Protein 6I2M (pdb70)

InterPro domains:
  IPR000210 BTB/POZ domain [PF00651] (12-117)
  IPR000210 BTB/POZ domain [PS50097] (21-88)
  IPR000210 BTB/POZ domain [SM00225] (21-118)
  IPR006652 Kelch repeat type 1 [PF01344] (287-325)
  IPR006652 Kelch repeat type 1 [PF01344] (335-381)
  IPR006652 Kelch repeat type 1 [PF01344] (432-479)
  IPR006652 Kelch repeat type 1 [SM00612] (258-297)
  IPR006652 Kelch repeat type 1 [SM00612] (298-346)
  IPR006652 Kelch repeat type 1 [SM00612] (347-395)
  IPR006652 Kelch repeat type 1 [SM00612] (396-441)
  IPR006652 Kelch repeat type 1 [SM00612] (442-492)
  IPR011333 SKP1/BTB/POZ domain superfamily [G3DSA:3.30.710.10] (1-146)
  IPR011333 SKP1/BTB/POZ domain superfamily [SSF54695] (4-116)
  IPR011705 BTB/Kelch-associated [PF07707] (123-220)
  IPR011705 BTB/Kelch-associated [SM00875] (123-222)
  IPR015915 Kelch-type beta-propeller [G3DSA:2.120.10.80] (248-527)
  IPR015915 Kelch-type beta-propeller [SSF117281] (254-530)
  IPR024182 Vaccinia virus A55R [PIRSF003716] (7-544)

B-factor: mean 73.24, std 23.24, range [29.66, 168.2]

Organism: Vaccinia virus (strain Western Reserve) (NCBI:txid10254)

Foldseek 3Di:
DDCPLVVLVVQVVCQVVVHQFQAWEDAPHDIGTHHLVLLVVQFVLSVVQCVPPDPSNPDRYDYDNVADPVLVVQVSCVSGNHPRPDDLVCLLRNLLVCVVSVGPVSVVVSVVVCLVPLAQLRLLVQLVSCVVSVPVPSVVSSLLNCLQCVVVCLPPPSLQVQDPVNLCVNLVDDSRPDPDPPCSVVSVVSNVVNND/DVCVVVLVVLLVVLLVQLVCLLVVNVVPDDLVVLLVSLVVCVVVVNLVVNVVSLLVSLLCSCQVPVQVQLVVCLPPCNLVSNLVSLVSLQSSLVVSCSSNVNCQPPVCVVVVHDGSNLSSLQSNVVRHCCDDPNLVSLQVVLLVQVVQVVVPDDHDLVSLQSSQVSQQVSVPVHNVRSCVSHVVVNLVSLLVVLLVVLVVCLVPHFLLVLLVVLVVVLVVVCVSCVRRHPNVSNVVNSVSSLCNNDVVCLLVSQPDPCGHLLVCLVVVVQVSLLSQLVSLVVDPCSVVSSLVSVLVNLLVCLVVDVVVVSLVSLVSSCVRRNVVDPSNVCSNVVSVVVSVVVD

Nearest PDB structures (foldseek):
  6i2m-assembly1_B-2  TM=1.003E+00  e=4.337E-42  Homo sapiens
  4ap2-assembly1_B  TM=9.888E-01  e=1.481E-39  Homo sapiens
  4apf-assembly1_B-2  TM=9.954E-01  e=7.746E-39  Homo sapiens
  4hxi-assembly1_B  TM=9.919E-01  e=1.345E-37  Homo sapiens
  5nlb-assembly1_B-2  TM=9.826E-01  e=2.210E-37  Homo sapiens

CATH classification: 1.20.1310.10 (+2 more: 1.20.1310.10, 1.20.1310.10)

GO terms:
  GO:0085034 symbiont-mediated suppression of host NF-kappaB cascade (P, IDA)
  GO:1990756 ubiquitin-like ligase-substrate adaptor activity (F, IDA)
  GO:0030430 host cell cytoplasm (C, IC)

Sequence (539 aa):
MNNSSELIAVINGFRNSGRFCDISIVINDERINAHKLILSGASEYFSILFSNNFIDSNEYEVNLSHLDYQSVNDLIDYIYGIPLSLTNDNVKYILSTADFLQIGSAITECENYILKNLCSKNCIDFYIYADKYNNKKIESASFNTILQNILRLINDENFKYLTEESMIKILSDDMLNIKNEDFAPLILIKWLESTQTMDEKYVNSIWDLLKNAIQEIQRKNNSGLSFEELYRNAYTMVLHKHGEKLYTGLREVVTEHLINKVREDVLNSLNNNFLQTLNQAWNDHQTAMVMIRDILMYMDRVYVQQNNVENVYNLGLIIFRDQVVRYGCIRDHLRQTLLDMIARERKGEVVDRGAIRNACQMLMILGLEGRSVYEEDFEAPFLEMSAEFFQMESQKFLAENSASVYIKKVEARINEEIERVMHCLDKSTEEPIVKVVERELISKHMKTIVEMENSGLVHMLKNGKTEDLGCMYKLFSRVPNGLKTMCECMSSYLREQGKALGLDDLKSRFDRFLLESFNNDRLFKQTIAGDFEYFLNLN

Secondary structure (DSSP, 8-state):
---HHHHHHHHHHHHHHTTT--EEEEETTEEEEE-HHHHHHHBHHHHHHTSSSSTTSS-SEEE-TTS-HHHHHHHHHHHTTPPP---TTTHHHHHHHHHHHTBHHHHHHHHHHHHHT--HHHHHHHHHHHHHTT-HHHHHHHHHHHHTSHHHHSSSGGGGGS-HHHHHHHHSSS----SSTT-HHHHHHHHHHHH-/--HHHHHHHHHHHHHHHHHHHHTT-GGG--HHHHHHHHHHHHHTT-HHHHHHHHHHHHHHHIIIIIHHHHHTTSSSSHHHHHHHHHHHHHHHHHHHHHHTHHIIIIIHHHTT---HHHHHHHHHIIIIITSHHHHHHHHHHHHHHHHHHHHT----HHHHHHHHHHHHHTTSSSSHHHIIIIIHHHHHHHHHHHHHHHHHHHHHS-HHHHHHHHHHHHHHHHHHHHHHS-GGGHHHHHHHHHHHHTGGGHHHHHT-TTTSHHHHHHHT-HHHHHHHHHHHTSSTTHHHHHHHHHHHHHHHHHHH--HHHHHHHHHHHHHHTSTT-HHHHHHHHHHHHHHHHH-

Solvent-accessible surface area: 28359 Å² total; per-residue (Å²): 219,127,64,68,90,110,116,51,59,83,36,21,36,54,26,119,84,46,123,138,20,56,1,4,0,19,4,108,144,84,143,10,72,0,16,53,145,36,0,28,70,36,1,48,1,3,45,10,0,32,35,118,47,10,106,18,2,119,50,132,84,1,86,0,39,102,22,75,69,105,3,2,32,36,2,4,25,44,19,6,44,73,111,17,98,35,74,66,120,49,1,49,126,4,3,16,4,0,13,0,9,12,2,41,66,0,35,72,59,0,19,92,56,3,67,175,50,27,48,37,138,15,0,0,51,7,4,56,11,1,64,146,59,12,21,106,113,0,21,62,22,0,32,74,16,6,3,104,20,6,54,184,6,15,105,47,152,51,7,109,135,3,66,106,123,8,5,109,93,3,43,80,118,99,152,24,91,34,200,86,156,97,64,37,69,94,1,80,95,82,31,98,119,51,56,189,147,138,59,121,174,115,11,57,66,28,18,85,88,0,76,88,5,0,36,41,1,27,137,124,67,23,87,58,20,24,0,25,115,16,1,61,32,0,29,62,2,2,21,114,104,60,2,118,81,0,29,58,8,0,94,101,8,2,31,80,31,0,51,89,126,12,33,80,61,0,44,128,12,37,144,114,97,11,18,110,34,2,36,104,14,12,67,65,9,51,72,7,7,84,10,0,46,11,0,0,1,0,0,20,86,20,24,11,127,58,70,129,68,76,59,0,91,37,14,0,5,42,12,0,43,67,49,0,0,67,77,33,68,0,96,55,56,3,66,104,30,1,19,68,40,0,30,102,26,18,160,71,79,154,24,93,125,36,21,0,148,70,6,0,81,3,0,42,65,0,11,54,188,31,75,60,2,0,64,109,16,1,6,47,30,0,33,122,41,0,14,120,57,0,36,128,27,0,105,134,30,36,94,120,37,49,0,23,61,1,1,109,63,1,53,61,20,2,86,72,1,50,100,14,1,108,69,1,12,22,118,53,0,51,127,42,0,16,108,13,0,7,110,4,1,0,32,118,27,34,139,69,0,3,106,47,165,131,14,0,0,59,61,2,2,128,88,24,108,50,145,29,0,9,38,0,28,148,0,0,59,83,12,106,85,1,34,111,22,0,8,112,18,0,9,68,30,0,104,102,62,6,129,82,134,65,67,102,95,20,100,39,101,2,55,147,8,8,111,124,6,0,118,76,30,199,67,0,116,114,25,5,45,34,3,18,116,85,11,138,126,85,179

Structure (mmCIF, N/CA/C/O backbone):
data_6I2M
#
_entry.id   6I2M
#
_cell.length_a   198.820
_cell.length_b   42.520
_cell.length_c   148.770
_cell.angle_alpha   90.00
_cell.angle_beta   128.41
_cell.angle_gamma   90.00
#
_symmetry.space_group_name_H-M   'C 1 2 1'
#
loop_
_entity.id
_entity.type
_entity.pdbx_description
1 polymer 'Kelch repeat and BTB domain-containing protein A55'
2 polymer Cullin-3
#
loop_
_atom_site.group_PDB
_atom_site.id
_atom_site.type_symbol
_atom_site.label_atom_id
_atom_site.label_alt_id
_atom_site.label_c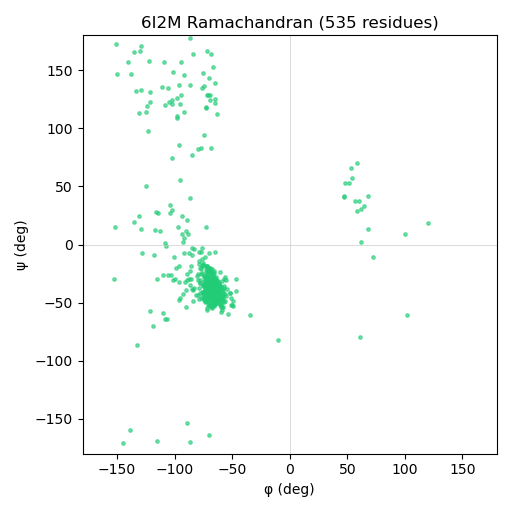omp_id
_atom_site.label_asym_id
_atom_site.label_entity_id
_atom_site.label_seq_id
_atom_site.pdbx_PDB_ins_code
_atom_site.Cartn_x
_atom_site.Cartn_y
_atom_site.Cartn_z
_atom_site.occupancy
_atom_site.B_iso_or_equiv
_atom_site.auth_seq_id
_atom_site.auth_comp_id
_atom_site.auth_asym_id
_atom_site.auth_atom_id
_atom_site.pdbx_PDB_model_num
ATOM 1 N N . MET A 1 1 ? -56.977 -0.100 57.736 1.00 103.26 1 MET A N 1
ATOM 2 C CA . MET A 1 1 ? -55.761 -0.180 58.544 1.00 101.45 1 MET A CA 1
ATOM 3 C C . MET A 1 1 ? -54.863 -1.363 58.149 1.00 102.15 1 MET A C 1
ATOM 4 O O . MET A 1 1 ? -55.355 -2.362 57.618 1.00 100.91 1 MET A O 1
ATOM 9 N N . ASN A 1 2 ? -53.549 -1.241 58.415 1.00 97.18 2 ASN A N 1
ATOM 10 C CA . ASN A 1 2 ? -52.567 -2.289 58.139 1.00 94.36 2 ASN A CA 1
ATOM 11 C C . ASN A 1 2 ? -52.219 -3.004 59.445 1.00 96.91 2 ASN A C 1
ATOM 12 O O . ASN A 1 2 ? -51.782 -2.362 60.406 1.00 97.21 2 ASN A O 1
ATOM 17 N N . ASN A 1 3 ? -52.451 -4.326 59.484 1.00 91.73 3 ASN A N 1
ATOM 18 C CA . ASN A 1 3 ? -52.207 -5.160 60.662 1.00 90.44 3 ASN A CA 1
ATOM 19 C C . ASN A 1 3 ? -51.088 -6.185 60.420 1.00 91.79 3 ASN A C 1
ATOM 20 O O . ASN A 1 3 ? -51.051 -7.237 61.066 1.00 90.47 3 ASN A O 1
ATOM 25 N N . SER A 1 4 ? -50.161 -5.854 59.502 1.00 87.49 4 SER A N 1
ATOM 26 C CA . SER A 1 4 ? -49.016 -6.689 59.140 1.00 85.39 4 SER A CA 1
ATOM 27 C C . SER A 1 4 ? -48.017 -6.785 60.301 1.00 88.46 4 SER A C 1
ATOM 28 O O . SER A 1 4 ? -47.480 -7.865 60.559 1.00 86.68 4 SER A O 1
ATOM 31 N N . SER A 1 5 ? -47.795 -5.656 61.008 1.00 86.04 5 SER A N 1
ATOM 32 C CA . SER A 1 5 ? -46.894 -5.552 62.160 1.00 85.71 5 SER A CA 1
ATOM 33 C C . SER A 1 5 ? -47.457 -6.277 63.388 1.00 89.02 5 SER A C 1
ATOM 34 O O . SER A 1 5 ? -46.686 -6.771 64.211 1.00 87.94 5 SER A O 1
ATOM 37 N N . GLU A 1 6 ? -48.797 -6.332 63.510 1.00 86.15 6 GLU A N 1
ATOM 38 C CA . GLU A 1 6 ? -49.493 -7.009 64.607 1.00 86.21 6 GLU A CA 1
ATOM 39 C C . GLU A 1 6 ? -49.438 -8.525 64.414 1.00 88.05 6 GLU A C 1
ATOM 40 O O . GLU A 1 6 ? -49.216 -9.249 65.384 1.00 87.39 6 GLU A O 1
ATOM 46 N N . LEU A 1 7 ? -49.639 -8.997 63.161 1.00 83.45 7 LEU A N 1
ATOM 47 C CA . LEU A 1 7 ? -49.632 -10.412 62.775 1.00 81.87 7 LEU A CA 1
ATOM 48 C C . LEU A 1 7 ? -48.269 -11.082 63.001 1.00 83.66 7 LEU A C 1
ATOM 49 O O . LEU A 1 7 ? -48.226 -12.185 63.550 1.00 82.79 7 LEU A O 1
ATOM 54 N N . ILE A 1 8 ? -47.169 -10.416 62.586 1.00 79.24 8 ILE A N 1
ATOM 55 C CA . ILE A 1 8 ? -45.792 -10.908 62.728 1.00 77.73 8 ILE A CA 1
ATOM 56 C C . ILE A 1 8 ? -45.387 -11.049 64.215 1.00 81.03 8 ILE A C 1
ATOM 57 O O . ILE A 1 8 ? -44.595 -11.934 64.546 1.00 80.04 8 ILE A O 1
ATOM 62 N N . ALA A 1 9 ? -45.960 -10.201 65.098 1.00 78.02 9 ALA A N 1
ATOM 63 C CA . ALA A 1 9 ? -45.713 -10.216 66.541 1.00 78.14 9 ALA A CA 1
ATOM 64 C C . ALA A 1 9 ? -46.299 -11.475 67.188 1.00 80.64 9 ALA A C 1
ATOM 65 O O . ALA A 1 9 ? -45.695 -12.016 68.116 1.00 80.52 9 ALA A O 1
ATOM 67 N N . VAL A 1 10 ? -47.462 -11.945 66.685 1.00 76.10 10 VAL A N 1
ATOM 68 C CA . VAL A 1 10 ? -48.141 -13.158 67.164 1.00 75.66 10 VAL A CA 1
ATOM 69 C C . VAL A 1 10 ? -47.365 -14.396 66.668 1.00 77.21 10 VAL A C 1
ATOM 70 O O . VAL A 1 10 ? -47.209 -15.359 67.423 1.00 76.88 10 VAL A O 1
ATOM 74 N N . ILE A 1 11 ? -46.853 -14.344 65.413 1.00 72.02 11 ILE A N 1
ATOM 75 C CA . ILE A 1 11 ? -46.047 -15.401 64.779 1.00 70.33 11 ILE A CA 1
ATOM 76 C C . ILE A 1 11 ? -44.715 -15.559 65.543 1.00 73.36 11 ILE A C 1
ATOM 77 O O . ILE A 1 11 ? -44.291 -16.690 65.800 1.00 72.64 11 ILE A O 1
ATOM 82 N N . ASN A 1 12 ? -44.099 -14.425 65.952 1.00 69.86 12 ASN A N 1
ATOM 83 C CA . ASN A 1 12 ? -42.862 -14.400 66.744 1.00 69.65 12 ASN A CA 1
ATOM 84 C C . ASN A 1 12 ? -43.128 -14.936 68.157 1.00 74.24 12 ASN A C 1
ATOM 85 O O . ASN A 1 12 ? -42.230 -15.512 68.771 1.00 73.70 12 ASN A O 1
ATOM 90 N N . GLY A 1 13 ? -44.360 -14.746 68.636 1.00 71.77 13 GLY A N 1
ATOM 91 C CA . GLY A 1 13 ? -44.829 -15.240 69.926 1.00 72.90 13 GLY A CA 1
ATOM 92 C C . GLY A 1 13 ? -44.997 -16.747 69.902 1.00 76.43 13 GLY A C 1
ATOM 93 O O . GLY A 1 13 ? -44.733 -17.416 70.904 1.00 76.78 13 GLY A O 1
ATOM 94 N N . PHE A 1 14 ? -45.429 -17.288 68.738 1.00 72.03 14 PHE A N 1
ATOM 95 C CA . PHE A 1 14 ? -45.599 -18.722 68.493 1.00 71.60 14 PHE A CA 1
ATOM 96 C C . PHE A 1 14 ? -44.223 -19.386 68.353 1.00 74.89 14 PHE A C 1
ATOM 97 O O . PHE A 1 14 ? -44.052 -20.531 68.770 1.00 74.99 14 PHE A O 1
ATOM 105 N N . ARG A 1 15 ? -43.251 -18.657 67.759 1.00 70.57 15 ARG A N 1
ATOM 106 C CA . ARG A 1 15 ? -41.865 -19.079 67.536 1.00 69.76 15 ARG A CA 1
ATOM 107 C C . ARG A 1 15 ? -41.151 -19.343 68.872 1.00 74.94 15 ARG A C 1
ATOM 108 O O . ARG A 1 15 ? -40.456 -20.353 69.002 1.00 74.66 15 ARG A O 1
ATOM 116 N N . ASN A 1 16 ? -41.338 -18.439 69.856 1.00 72.74 16 ASN A N 1
ATOM 117 C CA . ASN A 1 16 ? -40.758 -18.536 71.200 1.00 73.89 16 ASN A CA 1
ATOM 118 C C . ASN A 1 16 ? -41.422 -19.665 71.997 1.00 79.02 16 ASN A C 1
ATOM 119 O O . ASN A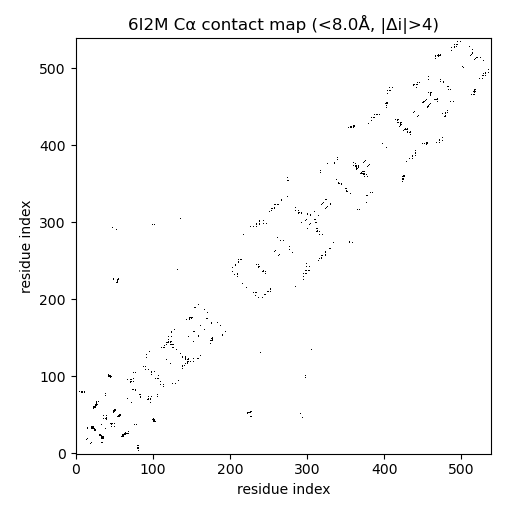 1 16 ? -40.747 -20.355 72.764 1.00 79.67 16 ASN A O 1
ATOM 124 N N . SER A 1 17 ? -42.742 -19.848 71.802 1.00 75.71 17 SER A N 1
ATOM 125 C CA . SER A 1 17 ? -43.565 -20.875 72.443 1.00 76.76 17 SER A CA 1
ATOM 126 C C . SER A 1 17 ? -43.249 -22.274 71.896 1.00 80.02 17 SER A C 1
ATOM 127 O O . SER A 1 17 ? -43.356 -23.257 72.631 1.00 80.94 17 SER A O 1
ATOM 130 N N . GLY A 1 18 ? -42.873 -22.340 70.619 1.00 74.72 18 GLY A N 1
ATOM 131 C CA . GLY A 1 18 ? -42.558 -23.584 69.924 1.00 73.99 18 GLY A CA 1
ATOM 132 C C . GLY A 1 18 ? -43.700 -24.077 69.057 1.00 77.14 18 GLY A C 1
ATOM 133 O O . GLY A 1 18 ? -43.650 -25.196 68.538 1.00 76.80 18 GLY A O 1
ATOM 134 N N . ARG A 1 19 ? -44.737 -23.234 68.897 1.00 73.26 19 ARG A N 1
ATOM 135 C CA . ARG A 1 19 ? -45.940 -23.504 68.111 1.00 73.07 19 ARG A CA 1
ATOM 136 C C . ARG A 1 19 ? -45.688 -23.387 66.609 1.00 75.40 19 ARG A C 1
ATOM 137 O O . ARG A 1 19 ? -45.046 -22.433 66.160 1.00 73.76 19 ARG A O 1
ATOM 145 N N . PHE A 1 20 ? -46.206 -24.371 65.838 1.00 72.31 20 PHE A N 1
ATOM 146 C CA . PHE A 1 20 ? -46.140 -24.485 64.369 1.00 71.23 20 PHE A CA 1
ATOM 147 C C . PHE A 1 20 ? -44.711 -24.612 63.792 1.00 74.21 20 PHE A C 1
ATOM 148 O O . PHE A 1 20 ? -44.565 -24.697 62.568 1.00 73.21 20 PHE A O 1
ATOM 156 N N . CYS A 1 21 ? -43.676 -24.650 64.660 1.00 70.93 21 CYS A N 1
ATOM 157 C CA . CYS A 1 21 ? -42.271 -24.770 64.262 1.00 70.01 21 CYS A CA 1
ATOM 158 C C . CYS A 1 21 ? -41.994 -26.095 63.556 1.00 74.64 21 CYS A C 1
ATOM 159 O O . CYS A 1 21 ? -42.093 -27.164 64.165 1.00 75.50 21 CYS A O 1
ATOM 162 N N . ASP A 1 22 ? -41.687 -26.013 62.252 1.00 70.61 22 ASP A N 1
ATOM 163 C CA . ASP A 1 22 ? -41.434 -27.177 61.405 1.00 70.91 22 ASP A CA 1
ATOM 164 C C . ASP A 1 22 ? -40.000 -27.227 60.837 1.00 74.30 22 ASP A C 1
ATOM 165 O O . ASP A 1 22 ? -39.716 -28.052 59.964 1.00 74.25 22 ASP A O 1
ATOM 170 N N . ILE A 1 23 ? -39.089 -26.380 61.366 1.00 70.33 23 ILE A N 1
ATOM 171 C CA . ILE A 1 23 ? -37.685 -26.332 60.944 1.00 69.70 23 ILE A CA 1
ATOM 172 C C . ILE A 1 23 ? -36.757 -25.889 62.095 1.00 74.39 23 ILE A C 1
ATOM 173 O O . ILE A 1 23 ? -37.154 -25.093 62.950 1.00 74.01 23 ILE A O 1
ATOM 178 N N . SER A 1 24 ? -35.527 -26.437 62.107 1.00 71.73 24 SER A N 1
ATOM 179 C CA . SER A 1 24 ? -34.490 -26.147 63.096 1.00 72.15 24 SER A CA 1
ATOM 180 C C . SER A 1 24 ? -33.147 -25.885 62.404 1.00 75.77 24 SER A C 1
ATOM 181 O O . SER A 1 24 ? -32.747 -26.646 61.518 1.00 75.36 24 SER A O 1
ATOM 184 N N . ILE A 1 25 ? -32.464 -24.799 62.802 1.00 72.35 25 ILE A N 1
ATOM 185 C CA . ILE A 1 25 ? -31.159 -24.416 62.256 1.00 71.99 25 ILE A CA 1
ATOM 186 C C . ILE A 1 25 ? -30.069 -24.754 63.278 1.00 77.51 25 ILE A C 1
ATOM 187 O O . ILE A 1 25 ? -30.132 -24.302 64.423 1.00 77.57 25 ILE A O 1
ATOM 192 N N . VAL A 1 26 ? -29.090 -25.573 62.856 1.00 75.00 26 VAL A N 1
ATOM 193 C CA . VAL A 1 26 ? -27.983 -26.037 63.692 1.00 76.34 26 VAL A CA 1
ATOM 194 C C . VAL A 1 26 ? -26.656 -25.376 63.296 1.00 80.88 26 VAL A C 1
ATOM 195 O O . VAL A 1 26 ? -26.202 -25.509 62.156 1.00 79.83 26 VAL A O 1
ATOM 199 N N . ILE A 1 27 ? -26.048 -24.659 64.257 1.00 78.95 27 ILE A N 1
ATOM 200 C CA . ILE A 1 27 ? -24.751 -23.990 64.127 1.00 79.54 27 ILE A CA 1
ATOM 201 C C . ILE A 1 27 ? -23.870 -24.556 65.248 1.00 86.05 27 ILE A C 1
ATOM 202 O O . ILE A 1 27 ? -23.993 -24.142 66.406 1.00 86.53 27 ILE A O 1
ATOM 207 N N . ASN A 1 28 ? -23.026 -25.550 64.893 1.00 83.91 28 ASN A N 1
ATOM 208 C CA . ASN A 1 28 ? -22.109 -26.286 65.774 1.00 85.91 28 ASN A CA 1
ATOM 209 C C . ASN A 1 28 ? -22.853 -27.043 66.895 1.00 91.40 28 ASN A C 1
ATOM 210 O O . ASN A 1 28 ? -23.076 -28.248 66.756 1.00 91.58 28 ASN A O 1
ATOM 215 N N . ASP A 1 29 ? -23.252 -26.341 67.979 1.00 88.72 29 ASP A N 1
ATOM 216 C CA . ASP A 1 29 ? -23.962 -26.921 69.127 1.00 89.67 29 ASP A CA 1
ATOM 217 C C . ASP A 1 29 ? -25.247 -26.155 69.487 1.00 92.35 29 ASP A C 1
ATOM 218 O O . ASP A 1 29 ? -26.015 -26.608 70.341 1.00 92.53 29 ASP A O 1
ATOM 223 N N . GLU A 1 30 ? -25.479 -25.006 68.827 1.00 87.40 30 GLU A N 1
ATOM 224 C CA . GLU A 1 30 ? -26.642 -24.142 69.045 1.00 86.21 30 GLU A CA 1
ATOM 225 C C . GLU A 1 30 ? -27.798 -24.489 68.100 1.00 87.85 30 GLU A C 1
ATOM 226 O O . GLU A 1 30 ? -27.562 -24.877 66.953 1.00 86.40 30 GLU A O 1
ATOM 232 N N . ARG A 1 31 ? -29.047 -24.335 68.585 1.00 83.84 31 ARG A N 1
ATOM 233 C CA . ARG A 1 31 ? -30.266 -24.633 67.826 1.00 82.18 31 ARG A CA 1
ATOM 234 C C . ARG A 1 31 ? -31.273 -23.479 67.848 1.00 84.77 31 ARG A C 1
ATOM 235 O O . ARG A 1 31 ? -31.551 -22.924 68.914 1.00 85.20 31 ARG A O 1
ATOM 243 N N . ILE A 1 32 ? -31.814 -23.123 66.663 1.00 79.48 32 ILE A N 1
ATOM 244 C CA . ILE A 1 32 ? -32.822 -22.067 66.491 1.00 78.36 32 ILE A CA 1
ATOM 245 C C . ILE A 1 32 ? -34.044 -22.670 65.788 1.00 81.02 32 ILE A C 1
ATOM 246 O O . ILE A 1 32 ? -33.926 -23.152 64.660 1.00 79.67 32 ILE A O 1
ATOM 251 N N . ASN A 1 33 ? -35.209 -22.641 66.459 1.00 77.87 33 ASN A N 1
ATOM 252 C CA . ASN A 1 33 ? -36.466 -23.164 65.925 1.00 77.33 33 ASN A CA 1
ATOM 253 C C . ASN A 1 33 ? -37.279 -22.055 65.258 1.00 80.03 33 ASN A C 1
ATOM 254 O O . ASN A 1 33 ? -37.495 -20.999 65.858 1.00 80.04 33 ASN A O 1
ATOM 259 N N . ALA A 1 34 ? -37.710 -22.292 64.008 1.00 75.32 34 ALA A N 1
ATOM 260 C CA . ALA A 1 34 ? -38.491 -21.339 63.218 1.00 74.32 34 ALA A CA 1
ATOM 261 C C . ALA A 1 34 ? -39.520 -22.041 62.313 1.00 77.39 34 ALA A C 1
ATOM 262 O O . ALA A 1 34 ? -39.738 -23.249 62.446 1.00 77.53 34 ALA A O 1
ATOM 264 N N . HIS A 1 35 ? -40.161 -21.274 61.411 1.00 72.89 35 HIS A N 1
ATOM 265 C CA . HIS A 1 35 ? -41.161 -21.765 60.461 1.00 72.49 35 HIS A CA 1
ATOM 266 C C . HIS A 1 35 ? -40.601 -21.700 59.035 1.00 74.95 35 HIS A C 1
ATOM 267 O O . HIS A 1 35 ? -39.973 -20.700 58.672 1.00 73.66 35 HIS A O 1
ATOM 274 N N . LYS A 1 36 ? -40.817 -22.774 58.242 1.00 71.48 36 LYS A N 1
ATOM 275 C CA . LYS A 1 36 ? -40.354 -22.913 56.851 1.00 70.70 36 LYS A CA 1
ATOM 276 C C . LYS A 1 36 ? -40.830 -21.783 55.937 1.00 73.90 36 LYS A C 1
ATOM 277 O O . LYS A 1 36 ? -40.049 -21.284 55.126 1.00 72.84 36 LYS A O 1
ATOM 283 N N . LEU A 1 37 ? -42.111 -21.395 56.072 1.00 70.99 37 LEU A N 1
ATOM 284 C CA . LEU A 1 37 ? -42.783 -20.353 55.295 1.00 70.94 37 LEU A CA 1
ATOM 285 C C . LEU A 1 37 ? -42.199 -18.952 55.536 1.00 74.61 37 LEU A C 1
ATOM 286 O O . LEU A 1 37 ? -41.975 -18.217 54.572 1.00 74.22 37 LEU A O 1
ATOM 291 N N . ILE A 1 38 ? -41.967 -18.593 56.818 1.00 71.10 38 ILE A N 1
ATOM 292 C CA . ILE A 1 38 ? -41.433 -17.296 57.257 1.00 70.71 38 ILE A CA 1
ATOM 293 C C . ILE A 1 38 ? -40.003 -17.066 56.734 1.00 74.28 38 ILE A C 1
ATOM 294 O O . ILE A 1 38 ? -39.726 -15.993 56.194 1.00 74.14 38 ILE A O 1
ATOM 299 N N . LEU A 1 39 ? -39.117 -18.076 56.867 1.00 70.43 39 LEU A N 1
ATOM 300 C CA . LEU A 1 39 ? -37.727 -18.011 56.396 1.00 69.80 39 LEU A CA 1
ATOM 301 C C . LEU A 1 39 ? -37.633 -17.916 54.869 1.00 73.63 39 LEU A C 1
ATOM 302 O O . LEU A 1 39 ? -36.717 -17.275 54.356 1.00 73.09 39 LEU A O 1
ATOM 307 N N . SER A 1 40 ? -38.577 -18.552 54.152 1.00 70.52 40 SER A N 1
ATOM 308 C CA . SER A 1 40 ? -38.634 -18.560 52.688 1.00 70.45 40 SER A CA 1
ATOM 309 C C . SER A 1 40 ? -39.119 -17.231 52.093 1.00 74.65 40 SER A C 1
ATOM 310 O O . SER A 1 40 ? -38.760 -16.904 50.959 1.00 74.32 40 SER A O 1
ATOM 313 N N . GLY A 1 41 ? -39.912 -16.488 52.865 1.00 71.65 41 GLY A N 1
ATOM 314 C CA . GLY A 1 41 ? -40.468 -15.197 52.469 1.00 72.11 41 GLY A CA 1
ATOM 315 C C . GLY A 1 41 ? -39.459 -14.067 52.389 1.00 76.02 41 GLY A C 1
ATOM 316 O O . GLY A 1 41 ? -39.522 -13.250 51.465 1.00 76.30 41 GLY A O 1
ATOM 317 N N . ALA A 1 42 ? -38.529 -14.003 53.362 1.00 71.98 42 ALA A N 1
ATOM 318 C CA . ALA A 1 42 ? -37.495 -12.967 53.433 1.00 72.04 42 ALA A CA 1
ATOM 319 C C . ALA A 1 42 ? -36.174 -13.409 52.802 1.00 75.52 42 ALA A C 1
ATOM 320 O O . ALA A 1 42 ? -35.575 -12.638 52.051 1.00 75.86 42 ALA A O 1
ATOM 322 N N . SER A 1 43 ? -35.719 -14.637 53.111 1.00 71.15 43 SER A N 1
ATOM 323 C CA . SER A 1 43 ? -34.482 -15.208 52.578 1.00 70.55 43 SER A CA 1
ATOM 324 C C . SER A 1 43 ? -34.804 -16.128 51.403 1.00 73.49 43 SER A C 1
ATOM 325 O O . SER A 1 43 ? -35.626 -17.038 51.539 1.00 72.91 43 SER A O 1
ATOM 328 N N . GLU A 1 44 ? -34.167 -15.880 50.247 1.00 69.78 44 GLU A N 1
ATOM 329 C CA . GLU A 1 44 ? -34.386 -16.675 49.039 1.00 69.53 44 GLU A CA 1
ATOM 330 C C . GLU A 1 44 ? -33.632 -18.015 49.066 1.00 71.94 44 GLU A C 1
ATOM 331 O O . GLU A 1 44 ? -33.954 -18.901 48.272 1.00 71.92 44 GLU A O 1
ATOM 337 N N . TYR A 1 45 ? -32.658 -18.173 49.998 1.00 67.09 45 TYR A N 1
ATOM 338 C CA . TYR A 1 45 ? -31.889 -19.410 50.191 1.00 66.32 45 TYR A CA 1
ATOM 339 C C . TYR A 1 45 ? -32.838 -20.517 50.649 1.00 69.89 45 TYR A C 1
ATOM 340 O O . TYR A 1 45 ? -32.832 -21.599 50.062 1.00 69.91 45 TYR A O 1
ATOM 349 N N . PHE A 1 46 ? -33.657 -20.231 51.685 1.00 65.90 46 PHE A N 1
ATOM 350 C CA . PHE A 1 46 ? -34.653 -21.147 52.242 1.00 65.64 46 PHE A CA 1
ATOM 351 C C . PHE A 1 46 ? -35.782 -21.412 51.241 1.00 69.77 46 PHE A C 1
ATOM 352 O O . PHE A 1 46 ? -36.315 -22.521 51.216 1.00 70.12 46 PHE A O 1
ATOM 360 N N . SER A 1 47 ? -36.124 -20.406 50.405 1.00 65.73 47 SER A N 1
ATOM 361 C CA . SER A 1 47 ? -37.156 -20.507 49.366 1.00 65.94 47 SER A CA 1
ATOM 362 C C . SER A 1 47 ? -36.761 -21.548 48.314 1.00 69.76 47 SER A C 1
ATOM 363 O O . SER A 1 47 ? -37.594 -22.357 47.904 1.00 70.12 47 SER A O 1
ATOM 366 N N . ILE A 1 48 ? -35.481 -21.543 47.905 1.00 65.58 48 ILE A N 1
ATOM 367 C CA . ILE A 1 48 ? -34.941 -22.499 46.939 1.00 65.78 48 ILE A CA 1
ATOM 368 C C . ILE A 1 48 ? -34.681 -23.846 47.637 1.00 69.52 48 ILE A C 1
ATOM 369 O O . ILE A 1 48 ? -34.816 -24.895 47.004 1.00 70.13 48 ILE A O 1
ATOM 374 N N . LEU A 1 49 ? -34.353 -23.812 48.950 1.00 65.03 49 LEU A N 1
ATOM 375 C CA . LEU A 1 49 ? -34.115 -25.010 49.758 1.00 64.83 49 LEU A CA 1
ATOM 376 C C . LEU A 1 49 ? -35.405 -25.824 49.908 1.00 69.01 49 LEU A C 1
ATOM 377 O O . LEU A 1 49 ? -35.397 -27.006 49.583 1.00 69.52 49 LEU A O 1
ATOM 382 N N . PHE A 1 50 ? -36.511 -25.184 50.349 1.00 65.13 50 PHE A N 1
ATOM 383 C CA . PHE A 1 50 ? -37.814 -25.834 50.530 1.00 65.73 50 PHE A CA 1
ATOM 384 C C . PHE A 1 50 ? -38.710 -25.638 49.292 1.00 69.91 50 PHE A C 1
ATOM 385 O O . PHE A 1 50 ? -39.832 -25.136 49.404 1.00 69.71 50 PHE A O 1
ATOM 393 N N . SER A 1 51 ? -38.204 -26.047 48.112 1.00 66.81 51 SER A N 1
ATOM 394 C CA . SER A 1 51 ? -38.899 -25.918 46.828 1.00 67.42 51 SER A CA 1
ATOM 395 C C . SER A 1 51 ? -39.419 -27.253 46.266 1.00 73.35 51 SER A C 1
ATOM 396 O O . SER A 1 51 ? -40.053 -27.258 45.205 1.00 74.17 51 SER A O 1
ATOM 399 N N . ASN A 1 52 ? -39.159 -28.375 46.985 1.00 70.37 52 ASN A N 1
ATOM 400 C CA . ASN A 1 52 ? -39.537 -29.758 46.640 1.00 72.07 52 ASN A CA 1
ATOM 401 C C . ASN A 1 52 ? -38.885 -30.240 45.325 1.00 76.80 52 ASN A C 1
ATOM 402 O O . ASN A 1 52 ? -39.452 -31.080 44.621 1.00 78.33 52 ASN A O 1
ATOM 407 N N . ASN A 1 53 ? -37.674 -29.728 45.023 1.00 72.20 53 ASN A N 1
ATOM 408 C CA . ASN A 1 53 ? -36.909 -30.054 43.815 1.00 73.01 53 ASN A CA 1
ATOM 409 C C . ASN A 1 53 ? -35.562 -30.732 44.118 1.00 77.14 53 ASN A C 1
ATOM 410 O O . ASN A 1 53 ? -34.900 -31.209 43.192 1.00 77.58 53 ASN A O 1
ATOM 415 N N . PHE A 1 54 ? -35.163 -30.776 45.404 1.00 73.26 54 PHE A N 1
ATOM 416 C CA . PHE A 1 54 ? -33.887 -31.348 45.852 1.00 73.38 54 PHE A CA 1
ATOM 417 C C . PHE A 1 54 ? -34.066 -32.357 47.008 1.00 78.30 54 PHE A C 1
ATOM 418 O O . PHE A 1 54 ? -35.170 -32.484 47.541 1.00 78.13 54 PHE A O 1
ATOM 426 N N . ILE A 1 55 ? -32.985 -33.084 47.376 1.00 75.66 55 ILE A N 1
ATOM 427 C CA . ILE A 1 55 ? -32.993 -34.063 48.478 1.00 76.48 55 ILE A CA 1
ATOM 428 C C . ILE A 1 55 ? -33.119 -33.394 49.851 1.00 79.68 55 ILE A C 1
ATOM 429 O O . ILE A 1 55 ? -33.683 -33.992 50.770 1.00 79.77 55 ILE A O 1
ATOM 434 N N . ASP A 1 56 ? -32.593 -32.157 49.982 1.00 75.25 56 ASP A N 1
ATOM 435 C CA . ASP A 1 56 ? -32.601 -31.367 51.219 1.00 74.00 56 ASP A CA 1
ATOM 436 C C . ASP A 1 56 ? -33.919 -30.600 51.432 1.00 77.62 56 ASP A C 1
ATOM 437 O O . ASP A 1 56 ? -34.078 -29.947 52.464 1.00 76.48 56 ASP A O 1
ATOM 442 N N . SER A 1 57 ? -34.848 -30.665 50.460 1.00 74.95 57 SER A N 1
ATOM 443 C CA . SER A 1 57 ? -36.130 -29.959 50.505 1.00 74.57 57 SER A CA 1
ATOM 444 C C . SER A 1 57 ? -37.072 -30.416 51.617 1.00 79.93 57 SER A C 1
ATOM 445 O O . SER A 1 57 ? -37.676 -29.573 52.284 1.00 78.52 57 SER A O 1
ATOM 448 N N . ASN A 1 58 ? -37.194 -31.738 51.814 1.00 78.99 58 ASN A N 1
ATOM 449 C CA . ASN A 1 58 ? -38.075 -32.322 52.823 1.00 80.13 58 ASN A CA 1
ATOM 450 C C . ASN A 1 58 ? -37.286 -32.787 54.056 1.00 84.86 58 ASN A C 1
ATOM 451 O O . ASN A 1 58 ? -37.066 -33.987 54.250 1.00 86.30 58 ASN A O 1
ATOM 456 N N . GLU A 1 59 ? -36.844 -31.817 54.878 1.00 80.18 59 GLU A N 1
ATOM 457 C CA . GLU A 1 59 ? -36.086 -32.066 56.107 1.00 80.30 59 GLU A CA 1
ATOM 458 C C . GLU A 1 59 ? -36.498 -31.126 57.252 1.00 84.24 59 GLU A C 1
ATOM 459 O O . GLU A 1 59 ? -37.037 -30.045 57.001 1.00 82.69 59 GLU A O 1
ATOM 465 N N . TYR A 1 60 ? -36.242 -31.547 58.503 1.00 82.17 60 TYR A N 1
ATOM 466 C CA . TYR A 1 60 ? -36.562 -30.793 59.717 1.00 81.91 60 TYR A CA 1
ATOM 467 C C . TYR A 1 60 ? -35.330 -30.044 60.262 1.00 84.14 60 TYR A C 1
ATOM 468 O O . TYR A 1 60 ? -35.489 -29.077 61.009 1.00 83.02 60 TYR A O 1
ATOM 477 N N . GLU A 1 61 ? -34.112 -30.480 59.875 1.00 80.35 61 GLU A N 1
ATOM 478 C CA . GLU A 1 61 ? -32.848 -29.907 60.345 1.00 79.55 61 GLU A CA 1
ATOM 479 C C . GLU A 1 61 ? -31.964 -29.362 59.213 1.00 82.06 61 GLU A C 1
ATOM 480 O O . GLU A 1 61 ? -31.731 -30.060 58.225 1.00 81.86 61 GLU A O 1
ATOM 486 N N . VAL A 1 62 ? -31.455 -28.121 59.380 1.00 77.51 62 VAL A N 1
ATOM 487 C CA . VAL A 1 62 ? -30.561 -27.436 58.430 1.00 76.47 62 VAL A CA 1
ATOM 488 C C . VAL A 1 62 ? -29.251 -27.091 59.160 1.00 80.42 62 VAL A C 1
ATOM 489 O O . VAL A 1 62 ? -29.286 -26.401 60.181 1.00 79.97 62 VAL A O 1
ATOM 493 N N . ASN A 1 63 ? -28.107 -27.570 58.635 1.00 77.20 63 ASN A N 1
ATOM 494 C CA . ASN A 1 63 ? -26.790 -27.330 59.230 1.00 77.49 63 ASN A CA 1
ATOM 495 C C . ASN A 1 63 ? -26.045 -26.171 58.557 1.00 80.25 63 ASN A C 1
ATOM 496 O O . ASN A 1 63 ? -25.636 -26.281 57.398 1.00 79.64 63 ASN A O 1
ATOM 501 N N . LEU A 1 64 ? -25.885 -25.058 59.292 1.00 76.46 64 LEU A N 1
ATOM 502 C CA . LEU A 1 64 ? -25.190 -23.854 58.826 1.00 75.96 64 LEU A CA 1
ATOM 503 C C . LEU A 1 64 ? -24.064 -23.468 59.807 1.00 80.95 64 LEU A C 1
ATOM 504 O O . LEU A 1 64 ? -23.961 -22.311 60.224 1.00 80.57 64 LEU A O 1
ATOM 509 N N . SER A 1 65 ? -23.212 -24.453 60.157 1.00 78.70 65 SER A N 1
ATOM 510 C CA . SER A 1 65 ? -22.088 -24.308 61.089 1.00 79.99 65 SER A CA 1
ATOM 511 C C . SER A 1 65 ? -20.951 -23.407 60.587 1.00 84.24 65 SER A C 1
ATOM 512 O O . SER A 1 65 ? -20.177 -22.905 61.405 1.00 85.03 65 SER A O 1
ATOM 515 N N . HIS A 1 66 ? -20.857 -23.193 59.256 1.00 79.94 66 HIS A N 1
ATOM 516 C CA . HIS A 1 66 ? -19.828 -22.352 58.634 1.00 80.25 66 HIS A CA 1
ATOM 517 C C . HIS A 1 66 ? -20.106 -20.838 58.777 1.00 83.27 66 HIS A C 1
ATOM 518 O O . HIS A 1 66 ? -19.254 -20.022 58.413 1.00 83.57 66 HIS A O 1
ATOM 525 N N . LEU A 1 67 ? -21.286 -20.473 59.322 1.00 78.55 67 LEU A N 1
ATOM 526 C CA . LEU A 1 67 ? -21.712 -19.088 59.552 1.00 78.03 67 LEU A CA 1
ATOM 527 C C . LEU A 1 67 ? -21.729 -18.755 61.056 1.00 82.62 67 LEU A C 1
ATOM 528 O O . LEU A 1 67 ? -21.839 -19.664 61.882 1.00 82.52 67 LEU A O 1
ATOM 533 N N . ASP A 1 68 ? -21.625 -17.453 61.402 1.00 79.73 68 ASP A N 1
ATOM 534 C CA . ASP A 1 68 ? -21.630 -16.950 62.782 1.00 80.75 68 ASP A CA 1
ATOM 535 C C . ASP A 1 68 ? -23.026 -17.087 63.413 1.00 83.41 68 ASP A C 1
ATOM 536 O O . ASP A 1 68 ? -24.005 -16.646 62.810 1.00 81.52 68 ASP A O 1
ATOM 541 N N . TYR A 1 69 ? -23.109 -17.700 64.620 1.00 80.85 69 TYR A N 1
ATOM 542 C CA . TYR A 1 69 ? -24.364 -17.946 65.349 1.00 80.15 69 TYR A CA 1
ATOM 543 C C . TYR A 1 69 ? -25.158 -16.676 65.672 1.00 84.28 69 TYR A C 1
ATOM 544 O O . TYR A 1 69 ? -26.336 -16.609 65.319 1.00 82.71 69 TYR A O 1
ATOM 553 N N . GLN A 1 70 ? -24.534 -15.700 66.372 1.00 82.55 70 GLN A N 1
ATOM 554 C CA . GLN A 1 70 ? -25.172 -14.437 66.764 1.00 82.74 70 GLN A CA 1
ATOM 555 C C . GLN A 1 70 ? -25.670 -13.655 65.544 1.00 85.00 70 GLN A C 1
ATOM 556 O O . GLN A 1 70 ? -26.699 -12.985 65.631 1.00 84.29 70 GLN A O 1
ATOM 562 N N . SER A 1 71 ? -24.967 -13.791 64.401 1.00 80.79 71 SER A N 1
ATOM 563 C CA . SER A 1 71 ? -25.325 -13.174 63.127 1.00 79.57 71 SER A CA 1
ATOM 564 C C . SER A 1 71 ? -26.608 -13.819 62.578 1.00 81.32 71 SER A C 1
ATOM 565 O O . SER A 1 71 ? -27.560 -13.096 62.290 1.00 80.42 71 SER A O 1
ATOM 568 N N . VAL A 1 72 ? -26.643 -15.173 62.484 1.00 76.91 72 VAL A N 1
ATOM 569 C CA . VAL A 1 72 ? -27.793 -15.959 62.004 1.00 75.25 72 VAL A CA 1
ATOM 570 C C . VAL A 1 72 ? -29.025 -15.713 62.898 1.00 79.33 72 VAL A C 1
ATOM 571 O O . VAL A 1 72 ? -30.102 -15.435 62.371 1.00 78.26 72 VAL A O 1
ATOM 575 N N . ASN A 1 73 ? -28.845 -15.775 64.238 1.00 77.10 73 ASN A N 1
ATOM 576 C CA . ASN A 1 73 ? -29.895 -15.564 65.244 1.00 77.35 73 ASN A CA 1
ATOM 577 C C . ASN A 1 73 ? -30.566 -14.190 65.115 1.00 81.42 73 ASN A C 1
ATOM 578 O O . ASN A 1 73 ? -31.796 -14.115 65.132 1.00 80.55 73 ASN A O 1
ATOM 583 N N . ASP A 1 74 ? -29.761 -13.116 64.965 1.00 78.73 74 ASP A N 1
ATOM 584 C CA . ASP A 1 74 ? -30.257 -11.746 64.810 1.00 78.96 74 ASP A CA 1
ATOM 585 C C . ASP A 1 74 ? -30.928 -11.530 63.458 1.00 81.63 74 ASP A C 1
ATOM 586 O O . ASP A 1 74 ? -31.855 -10.724 63.367 1.00 81.64 74 ASP A O 1
ATOM 591 N N . LEU A 1 75 ? -30.469 -12.256 62.416 1.00 76.83 75 LEU A N 1
ATOM 592 C CA . LEU A 1 75 ? -31.044 -12.190 61.073 1.00 75.36 75 LEU A CA 1
ATOM 593 C C . LEU A 1 75 ? -32.424 -12.837 61.045 1.00 78.53 75 LEU A C 1
ATOM 594 O O . LEU A 1 75 ? -33.305 -12.330 60.355 1.00 77.99 75 LEU A O 1
ATOM 599 N N . ILE A 1 76 ? -32.623 -13.928 61.822 1.00 75.03 76 ILE A N 1
ATOM 600 C CA . ILE A 1 76 ? -33.920 -14.605 61.961 1.00 74.49 76 ILE A CA 1
ATOM 601 C C . ILE A 1 76 ? -34.852 -13.656 62.731 1.00 79.32 76 ILE A C 1
ATOM 602 O O . ILE A 1 76 ? -36.010 -13.504 62.347 1.00 78.72 76 ILE A O 1
ATOM 607 N N . ASP A 1 77 ? -34.316 -12.962 63.763 1.00 77.22 77 ASP A N 1
ATOM 608 C CA . ASP A 1 77 ? -35.045 -11.960 64.550 1.00 78.18 77 ASP A CA 1
ATOM 609 C C . ASP A 1 77 ? -35.475 -10.792 63.651 1.00 81.98 77 ASP A C 1
ATOM 610 O O . ASP A 1 77 ? -36.552 -10.232 63.856 1.00 81.94 77 ASP A O 1
ATOM 615 N N . TYR A 1 78 ? -34.645 -10.460 62.634 1.00 78.24 78 TYR A N 1
ATOM 616 C CA . TYR A 1 78 ? -34.927 -9.419 61.643 1.00 78.27 78 TYR A CA 1
ATOM 617 C C . TYR A 1 78 ? -36.035 -9.872 60.681 1.00 80.47 78 TYR A C 1
ATOM 618 O O . TYR A 1 78 ? -36.846 -9.039 60.269 1.00 80.75 78 TYR A O 1
ATOM 627 N N . ILE A 1 79 ? -36.076 -11.188 60.339 1.00 75.20 79 ILE A N 1
ATOM 628 C CA . ILE A 1 79 ? -37.111 -11.799 59.485 1.00 73.99 79 ILE A CA 1
ATOM 629 C C . ILE A 1 79 ? -38.455 -11.687 60.234 1.00 78.14 79 ILE A C 1
ATOM 630 O O . ILE A 1 79 ? -39.485 -11.406 59.618 1.00 77.61 79 ILE A O 1
ATOM 635 N N . TYR A 1 80 ? -38.412 -11.839 61.575 1.00 75.30 80 TYR A N 1
ATOM 636 C CA . TYR A 1 80 ? -39.558 -11.694 62.471 1.00 75.85 80 TYR A CA 1
ATOM 637 C C . TYR A 1 80 ? -39.726 -10.206 62.881 1.00 81.51 80 TYR A C 1
ATOM 638 O O . TYR A 1 80 ? -39.077 -9.336 62.293 1.00 81.19 80 TYR A O 1
ATOM 647 N N . GLY A 1 81 ? -40.599 -9.928 63.850 1.00 79.64 81 GLY A N 1
ATOM 648 C CA . GLY A 1 81 ? -40.916 -8.570 64.290 1.00 81.24 81 GLY A CA 1
ATOM 649 C C . GLY A 1 81 ? -39.895 -7.796 65.108 1.00 86.75 81 GLY A C 1
ATOM 650 O O . GLY A 1 81 ? -40.253 -6.771 65.694 1.00 88.01 81 GLY A O 1
ATOM 651 N N . ILE A 1 82 ? -38.620 -8.243 65.144 1.00 83.03 82 ILE A N 1
ATOM 652 C CA . ILE A 1 82 ? -37.560 -7.575 65.916 1.00 84.21 82 ILE A CA 1
ATOM 653 C C . ILE A 1 82 ? -36.629 -6.734 65.004 1.00 88.24 82 ILE A C 1
ATOM 654 O O . ILE A 1 82 ? -36.060 -7.286 64.060 1.00 86.50 82 ILE A O 1
ATOM 659 N N . PRO A 1 83 ? -36.449 -5.412 65.268 1.00 86.65 83 PRO A N 1
ATOM 660 C CA . PRO A 1 83 ? -35.546 -4.611 64.419 1.00 86.95 83 PRO A CA 1
ATOM 661 C C . PRO A 1 83 ? -34.074 -4.891 64.715 1.00 90.83 83 PRO A C 1
ATOM 662 O O . PRO A 1 83 ? -33.720 -5.191 65.858 1.00 91.21 83 PRO A O 1
ATOM 666 N N . LEU A 1 84 ? -33.219 -4.798 63.681 1.00 86.60 84 LEU A N 1
ATOM 667 C CA . LEU A 1 84 ? -31.785 -5.067 63.783 1.00 86.55 84 LEU A CA 1
ATOM 668 C C . LEU A 1 84 ? -31.022 -3.969 64.532 1.00 92.30 84 LEU A C 1
ATOM 669 O O . LEU A 1 84 ? -31.015 -2.813 64.101 1.00 93.52 84 LEU A O 1
ATOM 674 N N . SER A 1 85 ? -30.393 -4.340 65.666 1.00 88.91 85 SER A N 1
ATOM 675 C CA . SER A 1 85 ? -29.600 -3.436 66.505 1.00 90.91 85 SER A CA 1
ATOM 676 C C . SER A 1 85 ? -28.167 -3.365 65.951 1.00 94.32 85 SER A C 1
ATOM 677 O O . SER A 1 85 ? -27.249 -4.006 66.472 1.00 94.08 85 SER A O 1
ATOM 680 N N . LEU A 1 86 ? -28.004 -2.600 64.860 1.00 90.51 86 LEU A N 1
ATOM 681 C CA . LEU A 1 86 ? -26.749 -2.426 64.125 1.00 90.69 86 LEU A CA 1
ATOM 682 C C . LEU A 1 86 ? -25.687 -1.640 64.901 1.00 97.05 86 LEU A C 1
ATOM 683 O O . LEU A 1 86 ? -25.966 -0.548 65.401 1.00 98.88 86 LEU A O 1
ATOM 688 N N . THR A 1 87 ? -24.466 -2.205 64.988 1.00 93.44 87 THR A N 1
ATOM 689 C CA . THR A 1 87 ? -23.277 -1.608 65.619 1.00 96.07 87 THR A CA 1
ATOM 690 C C . THR A 1 87 ? -22.053 -1.884 64.741 1.00 99.59 87 THR A C 1
ATOM 691 O O . THR A 1 87 ? -21.982 -2.943 64.118 1.00 96.85 87 THR A O 1
ATOM 695 N N . ASN A 1 88 ? -21.088 -0.941 64.710 1.00 98.61 88 ASN A N 1
ATOM 696 C CA . ASN A 1 88 ? -19.852 -0.984 63.910 1.00 98.94 88 ASN A CA 1
ATOM 697 C C . ASN A 1 88 ? -19.074 -2.316 63.965 1.00 100.98 88 ASN A C 1
ATOM 698 O O . ASN A 1 88 ? -18.408 -2.664 62.987 1.00 99.74 88 ASN A O 1
ATOM 703 N N . ASP A 1 89 ? -19.163 -3.052 65.088 1.00 97.21 89 ASP A N 1
ATOM 704 C CA . ASP A 1 89 ? -18.455 -4.318 65.281 1.00 96.22 89 ASP A CA 1
ATOM 705 C C . ASP A 1 89 ? -19.164 -5.547 64.693 1.00 96.97 89 ASP A C 1
ATOM 706 O O . ASP A 1 89 ? -18.481 -6.422 64.156 1.00 95.73 89 ASP A O 1
ATOM 711 N N . ASN A 1 90 ? -20.510 -5.627 64.795 1.00 91.98 90 ASN A N 1
ATOM 712 C CA . ASN A 1 90 ? -21.264 -6.786 64.299 1.00 88.81 90 ASN A CA 1
ATOM 713 C C . ASN A 1 90 ? -21.717 -6.687 62.829 1.00 91.47 90 ASN A C 1
ATOM 714 O O . ASN A 1 90 ? -21.905 -7.732 62.201 1.00 88.88 90 ASN A O 1
ATOM 719 N N . VAL A 1 91 ? -21.883 -5.455 62.283 1.00 89.55 91 VAL A N 1
ATOM 720 C CA . VAL A 1 91 ? -22.338 -5.195 60.898 1.00 88.34 91 VAL A CA 1
ATOM 721 C C . VAL A 1 91 ? -21.472 -5.885 59.828 1.00 91.57 91 VAL A C 1
ATOM 722 O O . VAL A 1 91 ? -21.988 -6.245 58.767 1.00 89.40 91 VAL A O 1
ATOM 726 N N . LYS A 1 92 ? -20.170 -6.062 60.117 1.00 89.69 92 LYS A N 1
ATOM 727 C CA . LYS A 1 92 ? -19.183 -6.716 59.260 1.00 89.27 92 LYS A CA 1
ATOM 728 C C . LYS A 1 92 ? -19.567 -8.188 59.036 1.00 90.67 92 LYS A C 1
ATOM 729 O O . LYS A 1 92 ? -19.477 -8.682 57.911 1.00 89.04 92 LYS A O 1
ATOM 735 N N . TYR A 1 93 ? -20.029 -8.868 60.103 1.00 86.59 93 TYR A N 1
ATOM 736 C CA . TYR A 1 93 ? -20.411 -10.281 60.070 1.00 84.33 93 TYR A CA 1
ATOM 737 C C . TYR A 1 93 ? -21.873 -10.513 59.670 1.00 85.56 93 TYR A C 1
ATOM 738 O O . TYR A 1 93 ? -22.167 -11.555 59.082 1.00 83.58 93 TYR A O 1
ATOM 747 N N . ILE A 1 94 ? -22.779 -9.553 59.970 1.00 81.99 94 ILE A N 1
ATOM 748 C CA . ILE A 1 94 ? -24.207 -9.650 59.622 1.00 80.03 94 ILE A CA 1
ATOM 749 C C . ILE A 1 94 ? -24.397 -9.533 58.095 1.00 82.73 94 ILE A C 1
ATOM 750 O O . ILE A 1 94 ? -25.207 -10.270 57.531 1.00 80.68 94 ILE A O 1
ATOM 755 N N . LEU A 1 95 ? -23.614 -8.655 57.432 1.00 80.41 95 LEU A N 1
ATOM 756 C CA . LEU A 1 95 ? -23.658 -8.460 55.980 1.00 79.83 95 LEU A CA 1
ATOM 757 C C . LEU A 1 95 ? -23.201 -9.713 55.213 1.00 82.31 95 LEU A C 1
ATOM 758 O O . LEU A 1 95 ? -23.840 -10.072 54.222 1.00 80.88 95 LEU A O 1
ATOM 763 N N . SER A 1 96 ? -22.120 -10.378 55.680 1.00 79.18 96 SER A N 1
ATOM 764 C CA . SER A 1 96 ? -21.556 -11.599 55.083 1.00 78.17 96 SER A CA 1
ATOM 765 C C . SER A 1 96 ? -22.562 -12.751 55.061 1.00 79.66 96 SER A C 1
ATOM 766 O O . SER A 1 96 ? -22.691 -13.437 54.042 1.00 78.24 96 SER A O 1
ATOM 769 N N . THR A 1 97 ? -23.268 -12.956 56.189 1.00 75.53 97 THR A N 1
ATOM 770 C CA . THR A 1 97 ? -24.277 -14.000 56.361 1.00 73.80 97 THR A CA 1
ATOM 771 C C . THR A 1 97 ? -25.534 -13.668 55.545 1.00 76.41 97 THR A C 1
ATOM 772 O O . THR A 1 97 ? -26.121 -14.570 54.941 1.00 74.88 97 THR A O 1
ATOM 776 N N . ALA A 1 98 ? -25.930 -12.373 55.516 1.00 73.32 98 ALA A N 1
ATOM 777 C CA . ALA A 1 98 ? -27.083 -11.885 54.754 1.00 72.50 98 ALA A CA 1
ATOM 778 C C . ALA A 1 98 ? -26.846 -12.022 53.252 1.00 76.01 98 ALA A C 1
ATOM 779 O O . ALA A 1 98 ? -27.801 -12.237 52.508 1.00 75.08 98 ALA A O 1
ATOM 781 N N . ASP A 1 99 ? -25.575 -11.908 52.813 1.00 73.14 99 ASP A N 1
ATOM 782 C CA . ASP A 1 99 ? -25.168 -12.043 51.414 1.00 73.06 99 ASP A CA 1
ATOM 783 C C . ASP A 1 99 ? -25.247 -13.501 50.957 1.00 75.95 99 ASP A C 1
ATOM 784 O O . ASP A 1 99 ? -25.644 -13.759 49.820 1.00 75.47 99 ASP A O 1
ATOM 789 N N . PHE A 1 100 ? -24.877 -14.447 51.847 1.00 72.04 100 PHE A N 1
ATOM 790 C CA . PHE A 1 100 ? -24.920 -15.889 51.596 1.00 71.06 100 PHE A CA 1
ATOM 791 C C . PHE A 1 100 ? -26.375 -16.367 51.524 1.00 73.83 100 PHE A C 1
ATOM 792 O O . PHE A 1 100 ? -26.752 -17.026 50.554 1.00 73.17 100 PHE A O 1
ATOM 800 N N . LEU A 1 101 ? -27.184 -16.026 52.549 1.00 69.94 101 LEU A N 1
ATOM 801 C CA . LEU A 1 101 ? -28.599 -16.399 52.638 1.00 68.98 101 LEU A CA 1
ATOM 802 C C . LEU A 1 101 ? -29.494 -15.601 51.673 1.00 72.94 101 LEU A C 1
ATOM 803 O O . LEU A 1 101 ? -30.656 -15.958 51.480 1.00 72.08 101 LEU A O 1
ATOM 808 N N . GLN A 1 102 ? -28.931 -14.540 51.055 1.00 70.38 102 GLN A N 1
ATOM 809 C CA . GLN A 1 102 ? -29.546 -13.647 50.067 1.00 70.64 102 GLN A CA 1
ATOM 810 C C . GLN A 1 102 ? -30.872 -13.019 50.534 1.00 74.69 102 GLN A C 1
ATOM 811 O O . GLN A 1 102 ? -31.906 -13.151 49.869 1.00 74.19 102 GLN A O 1
ATOM 817 N N . ILE A 1 103 ? -30.818 -12.316 51.677 1.00 71.63 103 ILE A N 1
ATOM 818 C CA . ILE A 1 103 ? -31.950 -11.577 52.237 1.00 71.71 103 ILE A CA 1
ATOM 819 C C . ILE A 1 103 ? -31.795 -10.102 51.832 1.00 76.87 103 ILE A C 1
ATOM 820 O O . ILE A 1 103 ? -30.880 -9.420 52.303 1.00 77.28 103 ILE A O 1
ATOM 825 N N . GLY A 1 104 ? -32.659 -9.661 50.917 1.00 70.52 104 GLY A N 1
ATOM 826 C CA . GLY A 1 104 ? -32.665 -8.308 50.367 1.00 70.26 104 GLY A CA 1
ATOM 827 C C . GLY A 1 104 ? -32.924 -7.206 51.373 1.00 73.49 104 GLY A C 1
ATOM 828 O O . GLY A 1 104 ? -32.329 -6.128 51.284 1.00 72.71 104 GLY A O 1
ATOM 829 N N . SER A 1 105 ? -33.821 -7.481 52.335 1.00 70.07 105 SER A N 1
ATOM 830 C CA . SER A 1 105 ? -34.231 -6.571 53.405 1.00 69.84 105 SER A CA 1
ATOM 831 C C . SER A 1 105 ? -33.090 -6.257 54.378 1.00 73.07 105 SER A C 1
ATOM 832 O O . SER A 1 105 ? -33.009 -5.136 54.883 1.00 72.57 105 SER A O 1
ATOM 835 N N . ALA A 1 106 ? -32.217 -7.246 54.635 1.00 69.21 106 ALA A N 1
ATOM 836 C CA . ALA A 1 106 ? -31.082 -7.123 55.547 1.00 68.59 106 ALA A CA 1
ATOM 837 C C . ALA A 1 106 ? -29.794 -6.665 54.866 1.00 72.12 106 ALA A C 1
ATOM 838 O O . ALA A 1 106 ? -28.997 -5.977 55.506 1.00 71.43 106 ALA A O 1
ATOM 840 N N . ILE A 1 107 ? -29.581 -7.046 53.584 1.00 68.77 107 ILE A N 1
ATOM 841 C CA . ILE A 1 107 ? -28.387 -6.661 52.822 1.00 68.63 107 ILE A CA 1
ATOM 842 C C . ILE A 1 107 ? -28.368 -5.139 52.575 1.00 72.41 107 ILE A C 1
ATOM 843 O O . ILE A 1 107 ? -27.295 -4.538 52.605 1.00 71.94 107 ILE A O 1
ATOM 848 N N . THR A 1 108 ? -29.555 -4.521 52.385 1.00 68.93 108 THR A N 1
ATOM 849 C CA . THR A 1 108 ? -29.695 -3.078 52.165 1.00 68.62 108 THR A CA 1
ATOM 850 C C . THR A 1 108 ? -29.485 -2.295 53.464 1.00 71.83 108 THR A C 1
ATOM 851 O O . THR A 1 108 ? -28.726 -1.326 53.459 1.00 71.30 108 THR A O 1
ATOM 855 N N . GLU A 1 109 ? -30.126 -2.732 54.575 1.00 68.04 109 GLU A N 1
ATOM 856 C CA . GLU A 1 109 ? -30.022 -2.102 55.899 1.00 67.71 109 GLU A CA 1
ATOM 857 C C . GLU A 1 109 ? -28.579 -2.095 56.434 1.00 71.52 109 GLU A C 1
ATOM 858 O O . GLU A 1 109 ? -28.175 -1.124 57.077 1.00 71.02 109 GLU A O 1
ATOM 864 N N . CYS A 1 110 ? -27.807 -3.165 56.149 1.00 68.16 110 CYS A N 1
ATOM 865 C CA . CYS A 1 110 ? -26.407 -3.292 56.558 1.00 67.92 110 CYS A CA 1
ATOM 866 C C . CYS A 1 110 ? -25.499 -2.401 55.717 1.00 72.38 110 CYS A C 1
ATOM 867 O O . CYS A 1 110 ? -24.655 -1.708 56.283 1.00 71.93 110 CYS A O 1
ATOM 870 N N . GLU A 1 111 ? -25.679 -2.409 54.374 1.00 69.62 111 GLU A N 1
ATOM 871 C CA . GLU A 1 111 ? -24.907 -1.591 53.431 1.00 69.88 111 GLU A CA 1
ATOM 872 C C . GLU A 1 111 ? -25.106 -0.098 53.694 1.00 74.16 111 GLU A C 1
ATOM 873 O O . GLU A 1 111 ? -24.125 0.646 53.705 1.00 73.92 111 GLU A O 1
ATOM 879 N N . ASN A 1 112 ? -26.367 0.326 53.943 1.00 70.82 112 ASN A N 1
ATOM 880 C CA . ASN A 1 112 ? -26.725 1.717 54.240 1.00 70.73 112 ASN A CA 1
ATOM 881 C C . ASN A 1 112 ? -26.085 2.212 55.537 1.00 75.13 112 ASN A C 1
ATOM 882 O O . ASN A 1 112 ? -25.682 3.371 55.599 1.00 74.75 112 ASN A O 1
ATOM 887 N N . TYR A 1 113 ? -25.976 1.331 56.556 1.00 72.12 113 TYR A N 1
ATOM 888 C CA . TYR A 1 113 ? -25.358 1.633 57.853 1.00 72.11 113 TYR A CA 1
ATOM 889 C C . TYR A 1 113 ? -23.841 1.801 57.698 1.00 76.42 113 TYR A C 1
ATOM 890 O O . TYR A 1 113 ? -23.264 2.693 58.323 1.00 75.97 113 TYR A O 1
ATOM 899 N N . ILE A 1 114 ? -23.204 0.934 56.880 1.00 73.46 114 ILE A N 1
ATOM 900 C CA . ILE A 1 114 ? -21.764 0.946 56.601 1.00 73.64 114 ILE A CA 1
ATOM 901 C C . ILE A 1 114 ? -21.377 2.221 55.831 1.00 78.32 114 ILE A C 1
ATOM 902 O O . ILE A 1 114 ? -20.419 2.887 56.220 1.00 78.08 114 ILE A O 1
ATOM 907 N N . LEU A 1 115 ? -22.148 2.574 54.779 1.00 75.37 115 LEU A N 1
ATOM 908 C CA . LEU A 1 115 ? -21.928 3.771 53.954 1.00 75.51 115 LEU A CA 1
ATOM 909 C C . LEU A 1 115 ? -22.134 5.078 54.739 1.00 79.90 115 LEU A C 1
ATOM 910 O O . LEU A 1 115 ? -21.411 6.048 54.504 1.00 79.57 115 LEU A O 1
ATOM 915 N N . LYS A 1 116 ? -23.118 5.094 55.664 1.00 76.73 116 LYS A N 1
ATOM 916 C CA . LYS A 1 116 ? -23.458 6.241 56.515 1.00 76.74 116 LYS A CA 1
ATOM 917 C C . LYS A 1 116 ? -22.379 6.474 57.582 1.00 81.54 116 LYS A C 1
ATOM 918 O O . LYS A 1 116 ? -21.941 7.611 57.766 1.00 81.48 116 LYS A O 1
ATOM 924 N N . ASN A 1 117 ? -21.966 5.399 58.283 1.00 78.42 117 ASN A N 1
ATOM 925 C CA . ASN A 1 117 ? -20.968 5.449 59.356 1.00 78.50 117 ASN A CA 1
ATOM 926 C C . ASN A 1 117 ? -19.529 5.161 58.877 1.00 82.92 117 ASN A C 1
ATOM 927 O O . ASN A 1 117 ? -18.687 4.752 59.681 1.00 82.60 117 ASN A O 1
ATOM 932 N N . LEU A 1 118 ? -19.240 5.402 57.580 1.00 79.89 118 LEU A N 1
ATOM 933 C CA . LEU A 1 118 ? -17.910 5.178 57.010 1.00 80.13 118 LEU A CA 1
ATOM 934 C C . LEU A 1 118 ? -16.939 6.302 57.404 1.00 85.04 118 LEU A C 1
ATOM 935 O O . LEU A 1 118 ? -16.748 7.269 56.660 1.00 84.73 118 LEU A O 1
ATOM 940 N N . CYS A 1 119 ? -16.355 6.171 58.608 1.00 82.34 119 CYS A N 1
ATOM 941 C CA . CYS A 1 119 ? -15.398 7.117 59.189 1.00 82.74 119 CYS A CA 1
ATOM 942 C C . CYS A 1 119 ? -13.972 6.794 58.725 1.00 87.40 119 CYS A C 1
ATOM 943 O O . CYS A 1 119 ? -13.768 5.810 58.010 1.00 86.97 119 CYS A O 1
ATOM 946 N N . SER A 1 120 ? -12.987 7.618 59.141 1.00 85.36 120 SER A N 1
ATOM 947 C CA . SER A 1 120 ? -11.569 7.419 58.828 1.00 84.92 120 SER A CA 1
ATOM 948 C C . SER A 1 120 ? -11.024 6.177 59.552 1.00 88.91 120 SER A C 1
ATOM 949 O O . SER A 1 120 ? -10.211 5.448 58.991 1.00 87.71 120 SER A O 1
ATOM 952 N N . LYS A 1 121 ? -11.505 5.925 60.781 1.00 86.50 121 LYS A N 1
ATOM 953 C CA . LYS A 1 121 ? -11.121 4.775 61.606 1.00 86.50 121 LYS A CA 1
ATOM 954 C C . LYS A 1 121 ? -11.776 3.456 61.146 1.00 89.43 121 LYS A C 1
ATOM 955 O O . LYS A 1 121 ? -11.293 2.379 61.508 1.00 88.79 121 LYS A O 1
ATOM 961 N N . ASN A 1 122 ? -12.863 3.546 60.349 1.00 85.46 122 ASN A N 1
ATOM 962 C CA . ASN A 1 122 ? -13.620 2.397 59.847 1.00 84.47 122 ASN A CA 1
ATOM 963 C C . ASN A 1 122 ? -13.222 1.952 58.437 1.00 87.14 122 ASN A C 1
ATOM 964 O O . ASN A 1 122 ? -13.019 0.756 58.223 1.00 86.32 122 ASN A O 1
ATOM 969 N N . CYS A 1 123 ? -13.123 2.910 57.484 1.00 83.37 123 CYS A N 1
ATOM 970 C CA . CYS A 1 123 ? -12.805 2.707 56.059 1.00 82.50 123 CYS A CA 1
ATOM 971 C C . CYS A 1 123 ? -11.618 1.773 55.796 1.00 85.81 123 CYS A C 1
ATOM 972 O O . CYS A 1 123 ? -11.667 0.979 54.854 1.00 85.07 123 CYS A O 1
ATOM 975 N N . ILE A 1 124 ? -10.560 1.887 56.618 1.00 82.43 124 ILE A N 1
ATOM 976 C CA . ILE A 1 124 ? -9.335 1.086 56.543 1.00 82.02 124 ILE A CA 1
ATOM 977 C C . ILE A 1 124 ? -9.634 -0.424 56.733 1.00 85.03 124 ILE A C 1
ATOM 978 O O . ILE A 1 124 ? -9.024 -1.254 56.056 1.00 84.53 124 ILE A O 1
ATOM 983 N N . ASP A 1 125 ? -10.614 -0.757 57.597 1.00 81.05 125 ASP A N 1
ATOM 984 C CA . ASP A 1 125 ? -11.038 -2.127 57.887 1.00 80.46 125 ASP A CA 1
ATOM 985 C C . ASP A 1 125 ? -12.071 -2.645 56.878 1.00 82.93 125 ASP A C 1
ATOM 986 O O . ASP A 1 125 ? -12.015 -3.819 56.505 1.00 82.57 125 ASP A O 1
ATOM 991 N N . PHE A 1 126 ? -13.008 -1.775 56.440 1.00 78.43 126 PHE A N 1
ATOM 992 C CA . PHE A 1 126 ? -14.070 -2.126 55.493 1.00 77.59 126 PHE A CA 1
ATOM 993 C C . PHE A 1 126 ? -13.578 -2.387 54.061 1.00 80.35 126 PHE A C 1
ATOM 994 O O . PHE A 1 126 ? -14.283 -3.055 53.301 1.00 80.02 126 PHE A O 1
ATOM 1002 N N . TYR A 1 127 ? -12.380 -1.883 53.696 1.00 76.12 127 TYR A N 1
ATOM 1003 C CA . TYR A 1 127 ? -11.798 -2.096 52.366 1.00 75.77 127 TYR A CA 1
ATOM 1004 C C . TYR A 1 127 ? -11.289 -3.531 52.207 1.00 79.27 127 TYR A C 1
ATOM 1005 O O . TYR A 1 127 ? -11.608 -4.176 51.207 1.00 79.17 127 TYR A O 1
ATOM 1014 N N . ILE A 1 128 ? -10.495 -4.019 53.190 1.00 75.27 128 ILE A N 1
ATOM 1015 C CA . ILE A 1 128 ? -9.926 -5.377 53.226 1.00 75.18 128 ILE A CA 1
ATOM 1016 C C . ILE A 1 128 ? -11.068 -6.414 53.285 1.00 78.62 128 ILE A C 1
ATOM 1017 O O . ILE A 1 128 ? -10.954 -7.492 52.696 1.00 78.52 128 ILE A O 1
ATOM 1022 N N . TYR A 1 129 ? -12.178 -6.050 53.963 1.00 74.73 129 TYR A N 1
ATOM 1023 C CA . TYR A 1 129 ? -13.392 -6.853 54.101 1.00 74.75 129 TYR A CA 1
ATOM 1024 C C . TYR A 1 129 ? -14.088 -7.028 52.742 1.00 78.79 129 TYR A C 1
ATOM 1025 O O . TYR A 1 129 ? -14.373 -8.158 52.345 1.00 78.96 129 TYR A O 1
ATOM 1034 N N . ALA A 1 130 ? -14.352 -5.910 52.036 1.00 75.02 130 ALA A N 1
ATOM 1035 C CA . ALA A 1 130 ? -15.006 -5.892 50.725 1.00 75.17 130 ALA A CA 1
ATOM 1036 C C . ALA A 1 130 ? -14.136 -6.498 49.613 1.00 79.85 130 ALA A C 1
ATOM 1037 O O . ALA A 1 130 ? -14.674 -6.954 48.603 1.00 80.26 130 ALA A O 1
ATOM 1039 N N . ASP A 1 131 ? -12.800 -6.516 49.807 1.00 76.48 131 ASP A N 1
ATOM 1040 C CA . ASP A 1 131 ? -11.832 -7.098 48.872 1.00 77.27 131 ASP A CA 1
ATOM 1041 C C . ASP A 1 131 ? -11.851 -8.630 48.969 1.00 81.94 131 ASP A C 1
ATOM 1042 O O . ASP A 1 131 ? -11.490 -9.310 48.007 1.00 82.91 131 ASP A O 1
ATOM 1047 N N . LYS A 1 132 ? -12.273 -9.166 50.131 1.00 77.72 132 LYS A N 1
ATOM 1048 C CA . LYS A 1 132 ? -12.373 -10.602 50.394 1.00 78.08 132 LYS A CA 1
ATOM 1049 C C . LYS A 1 132 ? -13.761 -11.137 50.010 1.00 82.12 132 LYS A C 1
ATOM 1050 O O . LYS A 1 132 ? -13.856 -12.244 49.478 1.00 82.92 132 LYS A O 1
ATOM 1056 N N . TYR A 1 133 ? -14.825 -10.354 50.284 1.00 77.68 133 TYR A N 1
ATOM 1057 C CA . TYR A 1 133 ? -16.216 -10.738 50.029 1.00 77.86 133 TYR A CA 1
ATOM 1058 C C . TYR A 1 133 ? -16.787 -10.195 48.699 1.00 82.06 133 TYR A C 1
ATOM 1059 O O . TYR A 1 133 ? -18.003 -10.243 48.490 1.00 81.78 133 TYR A O 1
ATOM 1068 N N . ASN A 1 134 ? -15.897 -9.726 47.791 1.00 78.87 134 ASN A N 1
ATOM 1069 C CA . ASN A 1 134 ? -16.188 -9.211 46.441 1.00 79.24 134 ASN A CA 1
ATOM 1070 C C . ASN A 1 134 ? -17.363 -8.197 46.384 1.00 81.91 134 ASN A C 1
ATOM 1071 O O . ASN A 1 134 ? -18.174 -8.231 45.453 1.00 82.10 134 ASN A O 1
ATOM 1076 N N . ASN A 1 135 ? -17.437 -7.290 47.379 1.00 76.93 135 ASN A N 1
ATOM 1077 C CA . ASN A 1 135 ? -18.474 -6.259 47.449 1.00 75.88 135 ASN A CA 1
ATOM 1078 C C . ASN A 1 135 ? -17.916 -4.960 46.860 1.00 79.15 135 ASN A C 1
ATOM 1079 O O . ASN A 1 135 ? -17.396 -4.120 47.597 1.00 78.01 135 ASN A O 1
ATOM 1084 N N . LYS A 1 136 ? -18.015 -4.814 45.520 1.00 76.20 136 LYS A N 1
ATOM 1085 C CA . LYS A 1 136 ? -17.517 -3.666 44.748 1.00 75.82 136 LYS A CA 1
ATOM 1086 C C . LYS A 1 136 ? -18.139 -2.314 45.136 1.00 78.52 136 LYS A C 1
ATOM 1087 O O . LYS A 1 136 ? -17.515 -1.276 44.904 1.00 77.55 136 LYS A O 1
ATOM 1093 N N . LYS A 1 137 ? -19.354 -2.330 45.728 1.00 74.82 137 LYS A N 1
ATOM 1094 C CA . LYS A 1 137 ? -20.078 -1.140 46.180 1.00 73.90 137 LYS A CA 1
ATOM 1095 C C . LYS A 1 137 ? -19.348 -0.490 47.363 1.00 77.50 137 LYS A C 1
ATOM 1096 O O . LYS A 1 137 ? -19.047 0.704 47.312 1.00 76.79 137 LYS A O 1
ATOM 1102 N N . ILE A 1 138 ? -19.053 -1.282 48.413 1.00 74.28 138 ILE A N 1
ATOM 1103 C CA . ILE A 1 138 ? -18.343 -0.823 49.609 1.00 73.85 138 ILE A CA 1
ATOM 1104 C C . ILE A 1 138 ? -16.831 -0.709 49.316 1.00 77.91 138 ILE A C 1
ATOM 1105 O O . ILE A 1 138 ? -16.190 0.204 49.839 1.00 76.99 138 ILE A O 1
ATOM 1110 N N . GLU A 1 139 ? -16.287 -1.588 48.436 1.00 75.33 139 GLU A N 1
ATOM 1111 C CA . GLU A 1 139 ? -14.872 -1.594 48.030 1.00 75.53 139 GLU A CA 1
ATOM 1112 C C . GLU A 1 139 ? -14.433 -0.265 47.416 1.00 79.69 139 GLU A C 1
ATOM 1113 O O . GLU A 1 139 ? -13.327 0.192 47.699 1.00 79.23 139 GLU A O 1
ATOM 1119 N N . SER A 1 140 ? -15.303 0.357 46.597 1.00 76.55 140 SER A N 1
ATOM 1120 C CA . SER A 1 140 ? -15.046 1.647 45.955 1.00 76.37 140 SER A CA 1
ATOM 1121 C C . SER A 1 140 ? -15.201 2.802 46.951 1.00 79.60 140 SER A C 1
ATOM 1122 O O . SER A 1 140 ? -14.397 3.734 46.923 1.00 79.15 140 SER A O 1
ATOM 1125 N N . ALA A 1 141 ? -16.228 2.733 47.829 1.00 75.79 141 ALA A N 1
ATOM 1126 C CA . ALA A 1 141 ? -16.535 3.746 48.844 1.00 75.33 141 ALA A CA 1
ATOM 1127 C C . ALA A 1 141 ? -15.475 3.831 49.946 1.00 79.50 141 ALA A C 1
ATOM 1128 O O . ALA A 1 141 ? -15.113 4.937 50.353 1.00 79.10 141 ALA A O 1
ATOM 1130 N N . SER A 1 142 ? -14.981 2.668 50.424 1.00 76.30 142 SER A N 1
ATOM 1131 C CA . SER A 1 142 ? -13.942 2.576 51.453 1.00 76.23 142 SER A CA 1
ATOM 1132 C C . SER A 1 142 ? -12.606 3.050 50.892 1.00 80.23 142 SER A C 1
ATOM 1133 O O . SER A 1 142 ? -11.819 3.645 51.625 1.00 79.92 142 SER A O 1
ATOM 1136 N N . PHE A 1 143 ? -12.366 2.800 49.585 1.00 76.99 143 PHE A N 1
ATOM 1137 C CA . PHE A 1 143 ? -11.169 3.212 48.851 1.00 77.22 143 PHE A CA 1
ATOM 1138 C C . PHE A 1 143 ? -11.120 4.741 48.765 1.00 81.38 143 PHE A C 1
ATOM 1139 O O . PHE A 1 143 ? -10.060 5.325 48.994 1.00 81.28 143 PHE A O 1
ATOM 1147 N N . ASN A 1 144 ? -12.272 5.382 48.462 1.00 77.77 144 ASN A N 1
ATOM 1148 C CA . ASN A 1 144 ? -12.406 6.839 48.369 1.00 77.61 144 ASN A CA 1
ATOM 1149 C C . ASN A 1 144 ? -12.207 7.508 49.732 1.00 81.50 144 ASN A C 1
ATOM 1150 O O . ASN A 1 144 ? -11.591 8.573 49.802 1.00 81.39 144 ASN A O 1
ATOM 1155 N N . THR A 1 145 ? -12.713 6.872 50.811 1.00 77.94 145 THR A N 1
ATOM 1156 C CA . THR A 1 145 ? -12.603 7.365 52.188 1.00 78.16 145 THR A CA 1
ATOM 1157 C C . THR A 1 145 ? -11.162 7.178 52.718 1.00 82.38 145 THR A C 1
ATOM 1158 O O . THR A 1 145 ? -10.728 7.957 53.568 1.00 82.55 145 THR A O 1
ATOM 1162 N N . ILE A 1 146 ? -10.417 6.178 52.190 1.00 78.80 146 ILE A N 1
ATOM 1163 C CA . ILE A 1 146 ? -9.011 5.940 52.545 1.00 79.00 146 ILE A CA 1
ATOM 1164 C C . ILE A 1 146 ? -8.152 7.030 51.889 1.00 83.41 146 ILE A C 1
ATOM 1165 O O . ILE A 1 146 ? -7.306 7.624 52.558 1.00 83.45 146 ILE A O 1
ATOM 1170 N N . LEU A 1 147 ? -8.406 7.302 50.593 1.00 80.00 147 LEU A N 1
ATOM 1171 C CA . LEU A 1 147 ? -7.710 8.299 49.778 1.00 80.29 147 LEU A CA 1
ATOM 1172 C C . LEU A 1 147 ? -7.881 9.738 50.289 1.00 84.71 147 LEU A C 1
ATOM 1173 O O . LEU A 1 147 ? -6.953 10.535 50.149 1.00 84.80 147 LEU A O 1
ATOM 1178 N N . GLN A 1 148 ? -9.043 10.061 50.902 1.00 81.36 148 GLN A N 1
ATOM 1179 C CA . GLN A 1 148 ? -9.311 11.397 51.453 1.00 81.93 148 GLN A CA 1
ATOM 1180 C C . GLN A 1 148 ? -8.759 11.579 52.889 1.00 86.69 148 GLN A C 1
ATOM 1181 O O . GLN A 1 148 ? -8.738 12.703 53.397 1.00 87.21 148 GLN A O 1
ATOM 1187 N N . ASN A 1 149 ? -8.295 10.479 53.520 1.00 83.13 149 ASN A N 1
ATOM 1188 C CA . ASN A 1 149 ? -7.724 10.467 54.873 1.00 83.75 149 ASN A CA 1
ATOM 1189 C C . ASN A 1 149 ? -6.378 9.705 54.912 1.00 87.82 149 ASN A C 1
ATOM 1190 O O . ASN A 1 149 ? -5.964 9.236 55.975 1.00 87.67 149 ASN A O 1
ATOM 1195 N N . ILE A 1 150 ? -5.689 9.625 53.752 1.00 84.47 150 ILE A N 1
ATOM 1196 C CA . ILE A 1 150 ? -4.419 8.922 53.513 1.00 84.49 150 ILE A CA 1
ATOM 1197 C C . ILE A 1 150 ? -3.307 9.271 54.534 1.00 89.53 150 ILE A C 1
ATOM 1198 O O . ILE A 1 150 ? -2.738 8.351 55.125 1.00 89.01 150 ILE A O 1
ATOM 1203 N N . LEU A 1 151 ? -3.014 10.570 54.749 1.00 87.23 151 LEU A N 1
ATOM 1204 C CA . LEU A 1 151 ? -1.951 11.012 55.660 1.00 88.13 151 LEU A CA 1
ATOM 1205 C C . LEU A 1 151 ? -2.284 10.817 57.146 1.00 92.94 151 LEU A C 1
ATOM 1206 O O . LEU A 1 151 ? -1.373 10.804 57.975 1.00 93.26 151 LEU A O 1
ATOM 1211 N N . ARG A 1 152 ? -3.574 10.645 57.476 1.00 89.63 152 ARG A N 1
ATOM 1212 C CA . ARG A 1 152 ? -4.037 10.388 58.840 1.00 90.28 152 ARG A CA 1
ATOM 1213 C C . ARG A 1 152 ? -3.967 8.887 59.131 1.00 93.70 152 ARG A C 1
ATOM 1214 O O . ARG A 1 152 ? -3.783 8.491 60.283 1.00 93.86 152 ARG A O 1
ATOM 1222 N N . LEU A 1 153 ? -4.128 8.059 58.077 1.00 89.40 153 LEU A N 1
ATOM 1223 C CA . LEU A 1 153 ? -4.152 6.598 58.148 1.00 88.60 153 LEU A CA 1
ATOM 1224 C C . LEU A 1 153 ? -2.779 5.916 58.104 1.00 92.63 153 LEU A C 1
ATOM 1225 O O . LEU A 1 153 ? -2.684 4.757 58.509 1.00 91.78 153 LEU A O 1
ATOM 1230 N N . ILE A 1 154 ? -1.721 6.617 57.636 1.00 89.87 154 ILE A N 1
ATOM 1231 C CA . ILE A 1 154 ? -0.357 6.062 57.570 1.00 89.99 154 ILE A CA 1
ATOM 1232 C C . ILE A 1 154 ? 0.222 5.792 58.975 1.00 95.10 154 ILE A C 1
ATOM 1233 O O . ILE A 1 154 ? 1.112 4.952 59.122 1.00 94.61 154 ILE A O 1
ATOM 1238 N N . ASN A 1 155 ? -0.310 6.493 59.997 1.00 92.81 155 ASN A N 1
ATOM 1239 C CA . ASN A 1 155 ? 0.084 6.368 61.403 1.00 93.75 155 ASN A CA 1
ATOM 1240 C C . ASN A 1 155 ? -0.905 5.495 62.205 1.00 97.70 155 ASN A C 1
ATOM 1241 O O . ASN A 1 155 ? -0.606 5.129 63.345 1.00 98.02 155 ASN A O 1
ATOM 1246 N N . ASP A 1 156 ? -2.069 5.160 61.602 1.00 83.86 156 ASP A N 1
ATOM 1247 C CA . ASP A 1 156 ? -3.132 4.341 62.198 1.00 83.64 156 ASP A CA 1
ATOM 1248 C C . ASP A 1 156 ? -2.681 2.888 62.424 1.00 87.58 156 ASP A C 1
ATOM 1249 O O . ASP A 1 156 ? -1.791 2.402 61.722 1.00 87.01 156 ASP A O 1
ATOM 1254 N N . GLU A 1 157 ? -3.292 2.211 63.418 1.00 84.42 157 GLU A N 1
ATOM 1255 C CA . GLU A 1 157 ? -3.006 0.826 63.815 1.00 84.28 157 GLU A CA 1
ATOM 1256 C C . GLU A 1 157 ? -3.301 -0.203 62.716 1.00 87.82 157 GLU A C 1
ATOM 1257 O O . GLU A 1 157 ? -2.510 -1.128 62.523 1.00 87.36 157 GLU A O 1
ATOM 1263 N N . ASN A 1 158 ? -4.436 -0.041 62.005 1.00 84.21 158 ASN A N 1
ATOM 1264 C CA . ASN A 1 158 ? -4.909 -0.947 60.951 1.00 83.58 158 ASN A CA 1
ATOM 1265 C C . ASN A 1 158 ? -4.162 -0.828 59.604 1.00 87.56 158 ASN A C 1
ATOM 1266 O O . ASN A 1 158 ? -4.450 -1.601 58.686 1.00 86.74 158 ASN A O 1
ATOM 1271 N N . PHE A 1 159 ? -3.200 0.113 59.494 1.00 84.70 159 PHE A N 1
ATOM 1272 C CA . PHE A 1 159 ? -2.412 0.356 58.279 1.00 84.77 159 PHE A CA 1
ATOM 1273 C C . PHE A 1 159 ? -1.525 -0.822 57.856 1.00 89.36 159 PHE A C 1
ATOM 1274 O O . PHE A 1 159 ? -1.281 -0.998 56.660 1.00 88.79 159 PHE A O 1
ATOM 1282 N N . LYS A 1 160 ? -1.059 -1.626 58.830 1.00 86.76 160 LYS A N 1
ATOM 1283 C CA . LYS A 1 160 ? -0.202 -2.796 58.608 1.00 87.10 160 LYS A CA 1
ATOM 1284 C C . LYS A 1 160 ? -0.909 -3.950 57.874 1.00 91.38 160 LYS A C 1
ATOM 1285 O O . LYS A 1 160 ? -0.244 -4.737 57.198 1.00 91.14 160 LYS A O 1
ATOM 1291 N N . TYR A 1 161 ? -2.248 -4.044 58.009 1.00 88.04 161 TYR A N 1
ATOM 1292 C CA . TYR A 1 161 ? -3.068 -5.094 57.397 1.00 87.75 161 TYR A CA 1
ATOM 1293 C C . TYR A 1 161 ? -3.293 -4.916 55.887 1.00 92.46 161 TYR A C 1
ATOM 1294 O O . TYR A 1 161 ? -3.666 -5.885 55.220 1.00 91.84 161 TYR A O 1
ATOM 1303 N N . LEU A 1 162 ? -3.061 -3.696 55.350 1.00 89.94 162 LEU A N 1
ATOM 1304 C CA . LEU A 1 162 ? -3.222 -3.396 53.922 1.00 90.13 162 LEU A CA 1
ATOM 1305 C C . LEU A 1 162 ? -2.148 -4.098 53.091 1.00 95.16 162 LEU A C 1
ATOM 1306 O O . LEU A 1 162 ? -0.954 -3.950 53.365 1.00 95.06 162 LEU A O 1
ATOM 1311 N N . THR A 1 163 ? -2.589 -4.889 52.096 1.00 92.35 163 THR A N 1
ATOM 1312 C CA . THR A 1 163 ? -1.733 -5.683 51.204 1.00 93.02 163 THR A CA 1
ATOM 1313 C C . THR A 1 163 ? -0.890 -4.824 50.247 1.00 98.03 163 THR A C 1
ATOM 1314 O O . THR A 1 163 ? -1.169 -3.635 50.072 1.00 97.38 163 THR A O 1
ATOM 1318 N N . GLU A 1 164 ? 0.146 -5.444 49.638 1.00 95.78 164 GLU A N 1
ATOM 1319 C CA . GLU A 1 164 ? 1.070 -4.832 48.676 1.00 96.33 164 GLU A CA 1
ATOM 1320 C C . GLU A 1 164 ? 0.322 -4.347 47.425 1.00 100.81 164 GLU A C 1
ATOM 1321 O O . GLU A 1 164 ? 0.596 -3.247 46.943 1.00 100.45 164 GLU A O 1
ATOM 1327 N N . GLU A 1 165 ? -0.626 -5.167 46.920 1.00 97.77 165 GLU A N 1
ATOM 1328 C CA . GLU A 1 165 ? -1.461 -4.883 45.745 1.00 97.83 165 GLU A CA 1
ATOM 1329 C C . GLU A 1 165 ? -2.383 -3.687 46.003 1.00 101.38 165 GLU A C 1
ATOM 1330 O O . GLU A 1 165 ? -2.622 -2.891 45.092 1.00 101.07 165 GLU A O 1
ATOM 1336 N N . SER A 1 166 ? -2.892 -3.569 47.248 1.00 97.56 166 SER A N 1
ATOM 1337 C CA . SER A 1 166 ? -3.769 -2.486 47.699 1.00 96.98 166 SER A CA 1
ATOM 1338 C C . SER A 1 166 ? -3.019 -1.152 47.747 1.00 101.19 166 SER A C 1
ATOM 1339 O O . SER A 1 166 ? -3.597 -0.120 47.402 1.00 100.60 166 SER A O 1
ATOM 1342 N N . MET A 1 167 ? -1.732 -1.182 48.163 1.00 98.12 167 MET A N 1
ATOM 1343 C CA . MET A 1 167 ? -0.851 -0.013 48.245 1.00 98.04 167 MET A CA 1
ATOM 1344 C C . MET A 1 167 ? -0.545 0.550 46.859 1.00 102.28 167 MET A C 1
ATOM 1345 O O . MET A 1 167 ? -0.492 1.771 46.699 1.00 101.68 167 MET A O 1
ATOM 1350 N N . ILE A 1 168 ? -0.364 -0.342 45.860 1.00 99.39 168 ILE A N 1
ATOM 1351 C CA . ILE A 1 168 ? -0.108 0.014 44.460 1.00 99.67 168 ILE A CA 1
ATOM 1352 C C . ILE A 1 168 ? -1.358 0.701 43.887 1.00 103.63 168 ILE A C 1
ATOM 1353 O O . ILE A 1 168 ? -1.228 1.740 43.243 1.00 103.15 168 ILE A O 1
ATOM 1358 N N . LYS A 1 169 ? -2.559 0.145 44.172 1.00 100.29 169 LYS A N 1
ATOM 1359 C CA . LYS A 1 169 ? -3.867 0.653 43.737 1.00 100.03 169 LYS A CA 1
ATOM 1360 C C . LYS A 1 169 ? -4.149 2.071 44.264 1.00 104.15 169 LYS A C 1
ATOM 1361 O O . LYS A 1 169 ? -4.714 2.888 43.533 1.00 103.79 169 LYS A O 1
ATOM 1367 N N . ILE A 1 170 ? -3.752 2.353 45.522 1.00 100.89 170 ILE A N 1
ATOM 1368 C CA . ILE A 1 170 ? -3.935 3.649 46.186 1.00 100.68 170 ILE A CA 1
ATOM 1369 C C . ILE A 1 170 ? -3.048 4.739 45.542 1.00 105.22 170 ILE A C 1
ATOM 1370 O O . ILE A 1 170 ? -3.558 5.801 45.178 1.00 104.76 170 ILE A O 1
ATOM 1375 N N . LEU A 1 171 ? -1.740 4.458 45.386 1.00 102.29 171 LEU A N 1
ATOM 1376 C CA . LEU A 1 171 ? -0.746 5.380 44.822 1.00 102.32 171 LEU A CA 1
ATOM 1377 C C . LEU A 1 171 ? -0.762 5.467 43.282 1.00 106.93 171 LEU A C 1
ATOM 1378 O O . LEU A 1 171 ? -0.203 6.417 42.730 1.00 106.58 171 LEU A O 1
ATOM 1383 N N . SER A 1 172 ? -1.398 4.480 42.608 1.00 103.95 172 SER A N 1
ATOM 1384 C CA . SER A 1 172 ? -1.505 4.286 41.152 1.00 104.32 172 SER A CA 1
ATOM 1385 C C . SER A 1 172 ? -1.590 5.558 40.290 1.00 108.32 172 SER A C 1
ATOM 1386 O O . SER A 1 172 ? -0.719 5.750 39.437 1.00 108.19 172 SER A O 1
ATOM 1389 N N . ASP A 1 173 ? -2.628 6.400 40.478 1.00 104.64 173 ASP A N 1
ATOM 1390 C CA . ASP A 1 173 ? -2.801 7.589 39.642 1.00 104.53 173 ASP A CA 1
ATOM 1391 C C . ASP A 1 173 ? -3.107 8.880 40.424 1.00 107.57 173 ASP A C 1
ATOM 1392 O O . ASP A 1 173 ? -2.176 9.634 40.710 1.00 106.96 173 ASP A O 1
ATOM 1397 N N . ASP A 1 174 ? -4.394 9.151 40.736 1.00 103.64 174 ASP A N 1
ATOM 1398 C CA . ASP A 1 174 ? -4.826 10.377 41.413 1.00 103.04 174 ASP A CA 1
ATOM 1399 C C . ASP A 1 174 ? -5.900 10.149 42.495 1.00 106.15 174 ASP A C 1
ATOM 1400 O O . ASP A 1 174 ? -6.023 9.037 43.013 1.00 105.55 174 ASP A O 1
ATOM 1405 N N . MET A 1 175 ? -6.642 11.234 42.854 1.00 102.30 175 MET A N 1
ATOM 1406 C CA . MET A 1 175 ? -7.728 11.329 43.846 1.00 101.76 175 MET A CA 1
ATOM 1407 C C . MET A 1 175 ? -7.228 11.247 45.315 1.00 104.55 175 MET A C 1
ATOM 1408 O O . MET A 1 175 ? -7.992 11.564 46.231 1.00 103.87 175 MET A O 1
ATOM 1413 N N . LEU A 1 176 ? -5.946 10.879 45.533 1.00 100.62 176 LEU A N 1
ATOM 1414 C CA . LEU A 1 176 ? -5.357 10.807 46.874 1.00 100.14 176 LEU A CA 1
ATOM 1415 C C . LEU A 1 176 ? -5.113 12.213 47.441 1.00 103.63 176 LEU A C 1
ATOM 1416 O O . LEU A 1 176 ? -4.391 13.012 46.839 1.00 103.16 176 LEU A O 1
ATOM 1421 N N . ASN A 1 177 ? -5.789 12.526 48.563 1.00 99.93 177 ASN A N 1
ATOM 1422 C CA . ASN A 1 177 ? -5.746 13.830 49.227 1.00 99.78 177 ASN A CA 1
ATOM 1423 C C . ASN A 1 177 ? -4.385 14.136 49.864 1.00 103.52 177 ASN A C 1
ATOM 1424 O O . ASN A 1 177 ? -4.179 13.921 51.063 1.00 103.09 177 ASN A O 1
ATOM 1429 N N . ILE A 1 178 ? -3.455 14.640 49.036 1.00 99.92 178 ILE A N 1
ATOM 1430 C CA . ILE A 1 178 ? -2.102 15.040 49.434 1.00 99.47 178 ILE A CA 1
ATOM 1431 C C . ILE A 1 178 ? -1.797 16.437 48.881 1.00 103.32 178 ILE A C 1
ATOM 1432 O O . ILE A 1 178 ? -1.756 16.619 47.660 1.00 102.79 178 ILE A O 1
ATOM 1437 N N . LYS A 1 179 ? -1.648 17.432 49.783 1.00 99.99 179 LYS A N 1
ATOM 1438 C CA . LYS A 1 179 ? -1.381 18.833 49.427 1.00 99.67 179 LYS A CA 1
ATOM 1439 C C . LYS A 1 179 ? -0.048 19.028 48.705 1.00 102.89 179 LYS A C 1
ATOM 1440 O O . LYS A 1 179 ? 0.030 19.842 47.783 1.00 102.24 179 LYS A O 1
ATOM 1446 N N . ASN A 1 180 ? 0.988 18.271 49.109 1.00 99.21 180 ASN A N 1
ATOM 1447 C CA . ASN A 1 180 ? 2.312 18.305 48.488 1.00 98.45 180 ASN A CA 1
ATOM 1448 C C . ASN A 1 180 ? 2.404 17.167 47.471 1.00 102.33 180 ASN A C 1
ATOM 1449 O O . ASN A 1 180 ? 1.968 16.048 47.755 1.00 102.15 180 ASN A O 1
ATOM 1454 N N . GLU A 1 181 ? 2.981 17.453 46.292 1.00 98.65 181 GLU A N 1
ATOM 1455 C CA . GLU A 1 181 ? 3.136 16.483 45.204 1.00 98.59 181 GLU A CA 1
ATOM 1456 C C . GLU A 1 181 ? 4.435 15.657 45.341 1.00 102.13 181 GLU A C 1
ATOM 1457 O O . GLU A 1 181 ? 5.104 15.363 44.345 1.00 101.41 181 GLU A O 1
ATOM 1463 N N . ASP A 1 182 ? 4.771 15.270 46.590 1.00 98.84 182 ASP A N 1
ATOM 1464 C CA . ASP A 1 182 ? 5.959 14.488 46.942 1.00 98.48 182 ASP A CA 1
ATOM 1465 C C . ASP A 1 182 ? 5.728 13.636 48.215 1.00 102.56 182 ASP A C 1
ATOM 1466 O O . ASP A 1 182 ? 6.687 13.126 48.804 1.00 101.89 182 ASP A O 1
ATOM 1471 N N . PHE A 1 183 ? 4.452 13.468 48.624 1.00 99.51 183 PHE A N 1
ATOM 1472 C CA . PHE A 1 183 ? 4.083 12.670 49.797 1.00 99.55 183 PHE A CA 1
ATOM 1473 C C . PHE A 1 183 ? 4.049 11.170 49.501 1.00 103.45 183 PHE A C 1
ATOM 1474 O O . PHE A 1 183 ? 4.257 10.375 50.418 1.00 103.15 183 PHE A O 1
ATOM 1482 N N . ALA A 1 184 ? 3.794 10.790 48.226 1.00 99.96 184 ALA A N 1
ATOM 1483 C CA . ALA A 1 184 ? 3.716 9.403 47.747 1.00 99.98 184 ALA A CA 1
ATOM 1484 C C . ALA A 1 184 ? 4.901 8.495 48.178 1.00 103.51 184 ALA A C 1
ATOM 1485 O O . ALA A 1 184 ? 4.610 7.420 48.709 1.00 103.32 184 ALA A O 1
ATOM 1487 N N . PRO A 1 185 ? 6.209 8.872 48.035 1.00 99.46 185 PRO A N 1
ATOM 1488 C CA . PRO A 1 185 ? 7.278 7.969 48.506 1.00 99.18 185 PRO A CA 1
ATOM 1489 C C . PRO A 1 185 ? 7.346 7.866 50.032 1.00 102.67 185 PRO A C 1
ATOM 1490 O O . PRO A 1 185 ? 7.741 6.821 50.546 1.00 102.41 185 PRO A O 1
ATOM 1494 N N . LEU A 1 186 ? 6.941 8.939 50.749 1.00 98.84 186 LEU A N 1
ATOM 1495 C CA . LEU A 1 186 ? 6.911 8.993 52.218 1.00 98.63 186 LEU A CA 1
ATOM 1496 C C . LEU A 1 186 ? 5.833 8.061 52.790 1.00 102.76 186 LEU A C 1
ATOM 1497 O O . LEU A 1 186 ? 6.004 7.540 53.893 1.00 102.42 186 LEU A O 1
ATOM 1502 N N . ILE A 1 187 ? 4.730 7.855 52.033 1.00 99.44 187 ILE A N 1
ATOM 1503 C CA . ILE A 1 187 ? 3.618 6.959 52.379 1.00 99.50 187 ILE A CA 1
ATOM 1504 C C . ILE A 1 187 ? 4.112 5.501 52.260 1.00 103.46 187 ILE A C 1
ATOM 1505 O O . ILE A 1 187 ? 3.789 4.672 53.115 1.00 103.11 187 ILE A O 1
ATOM 1510 N N . LEU A 1 188 ? 4.928 5.219 51.218 1.00 99.98 188 LEU A N 1
ATOM 1511 C CA . LEU A 1 188 ? 5.544 3.916 50.946 1.00 100.00 188 LEU A CA 1
ATOM 1512 C C . LEU A 1 188 ? 6.529 3.542 52.067 1.00 103.73 188 LEU A C 1
ATOM 1513 O O . LEU A 1 188 ? 6.558 2.382 52.479 1.00 103.55 188 LEU A O 1
ATOM 1518 N N . ILE A 1 189 ? 7.311 4.531 52.566 1.00 99.94 189 ILE A N 1
ATOM 1519 C CA . ILE A 1 189 ? 8.281 4.363 53.659 1.00 99.71 189 ILE A CA 1
ATOM 1520 C C . ILE A 1 189 ? 7.554 3.955 54.951 1.00 103.80 189 ILE A C 1
ATOM 1521 O O . ILE A 1 189 ? 7.962 2.985 55.592 1.00 103.61 189 ILE A O 1
ATOM 1526 N N . LYS A 1 190 ? 6.450 4.659 55.291 1.00 100.32 190 LYS A N 1
ATOM 1527 C CA . LYS A 1 190 ? 5.620 4.387 56.471 1.00 100.36 190 LYS A CA 1
ATOM 1528 C C . LYS A 1 190 ? 4.973 2.998 56.432 1.00 104.37 190 LYS A C 1
ATOM 1529 O O . LYS A 1 190 ? 4.780 2.395 57.489 1.00 104.10 190 LYS A O 1
ATOM 1535 N N . TRP A 1 191 ? 4.655 2.489 55.221 1.00 100.88 191 TRP A N 1
ATOM 1536 C CA . TRP A 1 191 ? 4.081 1.155 55.030 1.00 100.79 191 TRP A CA 1
ATOM 1537 C C . TRP A 1 191 ? 5.153 0.088 55.242 1.00 104.53 191 TRP A C 1
ATOM 1538 O O . TRP A 1 191 ? 4.888 -0.914 55.906 1.00 104.27 191 TRP A O 1
ATOM 1549 N N . LEU A 1 192 ? 6.371 0.324 54.707 1.00 100.79 192 LEU A N 1
ATOM 1550 C CA . LEU A 1 192 ? 7.523 -0.573 54.845 1.00 100.72 192 LEU A CA 1
AT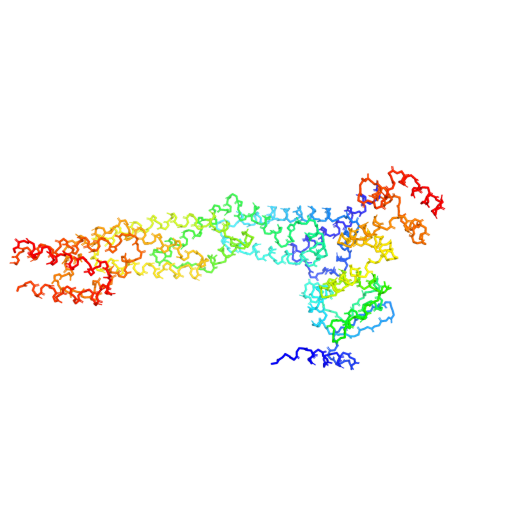OM 1551 C C . LEU A 1 192 ? 8.060 -0.592 56.286 1.00 104.52 192 LEU A C 1
ATOM 1552 O O . LEU A 1 192 ? 8.747 -1.541 56.665 1.00 104.41 192 LEU A O 1
ATOM 1557 N N . GLU A 1 193 ? 7.736 0.448 57.083 1.00 100.76 193 GLU A N 1
ATOM 1558 C CA . GLU A 1 193 ? 8.124 0.575 58.491 1.00 100.65 193 GLU A CA 1
ATOM 1559 C C . GLU A 1 193 ? 7.102 -0.117 59.402 1.00 104.53 193 GLU A C 1
ATOM 1560 O O . GLU A 1 193 ? 7.487 -0.687 60.423 1.00 104.39 193 GLU A O 1
ATOM 1566 N N . SER A 1 194 ? 5.805 -0.063 59.027 1.00 100.78 194 SER A N 1
ATOM 1567 C CA . SER A 1 194 ? 4.696 -0.668 59.773 1.00 100.56 194 SER A CA 1
ATOM 1568 C C . SER A 1 194 ? 4.592 -2.181 59.551 1.00 104.35 194 SER A C 1
ATOM 1569 O O . SER A 1 194 ? 4.268 -2.908 60.492 1.00 103.95 194 SER A O 1
ATOM 1572 N N . THR A 1 195 ? 4.855 -2.648 58.313 1.00 100.87 195 THR A N 1
ATOM 1573 C CA . THR A 1 195 ? 4.790 -4.067 57.937 1.00 100.81 195 THR A CA 1
ATOM 1574 C C . THR A 1 195 ? 6.123 -4.798 58.152 1.00 105.06 195 THR A C 1
ATOM 1575 O O . THR A 1 195 ? 6.114 -6.002 58.420 1.00 104.85 195 THR A O 1
ATOM 1579 N N . GLN A 1 196 ? 7.258 -4.066 58.023 1.00 101.62 196 GLN A N 1
ATOM 1580 C CA . GLN A 1 196 ? 8.641 -4.550 58.168 1.00 131.27 196 GLN A CA 1
ATOM 1581 C C . GLN A 1 196 ? 8.976 -5.704 57.224 1.00 159.29 196 GLN A C 1
ATOM 1582 O O . GLN A 1 196 ? 9.954 -5.630 56.484 1.00 120.76 196 GLN A O 1
ATOM 1588 N N . THR B 2 2 ? 0.054 -23.538 37.862 1.00 95.25 24 THR B N 1
ATOM 1589 C CA . THR B 2 2 ? -0.833 -22.930 38.852 1.00 95.00 24 THR B CA 1
ATOM 1590 C C . THR B 2 2 ? -1.792 -23.984 39.422 1.00 98.57 24 THR B C 1
ATOM 1591 O O . THR B 2 2 ? -2.406 -24.732 38.657 1.00 98.11 24 THR B O 1
ATOM 1595 N N . MET B 2 3 ? -1.910 -24.035 40.765 1.00 90.38 25 MET B N 1
ATOM 1596 C CA . MET B 2 3 ? -2.783 -24.964 41.490 1.00 89.33 25 MET B CA 1
ATOM 1597 C C . MET B 2 3 ? -4.260 -24.667 41.202 1.00 91.71 25 MET B C 1
ATOM 1598 O O . MET B 2 3 ? -5.003 -25.587 40.854 1.00 90.76 25 MET B O 1
ATOM 1603 N N . ASP B 2 4 ? -4.671 -23.387 41.335 1.00 87.67 26 ASP B N 1
ATOM 1604 C CA . ASP B 2 4 ? -6.045 -22.935 41.112 1.00 86.53 26 ASP B CA 1
ATOM 1605 C C . ASP B 2 4 ? -6.502 -23.065 39.652 1.00 89.52 26 ASP B C 1
ATOM 1606 O O . ASP B 2 4 ? -7.698 -23.222 39.418 1.00 88.48 26 ASP B O 1
ATOM 1611 N N . GLU B 2 5 ? -5.559 -23.061 38.681 1.00 86.07 27 GLU B N 1
ATOM 1612 C CA . GLU B 2 5 ? -5.871 -23.240 37.255 1.00 85.34 27 GLU B CA 1
ATOM 1613 C C . GLU B 2 5 ? -6.337 -24.687 36.980 1.00 87.74 27 GLU B C 1
ATOM 1614 O O . GLU B 2 5 ? -7.025 -24.933 35.990 1.00 87.01 27 GLU B O 1
ATOM 1620 N N . LYS B 2 6 ? -5.991 -25.623 37.889 1.00 83.50 28 LYS B N 1
ATOM 1621 C CA . LYS B 2 6 ? -6.369 -27.037 37.849 1.00 82.59 28 LYS B CA 1
ATOM 1622 C C . LYS B 2 6 ? -7.454 -27.339 38.904 1.00 84.48 28 LYS B C 1
ATOM 1623 O O . LYS B 2 6 ? -8.225 -28.284 38.728 1.00 83.69 28 LYS B O 1
ATOM 1629 N N . TYR B 2 7 ? -7.506 -26.532 39.992 1.00 79.87 29 TYR B N 1
ATOM 1630 C CA . TYR B 2 7 ? -8.465 -26.649 41.099 1.00 78.65 29 TYR B CA 1
ATOM 1631 C C . TYR B 2 7 ? -9.839 -26.068 40.735 1.00 81.21 29 TYR B C 1
ATOM 1632 O O . TYR B 2 7 ? -10.849 -26.715 41.009 1.00 80.30 29 TYR B O 1
ATOM 1641 N N . VAL B 2 8 ? -9.876 -24.845 40.147 1.00 77.32 30 VAL B N 1
ATOM 1642 C CA . VAL B 2 8 ? -11.112 -24.158 39.730 1.00 76.43 30 VAL B CA 1
ATOM 1643 C C . VAL B 2 8 ? -11.765 -24.913 38.554 1.00 78.91 30 VAL B C 1
ATOM 1644 O O . VAL B 2 8 ? -12.993 -25.008 38.498 1.00 78.13 30 VAL B O 1
ATOM 1648 N N . ASN B 2 9 ? -10.939 -25.507 37.665 1.00 75.02 31 ASN B N 1
ATOM 1649 C CA . ASN B 2 9 ? -11.396 -26.322 36.535 1.00 74.44 31 ASN B CA 1
ATOM 1650 C C . ASN B 2 9 ? -12.049 -27.619 37.031 1.00 77.37 31 ASN B C 1
ATOM 1651 O O . ASN B 2 9 ? -12.920 -28.162 36.350 1.00 76.80 31 ASN B O 1
ATOM 1656 N N . SER B 2 10 ? -11.634 -28.098 38.225 1.00 73.32 32 SER B N 1
ATOM 1657 C CA . SER B 2 10 ? -12.157 -29.299 38.875 1.00 72.59 32 SER B CA 1
ATOM 1658 C C . SER B 2 10 ? -13.448 -29.005 39.650 1.00 74.84 32 SER B C 1
ATOM 1659 O O . SER B 2 10 ? -14.347 -29.850 39.652 1.00 74.39 32 SER B O 1
ATOM 1662 N N . ILE B 2 11 ? -13.547 -27.816 40.302 1.00 70.14 33 ILE B N 1
ATOM 1663 C CA . ILE B 2 11 ? -14.756 -27.416 41.043 1.00 69.14 33 ILE B CA 1
ATOM 1664 C C . ILE B 2 11 ? -15.886 -27.071 40.063 1.00 71.28 33 ILE B C 1
ATOM 1665 O O . ILE B 2 11 ? -17.060 -27.217 40.409 1.00 70.67 33 ILE B O 1
ATOM 1670 N N . TRP B 2 12 ? -15.522 -26.628 38.836 1.00 66.67 34 TRP B N 1
ATOM 1671 C CA . TRP B 2 12 ? -16.477 -26.325 37.777 1.00 65.76 34 TRP B CA 1
ATOM 1672 C C . TRP B 2 12 ? -17.073 -27.629 37.235 1.00 68.81 34 TRP B C 1
ATOM 1673 O O . TRP B 2 12 ? -18.279 -27.678 37.012 1.00 68.25 34 TRP B O 1
ATOM 1684 N N . ASP B 2 13 ? -16.242 -28.687 37.065 1.00 64.82 35 ASP B N 1
ATOM 1685 C CA . ASP B 2 13 ? -16.661 -30.015 36.586 1.00 64.31 35 ASP B CA 1
ATOM 1686 C C . ASP B 2 13 ? -17.765 -30.629 37.457 1.00 66.57 35 ASP B C 1
ATOM 1687 O O . ASP B 2 13 ? -18.592 -31.391 36.952 1.00 66.26 35 ASP B O 1
ATOM 1692 N N . LEU B 2 14 ? -17.775 -30.277 38.757 1.00 61.83 36 LEU B N 1
ATOM 1693 C CA . LEU B 2 14 ? -18.765 -30.702 39.744 1.00 60.92 36 LEU B CA 1
ATOM 1694 C C . LEU B 2 14 ? -20.105 -29.997 39.463 1.00 63.14 36 LEU B C 1
ATOM 1695 O O . LEU B 2 14 ? -21.156 -30.637 39.523 1.00 62.59 36 LEU B O 1
ATOM 1700 N N . LEU B 2 15 ? -20.054 -28.689 39.133 1.00 58.58 37 LEU B N 1
ATOM 1701 C CA . LEU B 2 15 ? -21.222 -27.864 38.809 1.00 57.93 37 LEU B CA 1
ATOM 1702 C C . LEU B 2 15 ? -21.748 -28.177 37.402 1.00 60.57 37 LEU B C 1
ATOM 1703 O O . LEU B 2 15 ? -22.958 -28.139 37.184 1.00 59.98 37 LEU B O 1
ATOM 1708 N N . LYS B 2 16 ? -20.832 -28.494 36.460 1.00 56.39 38 LYS B N 1
ATOM 1709 C CA . LYS B 2 16 ? -21.098 -28.857 35.064 1.00 55.92 38 LYS B CA 1
ATOM 1710 C C . LYS B 2 16 ? -21.912 -30.154 35.007 1.00 59.52 38 LYS B C 1
ATOM 1711 O O . LYS B 2 16 ? -22.871 -30.236 34.236 1.00 59.47 38 LYS B O 1
ATOM 1717 N N . ASN B 2 17 ? -21.533 -31.152 35.836 1.00 55.34 39 ASN B N 1
ATOM 1718 C CA . ASN B 2 17 ? -22.200 -32.452 35.945 1.00 54.94 39 ASN B CA 1
ATOM 1719 C C . ASN B 2 17 ? -23.621 -32.284 36.496 1.00 57.55 39 ASN B C 1
ATOM 1720 O O . ASN B 2 17 ? -24.532 -32.975 36.040 1.00 57.51 39 ASN B O 1
ATOM 1725 N N . ALA B 2 18 ? -23.801 -31.347 37.451 1.00 52.79 40 ALA B N 1
ATOM 1726 C CA . ALA B 2 18 ? -25.079 -31.031 38.092 1.00 52.09 40 ALA B CA 1
ATOM 1727 C C . ALA B 2 18 ? -26.076 -30.406 37.121 1.00 55.03 40 ALA B C 1
ATOM 1728 O O . ALA B 2 18 ? -27.236 -30.816 37.112 1.00 54.69 40 ALA B O 1
ATOM 1730 N N . ILE B 2 19 ? -25.623 -29.416 36.310 1.00 50.86 41 ILE B N 1
ATOM 1731 C CA . ILE B 2 19 ? -26.431 -28.719 35.299 1.00 50.33 41 ILE B CA 1
ATOM 1732 C C . ILE B 2 19 ? -26.920 -29.739 34.258 1.00 53.85 41 ILE B C 1
ATOM 1733 O O . ILE B 2 19 ? -28.100 -29.724 33.900 1.00 53.79 41 ILE B O 1
ATOM 1738 N N . GLN B 2 20 ? -26.025 -30.658 33.834 1.00 49.79 42 GLN B N 1
ATOM 1739 C CA . GLN B 2 20 ? -26.320 -31.739 32.886 1.00 49.63 42 GLN B CA 1
ATOM 1740 C C . GLN B 2 20 ? -27.354 -32.720 33.453 1.00 52.92 42 GLN B C 1
ATOM 1741 O O . GLN B 2 20 ? -28.174 -33.238 32.695 1.00 52.93 42 GLN B O 1
ATOM 1747 N N . GLU B 2 21 ? -27.331 -32.945 34.785 1.00 48.73 43 GLU B N 1
ATOM 1748 C CA . GLU B 2 21 ? -28.279 -33.812 35.491 1.00 48.56 43 GLU B CA 1
ATOM 1749 C C . GLU B 2 21 ? -29.679 -33.185 35.525 1.00 52.28 43 GLU B C 1
ATOM 1750 O O . GLU B 2 21 ? -30.665 -33.917 35.457 1.00 52.27 43 GLU B O 1
ATOM 1756 N N . ILE B 2 22 ? -29.762 -31.836 35.618 1.00 48.34 44 ILE B N 1
ATOM 1757 C CA . ILE B 2 22 ? -31.019 -31.067 35.623 1.00 48.22 44 ILE B CA 1
ATOM 1758 C C . ILE B 2 22 ? -31.655 -31.145 34.220 1.00 52.51 44 ILE B C 1
ATOM 1759 O O . ILE B 2 22 ? -32.878 -31.278 34.096 1.00 52.77 44 ILE B O 1
ATOM 1764 N N . GLN B 2 23 ? -30.804 -31.114 33.173 1.00 48.45 45 GLN B N 1
ATOM 1765 C CA . GLN B 2 23 ? -31.192 -31.217 31.763 1.00 48.23 45 GLN B CA 1
ATOM 1766 C C . GLN B 2 23 ? -31.778 -32.600 31.434 1.00 52.86 45 GLN B C 1
ATOM 1767 O O . GLN B 2 23 ? -32.603 -32.712 30.523 1.00 53.06 45 GLN B O 1
ATOM 1773 N N . ARG B 2 24 ? -31.356 -33.641 32.186 1.00 64.26 46 ARG B N 1
ATOM 1774 C CA . ARG B 2 24 ? -31.816 -35.032 32.058 1.00 66.74 46 ARG B CA 1
ATOM 1775 C C . ARG B 2 24 ? -32.993 -35.315 33.010 1.00 71.83 46 ARG B C 1
ATOM 1776 O O . ARG B 2 24 ? -33.470 -36.450 33.067 1.00 73.84 46 ARG B O 1
ATOM 1784 N N . LYS B 2 25 ? -33.443 -34.283 33.764 1.00 67.14 47 LYS B N 1
ATOM 1785 C CA . LYS B 2 25 ? -34.531 -34.322 34.757 1.00 67.79 47 LYS B CA 1
ATOM 1786 C C . LYS B 2 25 ? -34.204 -35.242 35.960 1.00 72.65 47 LYS B C 1
ATOM 1787 O O . LYS B 2 25 ? -35.103 -35.853 36.545 1.00 73.99 47 LYS B O 1
ATOM 1793 N N . ASN B 2 26 ? -32.908 -35.301 36.339 1.00 68.16 48 ASN B N 1
ATOM 1794 C CA . ASN B 2 26 ? -32.390 -36.082 37.469 1.00 68.50 48 ASN B CA 1
ATOM 1795 C C . ASN B 2 26 ? -32.064 -35.160 38.665 1.00 70.01 48 ASN B C 1
ATOM 1796 O O . ASN B 2 26 ? -31.125 -35.418 39.424 1.00 68.80 48 ASN B O 1
ATOM 1801 N N . ASN B 2 27 ? -32.867 -34.092 38.831 1.00 65.71 49 ASN B N 1
ATOM 1802 C CA . ASN B 2 27 ? -32.744 -33.094 39.900 1.00 63.85 49 ASN B CA 1
ATOM 1803 C C . ASN B 2 27 ? -33.128 -33.653 41.278 1.00 69.19 49 ASN B C 1
ATOM 1804 O O . ASN B 2 27 ? -32.710 -33.102 42.300 1.00 67.48 49 ASN B O 1
ATOM 1809 N N . SER B 2 28 ? -33.933 -34.735 41.291 1.00 68.52 50 SER B N 1
ATOM 1810 C CA . SER B 2 28 ? -34.449 -35.433 42.470 1.00 69.88 50 SER B CA 1
ATOM 1811 C C . SER B 2 28 ? -33.371 -35.825 43.491 1.00 73.26 50 SER B C 1
ATOM 1812 O O . SER B 2 28 ? -33.598 -35.675 44.691 1.00 72.81 50 SER B O 1
ATOM 1815 N N . GLY B 2 29 ? -32.225 -36.308 43.007 1.00 69.49 51 GLY B N 1
ATOM 1816 C CA . GLY B 2 29 ? -31.108 -36.735 43.845 1.00 68.74 51 GLY B CA 1
ATOM 1817 C C . GLY B 2 29 ? -29.942 -35.766 43.909 1.00 70.12 51 GLY B C 1
ATOM 1818 O O . GLY B 2 29 ? -28.806 -36.182 44.152 1.00 69.31 51 GLY B O 1
ATOM 1819 N N . LEU B 2 30 ? -30.217 -34.466 43.705 1.00 65.28 52 LEU B N 1
ATOM 1820 C CA . LEU B 2 30 ? -29.211 -33.404 43.739 1.00 63.10 52 LEU B CA 1
ATOM 1821 C C . LEU B 2 30 ? -29.322 -32.585 45.024 1.00 65.93 52 LEU B C 1
ATOM 1822 O O . LEU B 2 30 ? -30.428 -32.227 45.431 1.00 65.76 52 LEU B O 1
ATOM 1827 N N . SER B 2 31 ? -28.174 -32.309 45.668 1.00 61.62 53 SER B N 1
ATOM 1828 C CA . SER B 2 31 ? -28.107 -31.547 46.914 1.00 60.91 53 SER B CA 1
ATOM 1829 C C . SER B 2 31 ? -27.905 -30.056 46.633 1.00 63.79 53 SER B C 1
ATOM 1830 O O . SER B 2 31 ? -26.855 -29.670 46.111 1.00 62.66 53 SER B O 1
ATOM 1833 N N . PHE B 2 32 ? -28.914 -29.220 46.968 1.00 60.38 54 PHE B N 1
ATOM 1834 C CA . PHE B 2 32 ? -28.844 -27.769 46.764 1.00 59.41 54 PHE B CA 1
ATOM 1835 C C . PHE B 2 32 ? -27.785 -27.126 47.657 1.00 63.29 54 PHE B C 1
ATOM 1836 O O . PHE B 2 32 ? -26.990 -26.327 47.160 1.00 62.45 54 PHE B O 1
ATOM 1844 N N . GLU B 2 33 ? -27.793 -27.462 48.967 1.00 60.33 55 GLU B N 1
ATOM 1845 C CA . GLU B 2 33 ? -26.864 -26.942 49.971 1.00 59.97 55 GLU B CA 1
ATOM 1846 C C . GLU B 2 33 ? -25.413 -27.054 49.525 1.00 63.69 55 GLU B C 1
ATOM 1847 O O . GLU B 2 33 ? -24.721 -26.042 49.502 1.00 63.05 55 GLU B O 1
ATOM 1853 N N . GLU B 2 34 ? -24.980 -28.262 49.108 1.00 60.74 56 GLU B N 1
ATOM 1854 C CA . GLU B 2 34 ? -23.621 -28.548 48.645 1.00 60.60 56 GLU B CA 1
ATOM 1855 C C . GLU B 2 34 ? -23.258 -27.799 47.359 1.00 63.91 56 GLU B C 1
ATOM 1856 O O . GLU B 2 34 ? -22.187 -27.195 47.299 1.00 63.34 56 GLU B O 1
ATOM 1862 N N . LEU B 2 35 ? -24.149 -27.830 46.345 1.00 60.37 57 LEU B N 1
ATOM 1863 C CA . LEU B 2 35 ? -23.943 -27.179 45.047 1.00 59.67 57 LEU B CA 1
ATOM 1864 C C . LEU B 2 35 ? -23.900 -25.657 45.113 1.00 63.54 57 LEU B C 1
ATOM 1865 O O . LEU B 2 35 ? -23.185 -25.042 44.319 1.00 62.86 57 LEU B O 1
ATOM 1870 N N . TYR B 2 36 ? -24.659 -25.053 46.049 1.00 60.76 58 TYR B N 1
ATOM 1871 C CA . TYR B 2 36 ? -24.699 -23.603 46.240 1.00 60.95 58 TYR B CA 1
ATOM 1872 C C . TYR B 2 36 ? -23.358 -23.070 46.750 1.00 66.04 58 TYR B C 1
ATOM 1873 O O . TYR B 2 36 ? -22.924 -22.020 46.277 1.00 65.86 58 TYR B O 1
ATOM 1882 N N . ARG B 2 37 ? -22.704 -23.795 47.695 1.00 63.45 59 ARG B N 1
ATOM 1883 C CA . ARG B 2 37 ? -21.408 -23.417 48.284 1.00 64.11 59 ARG B CA 1
ATOM 1884 C C . ARG B 2 37 ? -20.310 -23.327 47.229 1.00 68.48 59 ARG B C 1
ATOM 1885 O O . ARG B 2 37 ? -19.513 -22.393 47.281 1.00 68.90 59 ARG B O 1
ATOM 1893 N N . ASN B 2 38 ? -20.274 -24.288 46.277 1.00 64.75 60 ASN B N 1
ATOM 1894 C CA . ASN B 2 38 ? -19.293 -24.336 45.185 1.00 64.99 60 ASN B CA 1
ATOM 1895 C C . ASN B 2 38 ? -19.418 -23.121 44.263 1.00 69.02 60 ASN B C 1
ATOM 1896 O O . ASN B 2 38 ? -18.398 -22.591 43.823 1.00 69.27 60 ASN B O 1
ATOM 1901 N N . ALA B 2 39 ? -20.665 -22.674 43.994 1.00 65.09 61 ALA B N 1
ATOM 1902 C CA . ALA B 2 39 ? -20.957 -21.493 43.178 1.00 64.96 61 ALA B CA 1
ATOM 1903 C C . ALA B 2 39 ? -20.666 -20.219 43.983 1.00 69.55 61 ALA B C 1
ATOM 1904 O O . ALA B 2 39 ? -20.191 -19.237 43.415 1.00 69.53 61 ALA B O 1
ATOM 1906 N N . TYR B 2 40 ? -20.936 -20.252 45.309 1.00 66.65 62 TYR B N 1
ATOM 1907 C CA . TYR B 2 40 ? -20.703 -19.161 46.265 1.00 67.58 62 TYR B CA 1
ATOM 1908 C C . TYR B 2 40 ? -19.201 -18.871 46.404 1.00 72.51 62 TYR B C 1
ATOM 1909 O O . TYR B 2 40 ? -18.805 -17.706 46.356 1.00 73.13 62 TYR B O 1
ATOM 1918 N N . THR B 2 41 ? -18.376 -19.934 46.550 1.00 69.33 63 THR B N 1
ATOM 1919 C CA . THR B 2 41 ? -16.913 -19.863 46.677 1.00 70.46 63 THR B CA 1
ATOM 1920 C C . THR B 2 41 ? -16.283 -19.377 45.360 1.00 75.40 63 THR B C 1
ATOM 1921 O O . THR B 2 41 ? -15.310 -18.621 45.391 1.00 76.47 63 THR B O 1
ATOM 1925 N N . MET B 2 42 ? -16.859 -19.798 44.215 1.00 71.26 64 MET B N 1
ATOM 1926 C CA . MET B 2 42 ? -16.412 -19.439 42.867 1.00 71.60 64 MET B CA 1
ATOM 1927 C C . MET B 2 42 ? -16.553 -17.936 42.594 1.00 76.26 64 MET B C 1
ATOM 1928 O O . MET B 2 42 ? -15.624 -17.329 42.062 1.00 77.04 64 MET B O 1
ATOM 1933 N N . VAL B 2 43 ? -17.702 -17.338 42.977 1.00 72.43 65 VAL B N 1
ATOM 1934 C CA . VAL B 2 43 ? -17.994 -15.909 42.794 1.00 73.21 65 VAL B CA 1
ATOM 1935 C C . VAL B 2 43 ? -17.123 -15.046 43.731 1.00 78.76 65 VAL B C 1
ATOM 1936 O O . VAL B 2 43 ? -16.560 -14.045 43.279 1.00 79.83 65 VAL B O 1
ATOM 1940 N N . LEU B 2 44 ? -16.992 -15.456 45.016 1.00 75.32 66 LEU B N 1
ATOM 1941 C CA . LEU B 2 44 ? -16.191 -14.759 46.033 1.00 76.91 66 LEU B CA 1
ATOM 1942 C C . LEU B 2 44 ? -14.702 -14.683 45.703 1.00 81.82 66 LEU B C 1
ATOM 1943 O O . LEU B 2 44 ? -14.062 -13.681 46.024 1.00 83.52 66 LEU B O 1
ATOM 1948 N N . HIS B 2 45 ? -14.150 -15.745 45.087 1.00 77.21 67 HIS B N 1
ATOM 1949 C CA . HIS B 2 45 ? -12.734 -15.831 44.724 1.00 78.40 67 HIS B CA 1
ATOM 1950 C C . HIS B 2 45 ? -12.426 -15.269 43.321 1.00 82.30 67 HIS B C 1
ATOM 1951 O O . HIS B 2 45 ? -11.380 -15.587 42.747 1.00 82.90 67 HIS B O 1
ATOM 1958 N N . LYS B 2 46 ? -13.327 -14.400 42.797 1.00 78.02 68 LYS B N 1
ATOM 1959 C CA . LYS B 2 46 ? -13.251 -13.719 41.494 1.00 78.24 68 LYS B CA 1
ATOM 1960 C C . LYS B 2 46 ? -13.121 -14.692 40.301 1.00 80.37 68 LYS B C 1
ATOM 1961 O O . LYS B 2 46 ? -12.430 -14.391 39.323 1.00 81.15 68 LYS B O 1
ATOM 1967 N N . HIS B 2 47 ? -13.814 -15.842 40.378 1.00 74.39 69 HIS B N 1
ATOM 1968 C CA . HIS B 2 47 ? -13.812 -16.859 39.324 1.00 73.04 69 HIS B CA 1
ATOM 1969 C C . HIS B 2 47 ? -15.208 -17.061 38.697 1.00 74.21 69 HIS B C 1
ATOM 1970 O O . HIS B 2 47 ? -15.508 -18.137 38.168 1.00 72.75 69 HIS B O 1
ATOM 1977 N N . GLY B 2 48 ? -16.023 -16.003 38.731 1.00 77.67 70 GLY B N 1
ATOM 1978 C CA . GLY B 2 48 ? -17.372 -15.983 38.173 1.00 75.20 70 GLY B CA 1
ATOM 1979 C C . GLY B 2 48 ? -17.409 -16.062 36.658 1.00 77.88 70 GLY B C 1
ATOM 1980 O O . GLY B 2 48 ? -18.418 -16.486 36.087 1.00 75.50 70 GLY B O 1
ATOM 1981 N N . GLU B 2 49 ? -16.303 -15.647 36.000 1.00 75.80 71 GLU B N 1
ATOM 1982 C CA . GLU B 2 49 ? -16.114 -15.670 34.547 1.00 75.53 71 GLU B CA 1
ATOM 1983 C C . GLU B 2 49 ? -16.137 -17.116 34.039 1.00 76.50 71 GLU B C 1
ATOM 1984 O O . GLU B 2 49 ? -16.802 -17.389 33.043 1.00 74.98 71 GLU B O 1
ATOM 1990 N N . LYS B 2 50 ? -15.430 -18.032 34.737 1.00 72.09 72 LYS B N 1
ATOM 1991 C CA . LYS B 2 50 ? -15.354 -19.463 34.417 1.00 70.23 72 LYS B CA 1
ATOM 1992 C C . LYS B 2 50 ? -16.733 -20.128 34.561 1.00 70.03 72 LYS B C 1
ATOM 1993 O O . LYS B 2 50 ? -17.091 -20.977 33.742 1.00 68.46 72 LYS B O 1
ATOM 1999 N N . LEU B 2 51 ? -17.504 -19.718 35.587 1.00 64.68 73 LEU B N 1
ATOM 2000 C CA . LEU B 2 51 ? -18.844 -20.231 35.866 1.00 61.99 73 LEU B CA 1
ATOM 2001 C C . LEU B 2 51 ? -19.873 -19.747 34.834 1.00 64.26 73 LEU B C 1
ATOM 2002 O O . LEU B 2 51 ? -20.666 -20.559 34.361 1.00 62.55 73 LEU B O 1
ATOM 2007 N N . TYR B 2 52 ? -19.846 -18.441 34.477 1.00 61.10 74 TYR B N 1
ATOM 2008 C CA . TYR B 2 52 ? -20.764 -17.833 33.507 1.00 60.08 74 TYR B CA 1
ATOM 2009 C C . TYR B 2 52 ? -20.509 -18.304 32.072 1.00 63.43 74 TYR B C 1
ATOM 2010 O O . TYR B 2 52 ? -21.463 -18.695 31.394 1.00 61.64 74 TYR B O 1
ATOM 2019 N N . THR B 2 53 ? -19.234 -18.266 31.611 1.00 61.22 75 THR B N 1
ATOM 2020 C CA . THR B 2 53 ? -18.825 -18.706 30.266 1.00 61.24 75 THR B CA 1
ATOM 2021 C C . THR B 2 53 ? -19.089 -20.211 30.111 1.00 63.51 75 THR B C 1
ATOM 2022 O O . THR B 2 53 ? -19.526 -20.654 29.045 1.00 62.43 75 THR B O 1
ATOM 2026 N N . GLY B 2 54 ? -18.849 -20.957 31.190 1.00 59.53 76 GLY B N 1
ATOM 2027 C CA . GLY B 2 54 ? -19.080 -22.393 31.266 1.00 58.16 76 GLY B CA 1
ATOM 2028 C C . GLY B 2 54 ? -20.550 -22.750 31.174 1.00 59.97 76 GLY B C 1
ATOM 2029 O O . GLY B 2 54 ? -20.900 -23.714 30.489 1.00 58.89 76 GLY B O 1
ATOM 2030 N N . LEU B 2 55 ? -21.420 -21.973 31.864 1.00 55.80 77 LEU B N 1
ATOM 2031 C CA . LEU B 2 55 ? -22.880 -22.146 31.867 1.00 54.31 77 LEU B CA 1
ATOM 2032 C C . LEU B 2 55 ? -23.437 -22.006 30.448 1.00 58.25 77 LEU B C 1
ATOM 2033 O O . LEU B 2 55 ? -24.250 -22.833 30.030 1.00 57.18 77 LEU B O 1
ATOM 2038 N N . ARG B 2 56 ? -22.985 -20.969 29.717 1.00 55.64 78 ARG B N 1
ATOM 2039 C CA . ARG B 2 56 ? -23.388 -20.692 28.341 1.00 55.38 78 ARG B CA 1
ATOM 2040 C C . ARG B 2 56 ? -23.047 -21.885 27.439 1.00 58.95 78 ARG B C 1
ATOM 2041 O O . ARG B 2 56 ? -23.919 -22.344 26.708 1.00 58.00 78 ARG B O 1
ATOM 2049 N N . GLU B 2 57 ? -21.812 -22.421 27.552 1.00 55.95 79 GLU B N 1
ATOM 2050 C CA . GLU B 2 57 ? -21.309 -23.556 26.764 1.00 55.76 79 GLU B CA 1
ATOM 2051 C C . GLU B 2 57 ? -22.054 -24.879 27.016 1.00 57.74 79 GLU B C 1
ATOM 2052 O O . GLU B 2 57 ? -22.247 -25.643 26.068 1.00 57.24 79 GLU B O 1
ATOM 2058 N N . VAL B 2 58 ? -22.472 -25.142 28.277 1.00 52.71 80 VAL B N 1
ATOM 2059 C CA . VAL B 2 58 ? -23.213 -26.355 28.666 1.00 51.31 80 VAL B CA 1
ATOM 2060 C C . VAL B 2 58 ? -24.656 -26.306 28.127 1.00 53.31 80 VAL B C 1
ATOM 2061 O O . VAL B 2 58 ? -25.123 -27.298 27.562 1.00 52.85 80 VAL B O 1
ATOM 2065 N N . VAL B 2 59 ? -25.341 -25.150 28.285 1.00 48.65 81 VAL B N 1
ATOM 2066 C CA . VAL B 2 59 ? -26.712 -24.918 27.803 1.00 47.66 81 VAL B CA 1
ATOM 2067 C C . VAL B 2 59 ? -26.748 -24.997 26.259 1.00 50.67 81 VAL B C 1
ATOM 2068 O O . VAL B 2 59 ? -27.651 -25.627 25.708 1.00 50.03 81 VAL B O 1
ATOM 2072 N N . THR B 2 60 ? -25.733 -24.412 25.583 1.00 47.08 82 THR B N 1
ATOM 2073 C CA . THR B 2 60 ? -25.569 -24.422 24.122 1.00 46.86 82 THR B CA 1
ATOM 2074 C C . THR B 2 60 ? -25.392 -25.861 23.603 1.00 50.40 82 THR B C 1
ATOM 2075 O O . THR B 2 60 ? -26.002 -26.221 22.596 1.00 50.08 82 THR B O 1
ATOM 2079 N N . GLU B 2 61 ? -24.594 -26.682 24.317 1.00 46.89 83 GLU B N 1
ATOM 2080 C CA . GLU B 2 61 ? -24.323 -28.091 24.003 1.00 46.89 83 GLU B CA 1
ATOM 2081 C C . GLU B 2 61 ? -25.624 -28.917 24.013 1.00 49.83 83 GLU B C 1
ATOM 2082 O O . GLU B 2 61 ? -25.870 -29.686 23.081 1.00 49.86 83 GLU B O 1
ATOM 2088 N N . HIS B 2 62 ? -26.454 -28.728 25.057 1.00 45.10 84 HIS B N 1
ATOM 2089 C CA . HIS B 2 62 ? -27.731 -29.412 25.264 1.00 44.46 84 HIS B CA 1
ATOM 2090 C C . HIS B 2 62 ? -28.794 -29.042 24.221 1.00 47.87 84 HIS B C 1
ATOM 2091 O O . HIS B 2 62 ? -29.505 -29.929 23.743 1.00 48.14 84 HIS B O 1
ATOM 2098 N N . LEU B 2 63 ? -28.911 -27.744 23.884 1.00 43.30 85 LEU B N 1
ATOM 2099 C CA . LEU B 2 63 ? -29.917 -27.250 22.942 1.00 42.76 85 LEU B CA 1
ATOM 2100 C C . LEU B 2 63 ? -29.587 -27.517 21.462 1.00 46.75 85 LEU B C 1
ATOM 2101 O O . LEU B 2 63 ? -30.507 -27.532 20.645 1.00 46.13 85 LEU B O 1
ATOM 2106 N N . ILE B 2 64 ? -28.301 -27.747 21.121 1.00 43.61 86 ILE B N 1
ATOM 2107 C CA . ILE B 2 64 ? -27.874 -28.036 19.743 1.00 43.71 86 ILE B CA 1
ATOM 2108 C C . ILE B 2 64 ? -27.887 -29.549 19.455 1.00 48.40 86 ILE B C 1
ATOM 2109 O O . ILE B 2 64 ? -28.503 -29.980 18.479 1.00 48.38 86 ILE B O 1
ATOM 2114 N N . ASN B 2 65 ? -27.193 -30.341 20.293 1.00 45.14 87 ASN B N 1
ATOM 2115 C CA . ASN B 2 65 ? -27.047 -31.786 20.118 1.00 45.64 87 ASN B CA 1
ATOM 2116 C C . ASN B 2 65 ? -28.290 -32.612 20.463 1.00 49.65 87 ASN B C 1
ATOM 2117 O O . ASN B 2 65 ? -28.520 -33.633 19.811 1.00 50.39 87 ASN B O 1
ATOM 2122 N N . LYS B 2 66 ? -29.074 -32.202 21.480 1.00 45.06 88 LYS B N 1
ATOM 2123 C CA . LYS B 2 66 ? -30.254 -32.963 21.899 1.00 45.06 88 LYS B CA 1
ATOM 2124 C C . LYS B 2 66 ? -31.593 -32.324 21.497 1.00 48.16 88 LYS B C 1
ATOM 2125 O O . LYS B 2 66 ? -32.327 -32.923 20.712 1.00 48.82 88 LYS B O 1
ATOM 2131 N N . VAL B 2 67 ? -31.906 -31.125 22.036 1.00 42.95 89 VAL B N 1
ATOM 2132 C CA . VAL B 2 67 ? -33.169 -30.400 21.835 1.00 42.19 89 VAL B CA 1
ATOM 2133 C C . VAL B 2 67 ? -33.449 -30.087 20.347 1.00 45.55 89 VAL B C 1
ATOM 2134 O O . VAL B 2 67 ? -34.550 -30.387 19.882 1.00 45.76 89 VAL B O 1
ATOM 2138 N N . ARG B 2 68 ? -32.469 -29.524 19.609 1.00 41.23 90 ARG B N 1
ATOM 2139 C CA . ARG B 2 68 ? -32.622 -29.193 18.183 1.00 40.89 90 ARG B CA 1
ATOM 2140 C C . ARG B 2 68 ? -32.915 -30.444 17.343 1.00 46.42 90 ARG B C 1
ATOM 2141 O O . ARG B 2 68 ? -33.794 -30.401 16.477 1.00 46.57 90 ARG B O 1
ATOM 2149 N N . GLU B 2 69 ? -32.194 -31.553 17.617 1.00 43.67 91 GLU B N 1
ATOM 2150 C CA . GLU B 2 69 ? -32.348 -32.827 16.908 1.00 44.75 91 GLU B CA 1
ATOM 2151 C C . GLU B 2 69 ? -33.700 -33.494 17.158 1.00 49.18 91 GLU B C 1
ATOM 2152 O O . GLU B 2 69 ? -34.241 -34.113 16.243 1.00 49.48 91 GLU B O 1
ATOM 2158 N N . ASP B 2 70 ? -34.251 -33.352 18.383 1.00 45.57 92 ASP B N 1
ATOM 2159 C CA . ASP B 2 70 ? -35.555 -33.908 18.760 1.00 46.55 92 ASP B CA 1
ATOM 2160 C C . ASP B 2 70 ? -36.697 -33.218 18.015 1.00 49.91 92 ASP B C 1
ATOM 2161 O O . ASP B 2 70 ? -37.689 -33.869 17.690 1.00 51.02 92 ASP B O 1
ATOM 2166 N N . VAL B 2 71 ? -36.550 -31.904 17.749 1.00 44.78 93 VAL B N 1
ATOM 2167 C CA . VAL B 2 71 ? -37.532 -31.085 17.029 1.00 44.53 93 VAL B CA 1
ATOM 2168 C C . VAL B 2 71 ? -37.460 -31.399 15.523 1.00 48.55 93 VAL B C 1
ATOM 2169 O O . VAL B 2 71 ? -38.502 -31.595 14.894 1.00 49.03 93 VAL B O 1
ATOM 2173 N N . LEU B 2 72 ? -36.231 -31.481 14.965 1.00 44.50 94 LEU B N 1
ATOM 2174 C CA . LEU B 2 72 ? -35.973 -31.795 13.554 1.00 44.62 94 LEU B CA 1
ATOM 2175 C C . LEU B 2 72 ? -36.435 -33.206 13.165 1.00 50.63 94 LEU B C 1
ATOM 2176 O O . LEU B 2 72 ? -36.788 -33.430 12.006 1.00 50.94 94 LEU B O 1
ATOM 2181 N N . ASN B 2 73 ? -36.447 -34.147 14.131 1.00 48.40 95 ASN B N 1
ATOM 2182 C CA . ASN B 2 73 ? -36.896 -35.525 13.912 1.00 50.50 95 ASN B CA 1
ATOM 2183 C C . ASN B 2 73 ? -38.413 -35.692 14.142 1.00 56.48 95 ASN B C 1
ATOM 2184 O O . ASN B 2 73 ? -38.919 -36.818 14.124 1.00 58.22 95 ASN B O 1
ATOM 2189 N N . SER B 2 74 ? -39.137 -34.566 14.319 1.00 52.49 96 SER B N 1
ATOM 2190 C CA . SER B 2 74 ? -40.584 -34.536 14.550 1.00 53.84 96 SER B CA 1
ATOM 2191 C C . SER B 2 74 ? -41.323 -33.564 13.607 1.00 57.47 96 SER B C 1
ATOM 2192 O O . SER B 2 74 ? -42.504 -33.280 13.832 1.00 58.17 96 SER B O 1
ATOM 2195 N N . LEU B 2 75 ? -40.640 -33.082 12.541 1.00 52.64 97 LEU B N 1
ATOM 2196 C CA . LEU B 2 75 ? -41.179 -32.139 11.547 1.00 51.80 97 LEU B CA 1
ATOM 2197 C C . LEU B 2 75 ? -42.468 -32.599 10.855 1.00 57.79 97 LEU B C 1
ATOM 2198 O O . LEU B 2 75 ? -43.258 -31.756 10.429 1.00 57.13 97 LEU B O 1
ATOM 2203 N N . ASN B 2 76 ? -42.677 -33.923 10.745 1.00 56.65 98 ASN B N 1
ATOM 2204 C CA . ASN B 2 76 ? -43.853 -34.503 10.093 1.00 58.97 98 ASN B CA 1
ATOM 2205 C C . ASN B 2 76 ? -44.906 -35.040 11.072 1.00 65.21 98 ASN B C 1
ATOM 2206 O O . ASN B 2 76 ? -46.084 -35.099 10.713 1.00 66.91 98 ASN B O 1
ATOM 2211 N N . ASN B 2 77 ? -44.491 -35.428 12.296 1.00 61.63 99 ASN B N 1
ATOM 2212 C CA . ASN B 2 77 ? -45.391 -35.971 13.320 1.00 63.49 99 ASN B CA 1
ATOM 2213 C C . ASN B 2 77 ? -45.318 -35.189 14.639 1.00 65.04 99 ASN B C 1
ATOM 2214 O O . ASN B 2 77 ? -44.283 -35.206 15.312 1.00 62.87 99 ASN B O 1
ATOM 2219 N N . ASN B 2 78 ? -46.433 -34.511 15.000 1.00 61.68 100 ASN B N 1
ATOM 2220 C CA . ASN B 2 78 ? -46.621 -33.700 16.215 1.00 60.01 100 ASN B CA 1
ATOM 2221 C C . ASN B 2 78 ? -45.502 -32.664 16.428 1.00 59.91 100 ASN B C 1
ATOM 2222 O O . ASN B 2 78 ? -44.890 -32.624 17.498 1.00 58.19 100 ASN B O 1
ATOM 2227 N N . PHE B 2 79 ? -45.239 -31.832 15.396 1.00 47.66 101 PHE B N 1
ATOM 2228 C CA . PHE B 2 79 ? -44.198 -30.798 15.411 1.00 45.45 101 PHE B CA 1
ATOM 2229 C C . PHE B 2 79 ? -44.390 -29.761 16.523 1.00 47.09 101 PHE B C 1
ATOM 2230 O O . PHE B 2 79 ? -43.456 -29.521 17.292 1.00 46.03 101 PHE B O 1
ATOM 2238 N N . LEU B 2 80 ? -45.586 -29.141 16.592 1.00 42.78 102 LEU B N 1
ATOM 2239 C CA . LEU B 2 80 ? -45.916 -28.121 17.590 1.00 40.89 102 LEU B CA 1
ATOM 2240 C C . LEU B 2 80 ? -45.920 -28.669 19.013 1.00 45.84 102 LEU B C 1
ATOM 2241 O O . LEU B 2 80 ? -45.514 -27.958 19.931 1.00 44.71 102 LEU B O 1
ATOM 2246 N N . GLN B 2 81 ? -46.358 -29.932 19.186 1.00 44.23 103 GLN B N 1
ATOM 2247 C CA . GLN B 2 81 ? -46.409 -30.629 20.472 1.00 44.62 103 GLN B CA 1
ATOM 2248 C C . GLN B 2 81 ? -44.993 -30.924 20.984 1.00 48.51 103 GLN B C 1
ATOM 2249 O O . GLN B 2 81 ? -44.739 -30.751 22.175 1.00 47.77 103 GLN B O 1
ATOM 2255 N N . THR B 2 82 ? -44.081 -31.361 20.085 1.00 45.62 104 THR B N 1
ATOM 2256 C CA . THR B 2 82 ? -42.684 -31.675 20.414 1.00 45.54 104 THR B CA 1
ATOM 2257 C C . THR B 2 82 ? -41.902 -30.394 20.732 1.00 47.54 104 THR B C 1
ATOM 2258 O O . THR B 2 82 ? -41.106 -30.391 21.671 1.00 46.93 104 THR B O 1
ATOM 2262 N N . LEU B 2 83 ? -42.145 -29.311 19.964 1.00 43.09 105 LEU B N 1
ATOM 2263 C CA . LEU B 2 83 ? -41.496 -28.012 20.163 1.00 41.24 105 LEU B CA 1
ATOM 2264 C C . LEU B 2 83 ? -41.955 -27.355 21.468 1.00 43.91 105 LEU B C 1
ATOM 2265 O O . LEU B 2 83 ? -41.125 -26.774 22.169 1.00 42.96 105 LEU B O 1
ATOM 2270 N N . ASN B 2 84 ? -43.261 -27.466 21.803 1.00 40.43 106 ASN B N 1
ATOM 2271 C CA . ASN B 2 84 ? -43.814 -26.909 23.042 1.00 39.59 106 ASN B CA 1
ATOM 2272 C C . ASN B 2 84 ? -43.280 -27.655 24.264 1.00 44.28 106 ASN B C 1
ATOM 2273 O O . ASN B 2 84 ? -42.990 -27.018 25.276 1.00 43.51 106 ASN B O 1
ATOM 2278 N N . GLN B 2 85 ? -43.126 -28.997 24.155 1.00 42.29 107 GLN B N 1
ATOM 2279 C CA . GLN B 2 85 ? -42.575 -29.854 25.208 1.00 43.02 107 GLN B CA 1
ATOM 2280 C C . GLN B 2 85 ? -41.113 -29.483 25.449 1.00 46.43 107 GLN B C 1
ATOM 2281 O O . GLN B 2 85 ? -40.703 -29.362 26.603 1.00 46.00 107 GLN B O 1
ATOM 2287 N N . ALA B 2 86 ? -40.351 -29.240 24.357 1.00 42.65 108 ALA B N 1
ATOM 2288 C CA . ALA B 2 86 ? -38.946 -28.821 24.392 1.00 41.94 108 ALA B CA 1
ATOM 2289 C C . ALA B 2 86 ? -38.816 -27.459 25.084 1.00 44.35 108 ALA B C 1
ATOM 2290 O O . ALA B 2 86 ? -37.870 -27.249 25.843 1.00 43.93 108 ALA B O 1
ATOM 2292 N N . TRP B 2 87 ? -39.794 -26.557 24.845 1.00 39.81 109 TRP B N 1
ATOM 2293 C CA . TRP B 2 87 ? -39.881 -25.220 25.433 1.00 38.42 109 TRP B CA 1
ATOM 2294 C C . TRP B 2 87 ? -40.169 -25.292 26.938 1.00 42.40 109 TRP B C 1
ATOM 2295 O O . TRP B 2 87 ? -39.520 -24.586 27.712 1.00 41.60 109 TRP B O 1
ATOM 2306 N N . ASN B 2 88 ? -41.114 -26.164 27.347 1.00 39.68 110 ASN B N 1
ATOM 2307 C CA . ASN B 2 88 ? -41.492 -26.369 28.747 1.00 39.69 110 ASN B CA 1
ATOM 2308 C C . ASN B 2 88 ? -40.374 -27.040 29.552 1.00 44.37 110 ASN B C 1
ATOM 2309 O O . ASN B 2 88 ? -40.175 -26.693 30.719 1.00 43.80 110 ASN B O 1
ATOM 2314 N N . ASP B 2 89 ? -39.642 -27.988 28.922 1.00 41.83 111 ASP B N 1
ATOM 2315 C CA . ASP B 2 89 ? -38.517 -28.705 29.532 1.00 42.31 111 ASP B CA 1
ATOM 2316 C C . ASP B 2 89 ? -37.334 -27.768 29.753 1.00 45.44 111 ASP B C 1
ATOM 2317 O O . ASP B 2 89 ? -36.636 -27.902 30.757 1.00 45.53 111 ASP B O 1
ATOM 2322 N N . HIS B 2 90 ? -37.121 -26.814 28.825 1.00 41.26 112 HIS B N 1
ATOM 2323 C CA . HIS B 2 90 ? -36.058 -25.811 28.908 1.00 40.47 112 HIS B CA 1
ATOM 2324 C C . HIS B 2 90 ? -36.345 -24.824 30.040 1.00 44.00 112 HIS B C 1
ATOM 2325 O O . HIS B 2 90 ? -35.431 -24.483 30.786 1.00 43.57 112 HIS B O 1
ATOM 2332 N N . GLN B 2 91 ? -37.616 -24.383 30.173 1.00 40.47 113 GLN B N 1
ATOM 2333 C CA . GLN B 2 91 ? -38.071 -23.458 31.215 1.00 40.05 113 GLN B CA 1
ATOM 2334 C C . GLN B 2 91 ? -37.932 -24.071 32.607 1.00 44.47 113 GLN B C 1
ATOM 2335 O O . GLN B 2 91 ? -37.505 -23.380 33.528 1.00 44.25 113 GLN B O 1
ATOM 2341 N N . THR B 2 92 ? -38.286 -25.367 32.752 1.00 41.60 114 THR B N 1
ATOM 2342 C CA . THR B 2 92 ? -38.201 -26.121 34.008 1.00 42.07 114 THR B CA 1
ATOM 2343 C C . THR B 2 92 ? -36.732 -26.339 34.405 1.00 46.23 114 THR B C 1
ATOM 2344 O O . THR B 2 92 ? -36.399 -26.238 35.588 1.00 45.86 114 THR B O 1
ATOM 2348 N N . ALA B 2 93 ? -35.860 -26.616 33.412 1.00 42.97 115 ALA B N 1
ATOM 2349 C CA . ALA B 2 93 ? -34.429 -26.828 33.632 1.00 43.20 115 ALA B CA 1
ATOM 2350 C C . ALA B 2 93 ? -33.728 -25.535 34.059 1.00 47.25 115 ALA B C 1
ATOM 2351 O O . ALA B 2 93 ? -33.006 -25.556 35.056 1.00 47.35 115 ALA B O 1
ATOM 2353 N N . MET B 2 94 ? -33.977 -24.408 33.339 1.00 43.42 116 MET B N 1
ATOM 2354 C CA . MET B 2 94 ? -33.371 -23.095 33.613 1.00 43.14 116 MET B CA 1
ATOM 2355 C C . MET B 2 94 ? -33.703 -22.532 34.999 1.00 47.55 116 MET B C 1
ATOM 2356 O O . MET B 2 94 ? -32.853 -21.854 35.579 1.00 47.66 116 MET B O 1
ATOM 2361 N N . VAL B 2 95 ? -34.917 -22.811 35.528 1.00 44.17 117 VAL B N 1
ATOM 2362 C CA . VAL B 2 95 ? -35.352 -22.372 36.864 1.00 44.47 117 VAL B CA 1
ATOM 2363 C C . VAL B 2 95 ? -34.482 -23.061 37.926 1.00 49.48 117 VAL B C 1
ATOM 2364 O O . VAL B 2 95 ? -33.947 -22.387 38.809 1.00 49.53 117 VAL B O 1
ATOM 2368 N N . MET B 2 96 ? -34.301 -24.392 37.796 1.00 46.50 118 MET B N 1
ATOM 2369 C CA . MET B 2 96 ? -33.483 -25.198 38.704 1.00 47.13 118 MET B CA 1
ATOM 2370 C C . MET B 2 96 ? -31.980 -24.956 38.517 1.00 50.63 118 MET B C 1
ATOM 2371 O O . MET B 2 96 ? -31.210 -25.175 39.452 1.00 50.68 118 MET B O 1
ATOM 2376 N N . ILE B 2 97 ? -31.570 -24.480 37.323 1.00 46.77 119 ILE B N 1
ATOM 2377 C CA . ILE B 2 97 ? -30.183 -24.109 37.026 1.00 46.83 119 ILE B CA 1
ATOM 2378 C C . ILE B 2 97 ? -29.914 -22.757 37.719 1.00 51.46 119 ILE B C 1
ATOM 2379 O O . ILE B 2 97 ? -28.862 -22.587 38.343 1.00 51.95 119 ILE B O 1
ATOM 2384 N N . ARG B 2 98 ? -30.904 -21.829 37.665 1.00 47.67 120 ARG B N 1
ATOM 2385 C CA . ARG B 2 98 ? -30.848 -20.527 38.341 1.00 47.93 120 ARG B CA 1
ATOM 2386 C C . ARG B 2 98 ? -30.918 -20.742 39.856 1.00 52.30 120 ARG B C 1
ATOM 2387 O O . ARG B 2 98 ? -30.366 -19.942 40.604 1.00 52.76 120 ARG B O 1
ATOM 2395 N N . ASP B 2 99 ? -31.595 -21.821 40.297 1.00 48.76 121 ASP B N 1
ATOM 2396 C CA . ASP B 2 99 ? -31.751 -22.193 41.703 1.00 49.52 121 ASP B CA 1
ATOM 2397 C C . ASP B 2 99 ? -30.416 -22.545 42.372 1.00 54.89 121 ASP B C 1
ATOM 2398 O O . ASP B 2 99 ? -30.137 -22.030 43.454 1.00 55.33 121 ASP B O 1
ATOM 2403 N N . ILE B 2 100 ? -29.589 -23.393 41.723 1.00 51.76 122 ILE B N 1
ATOM 2404 C CA . ILE B 2 100 ? -28.286 -23.810 42.259 1.00 52.53 122 ILE B CA 1
ATOM 2405 C C . ILE B 2 100 ? -27.200 -22.738 42.043 1.00 57.12 122 ILE B C 1
ATOM 2406 O O . ILE B 2 100 ? -26.289 -22.633 42.866 1.00 57.58 122 ILE B O 1
ATOM 2411 N N . LEU B 2 101 ? -27.304 -21.947 40.953 1.00 53.56 123 LEU B N 1
ATOM 2412 C CA . LEU B 2 101 ? -26.356 -20.872 40.624 1.00 54.10 123 LEU B CA 1
ATOM 2413 C C . LEU B 2 101 ? -26.929 -19.488 40.991 1.00 58.71 123 LEU B C 1
ATOM 2414 O O . LEU B 2 101 ? -26.592 -18.488 40.351 1.00 58.52 123 LEU B O 1
ATOM 2419 N N . MET B 2 102 ? -27.783 -19.439 42.033 1.00 55.88 124 MET B N 1
ATOM 2420 C CA . MET B 2 102 ? -28.462 -18.233 42.517 1.00 56.42 124 MET B CA 1
ATOM 2421 C C . MET B 2 102 ? -27.509 -17.120 42.974 1.00 61.59 124 MET B C 1
ATOM 2422 O O . MET B 2 102 ? -27.798 -15.946 42.724 1.00 61.46 124 MET B O 1
ATOM 2427 N N . TYR B 2 103 ? -26.382 -17.480 43.624 1.00 58.98 125 TYR B N 1
ATOM 2428 C CA . TYR B 2 103 ? -25.393 -16.500 44.081 1.00 60.26 125 TYR B CA 1
ATOM 2429 C C . TYR B 2 103 ? -24.712 -15.778 42.911 1.00 64.25 125 TYR B C 1
ATOM 2430 O O . TYR B 2 103 ? -24.404 -14.592 43.026 1.00 65.19 125 TYR B O 1
ATOM 2439 N N . MET B 2 104 ? -24.525 -16.482 41.776 1.00 59.74 126 MET B N 1
ATOM 2440 C CA . MET B 2 104 ? -23.968 -15.925 40.541 1.00 59.57 126 MET B CA 1
ATOM 2441 C C . MET B 2 104 ? -25.024 -15.002 39.902 1.00 63.31 126 MET B C 1
ATOM 2442 O O . MET B 2 104 ? -24.672 -13.965 39.337 1.00 63.90 126 MET B O 1
ATOM 2447 N N . ASP B 2 105 ? -26.316 -15.380 40.021 1.00 58.83 127 ASP B N 1
ATOM 2448 C CA . ASP B 2 105 ? -27.466 -14.643 39.488 1.00 58.14 127 ASP B CA 1
ATOM 2449 C C . ASP B 2 105 ? -27.818 -13.383 40.303 1.00 63.72 127 ASP B C 1
ATOM 2450 O O . ASP B 2 105 ? -28.560 -12.527 39.814 1.00 63.33 127 ASP B O 1
ATOM 2455 N N . ARG B 2 106 ? -27.295 -13.269 41.536 1.00 61.90 128 ARG B N 1
ATOM 2456 C CA . ARG B 2 106 ? -27.561 -12.122 42.405 1.00 63.45 128 ARG B CA 1
ATOM 2457 C C . ARG B 2 106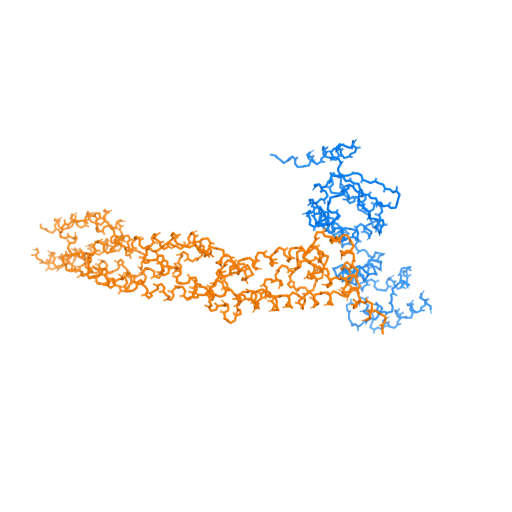 ? -26.356 -11.209 42.628 1.00 69.13 128 ARG B C 1
ATOM 2458 O O . ARG B 2 106 ? -26.547 -10.022 42.894 1.00 70.24 128 ARG B O 1
ATOM 2466 N N . VAL B 2 107 ? -25.127 -11.748 42.521 1.00 65.81 129 VAL B N 1
ATOM 2467 C CA . VAL B 2 107 ? -23.911 -10.967 42.751 1.00 67.65 129 VAL B CA 1
ATOM 2468 C C . VAL B 2 107 ? -23.132 -10.721 41.447 1.00 72.12 129 VAL B C 1
ATOM 2469 O O . VAL B 2 107 ? -22.926 -9.559 41.099 1.00 72.99 129 VAL B O 1
ATOM 2473 N N . TYR B 2 108 ? -22.705 -11.792 40.739 1.00 68.04 130 TYR B N 1
ATOM 2474 C CA . TYR B 2 108 ? -21.902 -11.690 39.515 1.00 68.36 130 TYR B CA 1
ATOM 2475 C C . TYR B 2 108 ? -22.582 -10.906 38.381 1.00 72.95 130 TYR B C 1
ATOM 2476 O O . TYR B 2 108 ? -22.005 -9.924 37.918 1.00 73.98 130 TYR B O 1
ATOM 2485 N N . VAL B 2 109 ? -23.782 -11.331 37.933 1.00 68.56 131 VAL B N 1
ATOM 2486 C CA . VAL B 2 109 ? -24.496 -10.686 36.819 1.00 68.26 131 VAL B CA 1
ATOM 2487 C C . VAL B 2 109 ? -24.977 -9.256 37.163 1.00 74.08 131 VAL B C 1
ATOM 2488 O O . VAL B 2 109 ? -25.161 -8.446 36.251 1.00 74.10 131 VAL B O 1
ATOM 2492 N N . GLN B 2 110 ? -25.160 -8.954 38.463 1.00 71.86 132 GLN B N 1
ATOM 2493 C CA . GLN B 2 110 ? -25.624 -7.652 38.940 1.00 73.55 132 GLN B CA 1
ATOM 2494 C C . GLN B 2 110 ? -24.549 -6.559 38.870 1.00 79.91 132 GLN B C 1
ATOM 2495 O O . GLN B 2 110 ? -24.839 -5.469 38.373 1.00 80.63 132 GLN B O 1
ATOM 2501 N N . GLN B 2 111 ? -23.320 -6.842 39.359 1.00 77.46 133 GLN B N 1
ATOM 2502 C CA . GLN B 2 111 ? -22.223 -5.865 39.364 1.00 79.93 133 GLN B CA 1
ATOM 2503 C C . GLN B 2 111 ? -21.401 -5.847 38.057 1.00 83.84 133 GLN B C 1
ATOM 2504 O O . GLN B 2 111 ? -20.769 -4.829 37.765 1.00 85.86 133 GLN B O 1
ATOM 2510 N N . ASN B 2 112 ? -21.422 -6.948 37.273 1.00 77.89 134 ASN B N 1
ATOM 2511 C CA . ASN B 2 112 ? -20.708 -7.038 35.992 1.00 77.57 134 ASN B CA 1
ATOM 2512 C C . ASN B 2 112 ? -21.577 -6.617 34.796 1.00 80.29 134 ASN B C 1
ATOM 2513 O O . ASN B 2 112 ? -21.065 -6.506 33.678 1.00 80.26 134 ASN B O 1
ATOM 2518 N N . ASN B 2 113 ? -22.886 -6.369 35.045 1.00 75.56 135 ASN B N 1
ATOM 2519 C CA . ASN B 2 113 ? -23.906 -5.936 34.080 1.00 74.35 135 ASN B CA 1
ATOM 2520 C C . ASN B 2 113 ? -24.000 -6.849 32.841 1.00 75.25 135 ASN B C 1
ATOM 2521 O O . ASN B 2 113 ? -23.687 -6.438 31.719 1.00 75.34 135 ASN B O 1
ATOM 2526 N N . VAL B 2 114 ? -24.428 -8.100 33.071 1.00 68.95 136 VAL B N 1
ATOM 2527 C CA . VAL B 2 114 ? -24.641 -9.130 32.047 1.00 66.39 136 VAL B CA 1
ATOM 2528 C C . VAL B 2 114 ? -26.032 -9.758 32.216 1.00 67.29 136 VAL B C 1
ATOM 2529 O O . VAL B 2 114 ? -26.673 -9.536 33.248 1.00 66.84 136 VAL B O 1
ATOM 2533 N N . GLU B 2 115 ? -26.505 -10.512 31.201 1.00 61.63 137 GLU B N 1
ATOM 2534 C CA . GLU B 2 115 ? -27.820 -11.165 31.214 1.00 59.35 137 GLU B CA 1
ATOM 2535 C C . GLU B 2 115 ? -27.914 -12.240 32.301 1.00 61.57 137 GLU B C 1
ATOM 2536 O O . GLU B 2 115 ? -26.959 -12.995 32.502 1.00 61.06 137 GLU B O 1
ATOM 2542 N N . ASN B 2 116 ? -29.067 -12.307 32.996 1.00 56.97 138 ASN B N 1
ATOM 2543 C CA . ASN B 2 116 ? -29.316 -13.294 34.049 1.00 56.00 138 ASN B CA 1
ATOM 2544 C C . ASN B 2 116 ? -29.520 -14.708 33.470 1.00 58.41 138 ASN B C 1
ATOM 2545 O O . ASN B 2 116 ? -29.686 -14.844 32.255 1.00 57.40 138 ASN B O 1
ATOM 2550 N N . VAL B 2 117 ? -29.489 -15.752 34.335 1.00 54.52 139 VAL B N 1
ATOM 2551 C CA . VAL B 2 117 ? -29.645 -17.169 33.957 1.00 53.47 139 VAL B CA 1
ATOM 2552 C C . VAL B 2 117 ? -30.901 -17.394 33.085 1.00 55.83 139 VAL B C 1
ATOM 2553 O O . VAL B 2 117 ? -30.804 -18.056 32.048 1.00 55.05 139 VAL B O 1
ATOM 2557 N N . TYR B 2 118 ? -32.049 -16.804 33.486 1.00 51.75 140 TYR B N 1
ATOM 2558 C CA . TYR B 2 118 ? -33.325 -16.895 32.769 1.00 50.60 140 TYR B CA 1
ATOM 2559 C C . TYR B 2 118 ? -33.235 -16.308 31.353 1.00 53.58 140 TYR B C 1
ATOM 2560 O O . TYR B 2 118 ? -33.579 -17.004 30.398 1.00 52.43 140 TYR B O 1
ATOM 2569 N N . ASN B 2 119 ? -32.735 -15.056 31.220 1.00 50.39 141 ASN B N 1
ATOM 2570 C CA . ASN B 2 119 ? -32.565 -14.367 29.937 1.00 50.16 141 ASN B CA 1
ATOM 2571 C C . ASN B 2 119 ? -31.527 -15.031 29.033 1.00 53.63 141 ASN B C 1
ATOM 2572 O O . ASN B 2 119 ? -31.734 -15.069 27.821 1.00 53.00 141 ASN B O 1
ATOM 2577 N N . LEU B 2 120 ? -30.429 -15.563 29.616 1.00 50.42 142 LEU B N 1
ATOM 2578 C CA . LEU B 2 120 ? -29.369 -16.266 28.882 1.00 50.39 142 LEU B CA 1
ATOM 2579 C C . LEU B 2 120 ? -29.927 -17.538 28.227 1.00 52.71 142 LEU B C 1
ATOM 2580 O O . LEU B 2 120 ? -29.595 -17.826 27.077 1.00 52.48 142 LEU B O 1
ATOM 2585 N N . GLY B 2 121 ? -30.780 -18.258 28.959 1.00 47.86 143 GLY B N 1
ATOM 2586 C CA . GLY B 2 121 ? -31.437 -19.471 28.487 1.00 46.74 143 GLY B CA 1
ATOM 2587 C C . GLY B 2 121 ? -32.376 -19.201 27.332 1.00 49.33 143 GLY B C 1
ATOM 2588 O O . GLY B 2 121 ? -32.435 -19.993 26.386 1.00 49.11 143 GLY B O 1
ATOM 2589 N N . LEU B 2 122 ? -33.102 -18.064 27.397 1.00 44.70 144 LEU B N 1
ATOM 2590 C CA . LEU B 2 122 ? -34.042 -17.619 26.365 1.00 43.47 144 LEU B CA 1
ATOM 2591 C C . LEU B 2 122 ? -33.317 -17.303 25.054 1.00 46.56 144 LEU B C 1
ATOM 2592 O O . LEU B 2 122 ? -33.818 -17.665 23.992 1.00 45.98 144 LEU B O 1
ATOM 2597 N N . ILE B 2 123 ? -32.138 -16.645 25.132 1.00 42.65 145 ILE B N 1
ATOM 2598 C CA . ILE B 2 123 ? -31.314 -16.272 23.975 1.00 42.59 145 ILE B CA 1
ATOM 2599 C C . ILE B 2 123 ? -30.824 -17.523 23.222 1.00 45.96 145 ILE B C 1
ATOM 2600 O O . ILE B 2 123 ? -30.990 -17.596 22.003 1.00 45.53 145 ILE B O 1
ATOM 2605 N N . ILE B 2 124 ? -30.268 -18.512 23.953 1.00 42.50 146 ILE B N 1
ATOM 2606 C CA . ILE B 2 124 ? -29.751 -19.761 23.376 1.00 42.59 146 ILE B CA 1
ATOM 2607 C C . ILE B 2 124 ? -30.895 -20.621 22.791 1.00 45.10 146 ILE B C 1
ATOM 2608 O O . ILE B 2 124 ? -30.725 -21.168 21.700 1.00 45.39 146 ILE B O 1
ATOM 2613 N N . PHE B 2 125 ? -32.060 -20.697 23.474 1.00 39.88 147 PHE B N 1
ATOM 2614 C CA . PHE B 2 125 ? -33.215 -21.452 22.968 1.00 38.99 147 PHE B CA 1
ATOM 2615 C C . PHE B 2 125 ? -33.815 -20.791 21.718 1.00 42.49 147 PHE B C 1
ATOM 2616 O O . PHE B 2 125 ? -34.302 -21.492 20.830 1.00 42.40 147 PHE B O 1
ATOM 2624 N N . ARG B 2 126 ? -33.757 -19.450 21.648 1.00 38.37 148 ARG B N 1
ATOM 2625 C CA . ARG B 2 126 ? -34.245 -18.664 20.521 1.00 37.86 148 ARG B CA 1
ATOM 2626 C C . ARG B 2 126 ? -33.322 -18.843 19.313 1.00 43.15 148 ARG B C 1
ATOM 2627 O O . ARG B 2 126 ? -33.790 -19.266 18.265 1.00 43.00 148 ARG B O 1
ATOM 2635 N N . ASP B 2 127 ? -32.020 -18.548 19.469 1.00 40.86 149 ASP B N 1
ATOM 2636 C CA . ASP B 2 127 ? -31.030 -18.614 18.392 1.00 41.87 149 ASP B CA 1
ATOM 2637 C C . ASP B 2 127 ? -30.719 -20.023 17.862 1.00 46.33 149 ASP B C 1
ATOM 2638 O O . ASP B 2 127 ? -30.504 -20.170 16.656 1.00 46.53 149 ASP B O 1
ATOM 2643 N N . GLN B 2 128 ? -30.682 -21.043 18.740 1.00 42.76 150 GLN B N 1
ATOM 2644 C CA . GLN B 2 128 ? -30.317 -22.408 18.335 1.00 43.42 150 GLN B CA 1
ATOM 2645 C C . GLN B 2 128 ? -31.493 -23.358 18.035 1.00 46.58 150 GLN B C 1
ATOM 2646 O O . GLN B 2 128 ? -31.262 -24.386 17.391 1.00 47.42 150 GLN B O 1
ATOM 2652 N N . VAL B 2 129 ? -32.728 -23.054 18.499 1.00 41.39 151 VAL B N 1
ATOM 2653 C CA . VAL B 2 129 ? -33.872 -23.952 18.261 1.00 40.91 151 VAL B CA 1
ATOM 2654 C C . VAL B 2 129 ? -35.000 -23.270 17.448 1.00 43.64 151 VAL B C 1
ATOM 2655 O O . VAL B 2 129 ? -35.217 -23.643 16.295 1.00 43.44 151 VAL B O 1
ATOM 2659 N N . VAL B 2 130 ? -35.717 -22.304 18.060 1.00 38.91 152 VAL B N 1
ATOM 2660 C CA . VAL B 2 130 ? -36.876 -21.596 17.490 1.00 37.81 152 VAL B CA 1
ATOM 2661 C C . VAL B 2 130 ? -36.530 -20.819 16.204 1.00 41.09 152 VAL B C 1
ATOM 2662 O O . VAL B 2 130 ? -37.269 -20.927 15.224 1.00 40.98 152 VAL B O 1
ATOM 2666 N N . ARG B 2 131 ? -35.423 -20.057 16.203 1.00 37.14 153 ARG B N 1
ATOM 2667 C CA . ARG B 2 131 ? -34.989 -19.279 15.038 1.00 37.32 153 ARG B CA 1
ATOM 2668 C C . ARG B 2 131 ? -34.010 -20.046 14.128 1.00 42.34 153 ARG B C 1
ATOM 2669 O O . ARG B 2 131 ? -33.513 -19.476 13.152 1.00 42.61 153 ARG B O 1
ATOM 2677 N N . TYR B 2 132 ? -33.762 -21.342 14.426 1.00 39.24 154 TYR B N 1
ATOM 2678 C CA . TYR B 2 132 ? -32.892 -22.193 13.613 1.00 40.42 154 TYR B CA 1
ATOM 2679 C C . TYR B 2 132 ? -33.577 -22.524 12.290 1.00 44.18 154 TYR B C 1
ATOM 2680 O O . TYR B 2 132 ? -34.722 -22.981 12.282 1.00 43.36 154 TYR B O 1
ATOM 2689 N N . GLY B 2 133 ? -32.842 -22.285 11.204 1.00 45.67 155 GLY B N 1
ATOM 2690 C CA . GLY B 2 133 ? -33.218 -22.485 9.808 1.00 44.97 155 GLY B CA 1
ATOM 2691 C C . GLY B 2 133 ? -34.492 -23.238 9.480 1.00 46.95 155 GLY B C 1
ATOM 2692 O O . GLY B 2 133 ? -35.522 -22.617 9.208 1.00 45.45 155 GLY B O 1
ATOM 2693 N N . CYS B 2 134 ? -34.422 -24.581 9.490 1.00 43.42 156 CYS B N 1
ATOM 2694 C CA . CYS B 2 134 ? -35.530 -25.477 9.148 1.00 42.24 156 CYS B CA 1
ATOM 2695 C C . CYS B 2 134 ? -36.715 -25.407 10.122 1.00 42.94 156 CYS B C 1
ATOM 2696 O O . CYS B 2 134 ? -37.859 -25.471 9.671 1.00 41.44 156 CYS B O 1
ATOM 2699 N N . ILE B 2 135 ? -36.444 -25.292 11.441 1.00 38.40 157 ILE B N 1
ATOM 2700 C CA . ILE B 2 135 ? -37.475 -25.204 12.488 1.00 36.60 157 ILE B CA 1
ATOM 2701 C C . ILE B 2 135 ? -38.258 -23.887 12.356 1.00 38.68 157 ILE B C 1
ATOM 2702 O O . ILE B 2 135 ? -39.489 -23.906 12.402 1.00 37.27 157 ILE B O 1
ATOM 2707 N N . ARG B 2 136 ? -37.535 -22.762 12.161 1.00 35.05 158 ARG B N 1
ATOM 2708 C CA . ARG B 2 136 ? -38.072 -21.408 11.989 1.00 33.96 158 ARG B CA 1
ATOM 2709 C C . ARG B 2 136 ? -39.041 -21.336 10.798 1.00 36.97 158 ARG B C 1
ATOM 2710 O O . ARG B 2 136 ? -40.109 -20.732 10.922 1.00 35.91 158 ARG B O 1
ATOM 2718 N N . ASP B 2 137 ? -38.671 -21.971 9.660 1.00 33.47 159 ASP B N 1
ATOM 2719 C CA . ASP B 2 137 ? -39.483 -22.029 8.444 1.00 32.55 159 ASP B CA 1
ATOM 2720 C C . ASP B 2 137 ? -40.718 -22.899 8.653 1.00 35.48 159 ASP B C 1
ATOM 2721 O O . ASP B 2 137 ? -41.814 -22.481 8.282 1.00 34.47 159 ASP B O 1
ATOM 2726 N N . HIS B 2 138 ? -40.544 -24.099 9.255 1.00 32.29 160 HIS B N 1
ATOM 2727 C CA . HIS B 2 138 ? -41.634 -25.041 9.520 1.00 31.75 160 HIS B CA 1
ATOM 2728 C C . HIS B 2 138 ? -42.658 -24.506 10.518 1.00 34.38 160 HIS B C 1
ATOM 2729 O O . HIS B 2 138 ? -43.849 -24.746 10.327 1.00 33.56 160 HIS B O 1
ATOM 2736 N N . LEU B 2 139 ? -42.205 -23.768 11.559 1.00 30.57 161 LEU B N 1
ATOM 2737 C CA . LEU B 2 139 ? -43.076 -23.144 12.565 1.00 29.80 161 LEU B CA 1
ATOM 2738 C C . LEU B 2 139 ? -43.979 -22.101 11.891 1.00 32.91 161 LEU B C 1
ATOM 2739 O O . LEU B 2 139 ? -45.178 -22.061 12.166 1.00 32.07 161 LEU B O 1
ATOM 2744 N N . ARG B 2 140 ? -43.399 -21.297 10.980 1.00 29.87 162 ARG B N 1
ATOM 2745 C CA . ARG B 2 140 ? -44.095 -20.273 10.206 1.00 29.66 162 ARG B CA 1
ATOM 2746 C C . ARG B 2 140 ? -45.125 -20.926 9.273 1.00 33.36 162 ARG B C 1
ATOM 2747 O O . ARG B 2 140 ? -46.275 -20.492 9.257 1.00 32.91 162 ARG B O 1
ATOM 2755 N N . GLN B 2 141 ? -44.724 -21.987 8.539 1.00 30.47 163 GLN B N 1
ATOM 2756 C CA . GLN B 2 141 ? -45.594 -22.708 7.603 1.00 30.65 163 GLN B CA 1
ATOM 2757 C C . GLN B 2 141 ? -46.734 -23.468 8.283 1.00 34.30 163 GLN B C 1
ATOM 2758 O O . GLN B 2 141 ? -47.814 -23.557 7.703 1.00 34.10 163 GLN B O 1
ATOM 2764 N N . THR B 2 142 ? -46.503 -24.007 9.499 1.00 30.70 164 THR B N 1
ATOM 2765 C CA . THR B 2 142 ? -47.514 -24.743 10.270 1.00 30.59 164 THR B CA 1
ATOM 2766 C C . THR B 2 142 ? -48.580 -23.789 10.837 1.00 34.28 164 THR B C 1
ATOM 2767 O O . THR B 2 142 ? -49.775 -24.059 10.688 1.00 34.46 164 THR B O 1
ATOM 2771 N N . LEU B 2 143 ? -48.147 -22.679 11.475 1.00 30.17 165 LEU B N 1
ATOM 2772 C CA . LEU B 2 143 ? -49.038 -21.683 12.078 1.00 29.96 165 LEU B CA 1
ATOM 2773 C C . LEU B 2 143 ? -49.919 -20.965 11.060 1.00 33.34 165 LEU B C 1
ATOM 2774 O O . LEU B 2 143 ? -51.111 -20.785 11.315 1.00 33.08 165 LEU B O 1
ATOM 2779 N N . LEU B 2 144 ? -49.341 -20.583 9.902 1.00 30.08 166 LEU B N 1
ATOM 2780 C CA . LEU B 2 144 ? -50.057 -19.897 8.821 1.00 29.98 166 LEU B CA 1
ATOM 2781 C C . LEU B 2 144 ? -51.077 -20.788 8.127 1.00 33.78 166 LEU B C 1
ATOM 2782 O O . LEU B 2 144 ? -52.136 -20.296 7.739 1.00 33.79 166 LEU B O 1
ATOM 2787 N N . ASP B 2 145 ? -50.768 -22.094 7.984 1.00 30.78 167 ASP B N 1
ATOM 2788 C CA . ASP B 2 145 ? -51.663 -23.080 7.370 1.00 31.54 167 ASP B CA 1
ATOM 2789 C C . ASP B 2 145 ? -52.897 -23.320 8.246 1.00 35.68 167 ASP B C 1
ATOM 2790 O O . ASP B 2 145 ? -54.002 -23.404 7.714 1.00 36.17 167 ASP B O 1
ATOM 2795 N N . MET B 2 146 ? -52.705 -23.409 9.579 1.00 31.51 168 MET B N 1
ATOM 2796 C CA . MET B 2 146 ? -53.768 -23.611 10.570 1.00 31.76 168 MET B CA 1
ATOM 2797 C C . MET B 2 146 ? -54.789 -22.469 10.546 1.00 36.11 168 MET B C 1
ATOM 2798 O O . MET B 2 146 ? -55.989 -22.730 10.634 1.00 36.84 168 MET B O 1
ATOM 2803 N N . ILE B 2 147 ? -54.312 -21.214 10.393 1.00 32.31 169 ILE B N 1
ATOM 2804 C CA . ILE B 2 147 ? -55.145 -20.007 10.303 1.00 32.65 169 ILE B CA 1
ATOM 2805 C C . ILE B 2 147 ? -55.896 -19.996 8.958 1.00 37.65 169 ILE B C 1
ATOM 2806 O O . ILE B 2 147 ? -57.090 -19.684 8.928 1.00 38.36 169 ILE B O 1
ATOM 2811 N N . ALA B 2 148 ? -55.199 -20.376 7.860 1.00 34.07 170 ALA B N 1
ATOM 2812 C CA . ALA B 2 148 ? -55.759 -20.462 6.507 1.00 34.47 170 ALA B CA 1
ATOM 2813 C C . ALA B 2 148 ? -56.833 -21.549 6.413 1.00 40.23 170 ALA B C 1
ATOM 2814 O O . ALA B 2 148 ? -57.808 -21.374 5.680 1.00 41.03 170 ALA B O 1
ATOM 2816 N N . ARG B 2 149 ? -56.657 -22.661 7.165 1.00 37.06 171 ARG B N 1
ATOM 2817 C CA . ARG B 2 149 ? -57.603 -23.777 7.225 1.00 38.06 171 ARG B CA 1
ATOM 2818 C C . ARG B 2 149 ? -58.857 -23.370 8.003 1.00 42.93 171 ARG B C 1
ATOM 2819 O O . ARG B 2 149 ? -59.967 -23.665 7.559 1.00 43.67 171 ARG B O 1
ATOM 2827 N N . GLU B 2 150 ? -58.674 -22.667 9.145 1.00 39.33 172 GLU B N 1
ATOM 2828 C CA . GLU B 2 150 ? -59.749 -22.177 10.016 1.00 40.40 172 GLU B CA 1
ATOM 2829 C C . GLU B 2 150 ? -60.645 -21.166 9.289 1.00 45.86 172 GLU B C 1
ATOM 2830 O O . GLU B 2 150 ? -61.855 -21.143 9.527 1.00 47.23 172 GLU B O 1
ATOM 2836 N N . ARG B 2 151 ? -60.050 -20.348 8.397 1.00 41.82 173 ARG B N 1
ATOM 2837 C CA . ARG B 2 151 ? -60.764 -19.350 7.595 1.00 42.59 173 ARG B CA 1
ATOM 2838 C C . ARG B 2 151 ? -61.641 -20.005 6.525 1.00 48.41 173 ARG B C 1
ATOM 2839 O O . ARG B 2 151 ? -62.664 -19.432 6.144 1.00 49.49 173 ARG B O 1
ATOM 2847 N N . LYS B 2 152 ? -61.244 -21.207 6.056 1.00 45.12 174 LYS B N 1
ATOM 2848 C CA . LYS B 2 152 ? -61.978 -21.994 5.060 1.00 46.38 174 LYS B CA 1
ATOM 2849 C C . LYS B 2 152 ? -63.192 -22.686 5.694 1.00 52.23 174 LYS B C 1
ATOM 2850 O O . LYS B 2 152 ? -64.162 -22.980 4.993 1.00 53.73 174 LYS B O 1
ATOM 2856 N N . GLY B 2 153 ? -63.120 -22.932 7.004 1.00 63.97 175 GLY B N 1
ATOM 2857 C CA . GLY B 2 153 ? -64.180 -23.567 7.780 1.00 66.10 175 GLY B CA 1
ATOM 2858 C C . GLY B 2 153 ? -63.790 -24.863 8.465 1.00 71.38 175 GLY B C 1
ATOM 2859 O O . GLY B 2 153 ? -64.668 -25.639 8.856 1.00 73.94 175 GLY B O 1
ATOM 2860 N N . GLU B 2 154 ? -62.475 -25.104 8.627 1.00 65.97 176 GLU B N 1
ATOM 2861 C CA . GLU B 2 154 ? -61.934 -26.305 9.273 1.00 66.83 176 GLU B CA 1
ATOM 2862 C C . GLU B 2 154 ? -61.661 -26.070 10.760 1.00 68.19 176 GLU B C 1
ATOM 2863 O O . GLU B 2 154 ? -61.475 -24.925 11.179 1.00 64.73 176 GLU B O 1
ATOM 2869 N N . VAL B 2 155 ? -61.625 -27.160 11.551 1.00 66.26 177 VAL B N 1
ATOM 2870 C CA . VAL B 2 155 ? -61.343 -27.110 12.987 1.00 64.16 177 VAL B CA 1
ATOM 2871 C C . VAL B 2 155 ? -59.843 -27.376 13.235 1.00 65.45 177 VAL B C 1
ATOM 2872 O O . VAL B 2 155 ? -59.315 -28.408 12.812 1.00 66.65 177 VAL B O 1
ATOM 2876 N N . VAL B 2 156 ? -59.159 -26.406 13.873 1.00 58.24 178 VAL B N 1
ATOM 2877 C CA . VAL B 2 156 ? -57.720 -26.469 14.178 1.00 55.65 178 VAL B CA 1
ATOM 2878 C C . VAL B 2 156 ? -57.439 -26.341 15.679 1.00 57.48 178 VAL B C 1
ATOM 2879 O O . VAL B 2 156 ? -58.261 -25.785 16.413 1.00 56.99 178 VAL B O 1
ATOM 2883 N N . ASP B 2 157 ? -56.267 -26.836 16.125 1.00 52.54 179 ASP B N 1
ATOM 2884 C CA . ASP B 2 157 ? -55.844 -26.770 17.522 1.00 50.84 179 ASP B CA 1
ATOM 2885 C C . ASP B 2 157 ? -55.412 -25.338 17.871 1.00 51.70 179 ASP B C 1
ATOM 2886 O O . ASP B 2 157 ? -54.266 -24.948 17.625 1.00 49.44 179 ASP B O 1
ATOM 2891 N N . ARG B 2 158 ? -56.362 -24.551 18.414 1.00 48.09 180 ARG B N 1
ATOM 2892 C CA . ARG B 2 158 ? -56.178 -23.150 18.814 1.00 45.77 180 ARG B CA 1
ATOM 2893 C C . ARG B 2 158 ? -55.161 -23.008 19.949 1.00 48.33 180 ARG B C 1
ATOM 2894 O O . ARG B 2 158 ? -54.410 -22.031 19.972 1.00 46.60 180 ARG B O 1
ATOM 2902 N N . GLY B 2 159 ? -55.154 -23.982 20.864 1.00 45.36 181 GLY B N 1
ATOM 2903 C CA . GLY B 2 159 ? -54.250 -24.043 22.008 1.00 43.98 181 GLY B CA 1
ATOM 2904 C C . GLY B 2 159 ? -52.793 -24.173 21.614 1.00 45.98 181 GLY B C 1
ATOM 2905 O O . GLY B 2 159 ? -51.923 -23.598 22.273 1.00 44.29 181 GLY B O 1
ATOM 2906 N N . ALA B 2 160 ? -52.520 -24.927 20.526 1.00 42.79 182 ALA B N 1
ATOM 2907 C CA . ALA B 2 160 ? -51.175 -25.124 19.977 1.00 41.48 182 ALA B CA 1
ATOM 2908 C C . ALA B 2 160 ? -50.662 -23.816 19.368 1.00 43.22 182 ALA B C 1
ATOM 2909 O O . ALA B 2 160 ? -49.474 -23.520 19.488 1.00 41.57 182 ALA B O 1
ATOM 2911 N N . ILE B 2 161 ? -51.568 -23.028 18.740 1.00 39.63 183 ILE B N 1
ATOM 2912 C CA . ILE B 2 161 ? -51.260 -21.719 18.152 1.00 38.03 183 ILE B CA 1
ATOM 2913 C C . ILE B 2 161 ? -51.009 -20.728 19.302 1.00 40.89 183 ILE B C 1
ATOM 2914 O O . ILE B 2 161 ? -50.054 -19.951 19.240 1.00 39.62 183 ILE B O 1
ATOM 2919 N N . ARG B 2 162 ? -51.848 -20.798 20.362 1.00 37.85 184 ARG B N 1
ATOM 2920 C CA . ARG B 2 162 ? -51.775 -19.972 21.572 1.00 37.18 184 ARG B CA 1
ATOM 2921 C C . ARG B 2 162 ? -50.440 -20.155 22.296 1.00 39.55 184 ARG B C 1
ATOM 2922 O O . ARG B 2 162 ? -49.827 -19.163 22.687 1.00 38.67 184 ARG B O 1
ATOM 2930 N N . ASN B 2 163 ? -49.984 -21.416 22.444 1.00 35.87 185 ASN B N 1
ATOM 2931 C CA . ASN B 2 163 ? -48.723 -21.764 23.101 1.00 35.01 185 ASN B CA 1
ATOM 2932 C C . ASN B 2 163 ? -47.505 -21.321 22.292 1.00 37.89 185 ASN B C 1
ATOM 2933 O O . ASN B 2 163 ? -46.551 -20.808 22.875 1.00 37.35 185 ASN B O 1
ATOM 2938 N N . ALA B 2 164 ? -47.542 -21.509 20.957 1.00 34.29 186 ALA B N 1
ATOM 2939 C CA . ALA B 2 164 ? -46.465 -21.131 20.037 1.00 33.46 186 ALA B CA 1
ATOM 2940 C C . ALA B 2 164 ? -46.285 -19.610 19.950 1.00 36.85 186 ALA B C 1
ATOM 2941 O O . ALA B 2 164 ? -45.152 -19.143 19.831 1.00 35.95 186 ALA B O 1
ATOM 2943 N N . CYS B 2 165 ? -47.394 -18.845 20.020 1.00 33.80 187 CYS B N 1
ATOM 2944 C CA . CYS B 2 165 ? -47.376 -17.381 19.977 1.00 33.60 187 CYS B CA 1
ATOM 2945 C C . CYS B 2 165 ? -46.866 -16.792 21.287 1.00 37.83 187 CYS B C 1
ATOM 2946 O O . CYS B 2 165 ? -46.090 -15.835 21.257 1.00 38.05 187 CYS B O 1
ATOM 2949 N N . GLN B 2 166 ? -47.282 -17.377 22.435 1.00 34.20 188 GLN B N 1
ATOM 2950 C CA . GLN B 2 166 ? -46.848 -16.958 23.773 1.00 34.30 188 GLN B CA 1
ATOM 2951 C C . GLN B 2 166 ? -45.367 -17.283 23.996 1.00 36.49 188 GLN B C 1
ATOM 2952 O O . GLN B 2 166 ? -44.710 -16.614 24.793 1.00 36.34 188 GLN B O 1
ATOM 2958 N N . MET B 2 167 ? -44.847 -18.301 23.277 1.00 31.72 189 MET B N 1
ATOM 2959 C CA . MET B 2 167 ? -43.445 -18.714 23.308 1.00 30.97 189 MET B CA 1
ATOM 2960 C C . MET B 2 167 ? -42.601 -17.655 22.585 1.00 35.09 189 MET B C 1
ATOM 2961 O O . MET B 2 167 ? -41.587 -17.225 23.132 1.00 35.56 189 MET B O 1
ATOM 2966 N N . LEU B 2 168 ? -43.044 -17.217 21.382 1.00 31.09 190 LEU B N 1
ATOM 2967 C CA . LEU B 2 168 ? -42.376 -16.205 20.555 1.00 31.11 190 LEU B CA 1
ATOM 2968 C C . LEU B 2 168 ? -42.330 -14.832 21.230 1.00 36.06 190 LEU B C 1
ATOM 2969 O O . LEU B 2 168 ? -41.388 -14.072 20.997 1.00 36.17 190 LEU B O 1
ATOM 2974 N N . MET B 2 169 ? -43.347 -14.516 22.056 1.00 33.56 191 MET B N 1
ATOM 2975 C CA . MET B 2 169 ? -43.438 -13.259 22.804 1.00 35.02 191 MET B CA 1
ATOM 2976 C C . MET B 2 169 ? -42.410 -13.218 23.944 1.00 40.57 191 MET B C 1
ATOM 2977 O O . MET B 2 169 ? -41.760 -12.188 24.134 1.00 41.80 191 MET B O 1
ATOM 2982 N N . ILE B 2 170 ? -42.265 -14.336 24.696 1.00 36.98 192 ILE B N 1
ATOM 2983 C CA . ILE B 2 170 ? -41.326 -14.464 25.821 1.00 38.00 192 ILE B CA 1
ATOM 2984 C C . ILE B 2 170 ? -39.864 -14.459 25.321 1.00 42.74 192 ILE B C 1
ATOM 2985 O O . ILE B 2 170 ? -39.003 -13.861 25.973 1.00 44.04 192 ILE B O 1
ATOM 2990 N N . LEU B 2 171 ? -39.606 -15.062 24.140 1.00 38.38 193 LEU B N 1
ATOM 2991 C CA . LEU B 2 171 ? -38.269 -15.132 23.531 1.00 38.50 193 LEU B CA 1
ATOM 2992 C C . LEU B 2 171 ? -37.741 -13.775 23.007 1.00 44.55 193 LEU B C 1
ATOM 2993 O O . LEU B 2 171 ? -36.568 -13.677 22.633 1.00 45.03 193 LEU B O 1
ATOM 2998 N N . GLY B 2 172 ? -38.595 -12.750 23.017 1.00 41.91 194 GLY B N 1
ATOM 2999 C CA . GLY B 2 172 ? -38.245 -11.393 22.609 1.00 43.34 194 GLY B CA 1
ATOM 3000 C C . GLY B 2 172 ? -37.612 -10.568 23.715 1.00 49.95 194 GLY B C 1
ATOM 3001 O O . GLY B 2 172 ? -37.221 -9.422 23.475 1.00 51.44 194 GLY B O 1
ATOM 3002 N N . LEU B 2 173 ? -37.501 -11.158 24.937 1.00 47.00 195 LEU B N 1
ATOM 3003 C CA . LEU B 2 173 ? -36.938 -10.577 26.169 1.00 49.38 195 LEU B CA 1
ATOM 3004 C C . LEU B 2 173 ? -37.686 -9.295 26.570 1.00 55.29 195 LEU B C 1
ATOM 3005 O O . LEU B 2 173 ? -37.146 -8.190 26.449 1.00 57.40 195 LEU B O 1
ATOM 3010 N N . GLU B 2 174 ? -38.954 -9.461 27.021 1.00 50.82 196 GLU B N 1
ATOM 3011 C CA . GLU B 2 174 ? -39.893 -8.395 27.411 1.00 52.10 196 GLU B CA 1
ATOM 3012 C C . GLU B 2 174 ? -40.173 -7.439 26.220 1.00 55.51 196 GLU B C 1
ATOM 3013 O O . GLU B 2 174 ? -40.299 -6.222 26.383 1.00 57.67 196 GLU B O 1
ATOM 3019 N N . GLY B 2 175 ? -40.259 -8.034 25.031 1.00 48.94 197 GLY B N 1
ATOM 3020 C CA . GLY B 2 175 ? -40.511 -7.355 23.765 1.00 47.98 197 GLY B CA 1
ATOM 3021 C C . GLY B 2 175 ? -41.229 -8.252 22.778 1.00 47.97 197 GLY B C 1
ATOM 3022 O O . GLY B 2 175 ? -41.400 -9.447 23.037 1.00 46.26 197 GLY B O 1
ATOM 3023 N N . ARG B 2 176 ? -41.653 -7.687 21.637 1.00 42.97 198 ARG B N 1
ATOM 3024 C CA . ARG B 2 176 ? -42.386 -8.439 20.613 1.00 39.89 198 ARG B CA 1
ATOM 3025 C C . ARG B 2 176 ? -41.594 -8.624 19.297 1.00 42.31 198 ARG B C 1
ATOM 3026 O O . ARG B 2 176 ? -42.166 -9.081 18.305 1.00 40.31 198 ARG B O 1
ATOM 3034 N N . SER B 2 177 ? -40.276 -8.316 19.313 1.00 39.72 199 SER B N 1
ATOM 3035 C CA . SER B 2 177 ? -39.356 -8.410 18.169 1.00 39.13 199 SER B CA 1
ATOM 3036 C C . SER B 2 177 ? -39.306 -9.788 17.489 1.00 40.55 199 SER B C 1
ATOM 3037 O O . SER B 2 177 ? -39.209 -9.854 16.263 1.00 39.29 199 SER B O 1
ATOM 3040 N N . VAL B 2 178 ? -39.367 -10.876 18.284 1.00 36.27 200 VAL B N 1
ATOM 3041 C CA . VAL B 2 178 ? -39.335 -12.258 17.785 1.00 34.47 200 VAL B CA 1
ATOM 3042 C C . VAL B 2 178 ? -40.699 -12.642 17.192 1.00 37.29 200 VAL B C 1
ATOM 3043 O O . VAL B 2 178 ? -40.750 -13.191 16.092 1.00 36.21 200 VAL B O 1
ATOM 3047 N N . TYR B 2 179 ? -41.793 -12.319 17.907 1.00 33.99 201 TYR B N 1
ATOM 3048 C CA . TYR B 2 179 ? -43.174 -12.575 17.492 1.00 33.14 201 TYR B CA 1
ATOM 3049 C C . TYR B 2 179 ? -43.533 -11.811 16.203 1.00 37.57 201 TYR B C 1
ATOM 3050 O O . TYR B 2 179 ? -44.240 -12.355 15.354 1.00 36.46 201 TYR B O 1
ATOM 3059 N N . GLU B 2 180 ? -43.047 -10.556 16.067 1.00 35.67 202 GLU B N 1
ATOM 3060 C CA . GLU B 2 180 ? -43.293 -9.690 14.911 1.00 35.92 202 GLU B CA 1
ATOM 3061 C C . GLU B 2 180 ? -42.602 -10.215 13.648 1.00 39.79 202 GLU B C 1
ATOM 3062 O O . GLU B 2 180 ? -43.268 -10.404 12.632 1.00 38.97 202 GLU B O 1
ATOM 3068 N N . GLU B 2 181 ? -41.280 -10.467 13.724 1.00 37.01 203 GLU B N 1
ATOM 3069 C CA . GLU B 2 181 ? -40.450 -10.954 12.617 1.00 36.95 203 GLU B CA 1
ATOM 3070 C C . GLU B 2 181 ? -40.796 -12.378 12.169 1.00 39.87 203 GLU B C 1
ATOM 3071 O O . GLU B 2 181 ? -40.949 -12.614 10.969 1.00 39.32 203 GLU B O 1
ATOM 3077 N N . ASP B 2 182 ? -40.897 -13.322 13.125 1.00 36.10 204 ASP B N 1
ATOM 3078 C CA . ASP B 2 182 ? -41.173 -14.730 12.842 1.00 35.43 204 ASP B CA 1
ATOM 3079 C C . ASP B 2 182 ? -42.635 -15.051 12.540 1.00 38.82 204 ASP B C 1
ATOM 3080 O O . ASP B 2 182 ? -42.885 -15.966 11.754 1.00 38.56 204 ASP B O 1
ATOM 3085 N N . PHE B 2 183 ? -43.598 -14.338 13.161 1.00 35.12 205 PHE B N 1
ATOM 3086 C CA . PHE B 2 183 ? -45.006 -14.653 12.931 1.00 34.76 205 PHE B CA 1
ATOM 3087 C C . PHE B 2 183 ? -45.870 -13.506 12.379 1.00 38.89 205 PHE B C 1
ATOM 3088 O O . PHE B 2 183 ? -46.532 -13.729 11.370 1.00 38.94 205 PHE B O 1
ATOM 3096 N N . GLU B 2 184 ? -45.950 -12.345 13.072 1.00 35.88 206 GLU B N 1
ATOM 3097 C CA . GLU B 2 184 ? -46.843 -11.233 12.706 1.00 34.25 206 GLU B CA 1
ATOM 3098 C C . GLU B 2 184 ? -46.669 -10.698 11.279 1.00 37.61 206 GLU B C 1
ATOM 3099 O O . GLU B 2 184 ? -47.678 -10.537 10.592 1.00 35.60 206 GLU B O 1
ATOM 3105 N N . ALA B 2 185 ? -45.425 -10.412 10.842 1.00 36.05 207 ALA B N 1
ATOM 3106 C CA . ALA B 2 185 ? -45.155 -9.894 9.494 1.00 36.77 207 ALA B CA 1
ATOM 3107 C C . ALA B 2 185 ? -45.640 -10.837 8.365 1.00 38.90 207 ALA B C 1
ATOM 3108 O O . ALA B 2 185 ? -46.456 -10.369 7.567 1.00 38.09 207 ALA B O 1
ATOM 3110 N N . PRO B 2 186 ? -45.272 -12.157 8.302 1.00 36.55 208 PRO B N 1
ATOM 3111 C CA . PRO B 2 186 ? -45.827 -13.009 7.230 1.00 36.01 208 PRO B CA 1
ATOM 3112 C C . PRO B 2 186 ? -47.329 -13.281 7.370 1.00 37.18 208 PRO B C 1
ATOM 3113 O O . PRO B 2 186 ? -47.978 -13.578 6.367 1.00 36.84 208 PRO B O 1
ATOM 3117 N N . PHE B 2 187 ? -47.877 -13.164 8.603 1.00 34.18 209 PHE B N 1
ATOM 3118 C CA . PHE B 2 187 ? -49.300 -13.359 8.901 1.00 33.29 209 PHE B CA 1
ATOM 3119 C C . PHE B 2 187 ? -50.157 -12.270 8.270 1.00 35.80 209 PHE B C 1
ATOM 3120 O O . PHE B 2 187 ? -51.171 -12.587 7.650 1.00 35.16 209 PHE B O 1
ATOM 3128 N N . LEU B 2 188 ? -49.738 -10.996 8.409 1.00 33.64 210 LEU B N 1
ATOM 3129 C CA . LEU B 2 188 ? -50.439 -9.840 7.846 1.00 33.52 210 LEU B CA 1
ATOM 3130 C C . LEU B 2 188 ? -50.316 -9.814 6.316 1.00 37.37 210 LEU B C 1
ATOM 3131 O O . LEU B 2 188 ? -51.213 -9.311 5.642 1.00 36.87 210 LEU B O 1
ATOM 3136 N N . GLU B 2 189 ? -49.214 -10.377 5.778 1.00 36.51 211 GLU B N 1
ATOM 3137 C CA . GLU B 2 189 ? -48.940 -10.473 4.344 1.00 37.59 211 GLU B CA 1
ATOM 3138 C C . GLU B 2 189 ? -49.830 -11.546 3.702 1.00 40.60 211 GLU B C 1
ATOM 3139 O O . GLU B 2 189 ? -50.339 -11.334 2.602 1.00 41.13 211 GLU B O 1
ATOM 3145 N N . MET B 2 190 ? -50.017 -12.691 4.397 1.00 38.47 212 MET B N 1
ATOM 3146 C CA . MET B 2 190 ? -50.859 -13.812 3.964 1.00 38.49 212 MET B CA 1
ATOM 3147 C C . MET B 2 190 ? -52.345 -13.425 4.058 1.00 40.42 212 MET B C 1
ATOM 3148 O O . MET B 2 190 ? -53.116 -13.731 3.146 1.00 39.93 212 MET B O 1
ATOM 3153 N N . SER B 2 191 ? -52.734 -12.763 5.168 1.00 37.68 213 SER B N 1
ATOM 3154 C CA . SER B 2 191 ? -54.100 -12.314 5.438 1.00 37.14 213 SER B CA 1
ATOM 3155 C C . SER B 2 191 ? -54.593 -11.325 4.392 1.00 40.26 213 SER B C 1
ATOM 3156 O O . SER B 2 191 ? -55.707 -11.489 3.895 1.00 40.13 213 SER B O 1
ATOM 3159 N N . ALA B 2 192 ? -53.750 -10.331 4.029 1.00 38.26 214 ALA B N 1
ATOM 3160 C CA . ALA B 2 192 ? -54.053 -9.310 3.019 1.00 38.64 214 ALA B CA 1
ATOM 3161 C C . ALA B 2 192 ? -54.393 -9.939 1.663 1.00 42.26 214 ALA B C 1
ATOM 3162 O O . ALA B 2 192 ? -55.297 -9.455 0.982 1.00 42.52 214 ALA B O 1
ATOM 3164 N N . GLU B 2 193 ? -53.695 -11.036 1.297 1.00 40.19 215 GLU B N 1
ATOM 3165 C CA . GLU B 2 193 ? -53.915 -11.789 0.060 1.00 40.94 215 GLU B CA 1
ATOM 3166 C C . GLU B 2 193 ? -55.265 -12.511 0.097 1.00 42.26 215 GLU B C 1
ATOM 3167 O O . GLU B 2 193 ? -55.940 -12.593 -0.930 1.00 42.73 215 GLU B O 1
ATOM 3173 N N . PHE B 2 194 ? -55.662 -13.008 1.286 1.00 39.13 216 PHE B N 1
ATOM 3174 C CA . PHE B 2 194 ? -56.935 -13.699 1.500 1.00 38.58 216 PHE B CA 1
ATOM 3175 C C . PHE B 2 194 ? -58.107 -12.712 1.476 1.00 40.58 216 PHE B C 1
ATOM 3176 O O . PHE B 2 194 ? -59.098 -12.976 0.791 1.00 39.86 216 PHE B O 1
ATOM 3184 N N . PHE B 2 195 ? -57.993 -11.587 2.225 1.00 38.73 217 PHE B N 1
ATOM 3185 C CA . PHE B 2 195 ? -59.026 -10.549 2.321 1.00 38.68 217 PHE B CA 1
ATOM 3186 C C . PHE B 2 195 ? -59.330 -9.870 0.989 1.00 41.99 217 PHE B C 1
ATOM 3187 O O . PHE B 2 195 ? -60.482 -9.507 0.755 1.00 41.96 217 PHE B O 1
ATOM 3195 N N . GLN B 2 196 ? -58.312 -9.711 0.117 1.00 40.75 218 GLN B N 1
ATOM 3196 C CA . GLN B 2 196 ? -58.484 -9.103 -1.203 1.00 42.09 218 GLN B CA 1
ATOM 3197 C C . GLN B 2 196 ? -59.248 -10.036 -2.148 1.00 47.57 218 GLN B C 1
ATOM 3198 O O . GLN B 2 196 ? -60.104 -9.565 -2.896 1.00 48.41 218 GLN B O 1
ATOM 3204 N N . MET B 2 197 ? -58.956 -11.350 -2.097 1.00 44.34 219 MET B N 1
ATOM 3205 C CA . MET B 2 197 ? -59.635 -12.364 -2.907 1.00 45.85 219 MET B CA 1
ATOM 3206 C C . MET B 2 197 ? -61.080 -12.550 -2.455 1.00 48.96 219 MET B C 1
ATOM 3207 O O . MET B 2 197 ? -61.957 -12.770 -3.293 1.00 50.12 219 MET B O 1
ATOM 3212 N N . GLU B 2 198 ? -61.325 -12.447 -1.132 1.00 43.55 220 GLU B N 1
ATOM 3213 C CA . GLU B 2 198 ? -62.657 -12.563 -0.540 1.00 43.02 220 GLU B CA 1
ATOM 3214 C C . GLU B 2 198 ? -63.492 -11.318 -0.850 1.00 46.85 220 GLU B C 1
ATOM 3215 O O . GLU B 2 198 ? -64.714 -11.422 -0.962 1.00 47.37 220 GLU B O 1
ATOM 3221 N N . SER B 2 199 ? -62.825 -10.151 -1.011 1.00 42.66 221 SER B N 1
ATOM 3222 C CA . SER B 2 199 ? -63.447 -8.871 -1.359 1.00 42.91 221 SER B CA 1
ATOM 3223 C C . SER B 2 199 ? -64.028 -8.945 -2.772 1.00 48.98 221 SER B C 1
ATOM 3224 O O . SER B 2 199 ? -65.173 -8.541 -2.981 1.00 49.28 221 SER B O 1
ATOM 3227 N N . GLN B 2 200 ? -63.242 -9.497 -3.723 1.00 46.99 222 GLN B N 1
ATOM 3228 C CA . GLN B 2 200 ? -63.593 -9.691 -5.134 1.00 49.69 222 GLN B CA 1
ATOM 3229 C C . GLN B 2 200 ? -64.817 -10.601 -5.291 1.00 55.57 222 GLN B C 1
ATOM 3230 O O . GLN B 2 200 ? -65.637 -10.367 -6.181 1.00 57.36 222 GLN B O 1
ATOM 3236 N N . LYS B 2 201 ? -64.940 -11.623 -4.414 1.00 51.75 223 LYS B N 1
ATOM 3237 C CA . LYS B 2 201 ? -66.058 -12.569 -4.384 1.00 53.07 223 LYS B CA 1
ATOM 3238 C C . LYS B 2 201 ? -67.342 -11.855 -3.962 1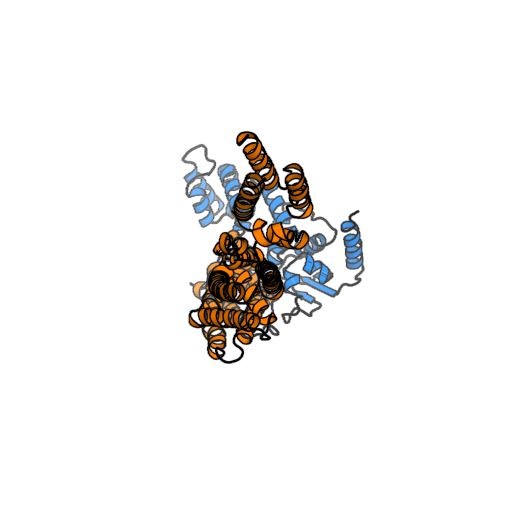.00 57.78 223 LYS B C 1
ATOM 3239 O O . LYS B 2 201 ? -68.328 -11.902 -4.696 1.00 59.54 223 LYS B O 1
ATOM 3245 N N . PHE B 2 202 ? -67.311 -11.173 -2.792 1.00 52.98 224 PHE B N 1
ATOM 3246 C CA . PHE B 2 202 ? -68.444 -10.447 -2.211 1.00 53.01 224 PHE B CA 1
ATOM 3247 C C . PHE B 2 202 ? -68.969 -9.299 -3.080 1.00 58.66 224 PHE B C 1
ATOM 3248 O O . PHE B 2 202 ? -70.173 -9.049 -3.074 1.00 59.28 224 PHE B O 1
ATOM 3256 N N . LEU B 2 203 ? -68.085 -8.612 -3.829 1.00 56.00 225 LEU B N 1
ATOM 3257 C CA . LEU B 2 203 ? -68.482 -7.507 -4.711 1.00 58.01 225 LEU B CA 1
ATOM 3258 C C . LEU B 2 203 ? -69.251 -7.990 -5.952 1.00 65.82 225 LEU B C 1
ATOM 3259 O O . LEU B 2 203 ? -69.973 -7.202 -6.568 1.00 67.40 225 LEU B O 1
ATOM 3264 N N . ALA B 2 204 ? -69.103 -9.282 -6.305 1.00 63.75 226 ALA B N 1
ATOM 3265 C CA . ALA B 2 204 ? -69.751 -9.905 -7.460 1.00 67.27 226 ALA B CA 1
ATOM 3266 C C . ALA B 2 204 ? -70.983 -10.752 -7.105 1.00 72.49 226 ALA B C 1
ATOM 3267 O O . ALA B 2 204 ? -71.892 -10.856 -7.933 1.00 75.30 226 ALA B O 1
ATOM 3269 N N . GLU B 2 205 ? -71.017 -11.360 -5.897 1.00 66.99 227 GLU B N 1
ATOM 3270 C CA . GLU B 2 205 ? -72.135 -12.216 -5.475 1.00 67.89 227 GLU B CA 1
ATOM 3271 C C . GLU B 2 205 ? -73.044 -11.599 -4.381 1.00 70.68 227 GLU B C 1
ATOM 3272 O O . GLU B 2 205 ? -73.995 -12.258 -3.952 1.00 71.28 227 GLU B O 1
ATOM 3278 N N . ASN B 2 206 ? -72.763 -10.360 -3.932 1.00 65.58 228 ASN B N 1
ATOM 3279 C CA . ASN B 2 206 ? -73.572 -9.703 -2.895 1.00 64.51 228 ASN B CA 1
ATOM 3280 C C . ASN B 2 206 ? -73.905 -8.242 -3.215 1.00 68.77 228 ASN B C 1
ATOM 3281 O O . ASN B 2 206 ? -73.296 -7.642 -4.104 1.00 68.97 228 ASN B O 1
ATOM 3286 N N . SER B 2 207 ? -74.883 -7.681 -2.476 1.00 65.27 229 SER B N 1
ATOM 3287 C CA . SER B 2 207 ? -75.327 -6.290 -2.581 1.00 65.63 229 SER B CA 1
ATOM 3288 C C . SER B 2 207 ? -74.404 -5.403 -1.728 1.00 66.44 229 SER B C 1
ATOM 3289 O O . SER B 2 207 ? -73.670 -5.928 -0.886 1.00 63.82 229 SER B O 1
ATOM 3292 N N . ALA B 2 208 ? -74.439 -4.067 -1.947 1.00 63.12 230 ALA B N 1
ATOM 3293 C CA . ALA B 2 208 ? -73.635 -3.084 -1.205 1.00 60.95 230 ALA B CA 1
ATOM 3294 C C . ALA B 2 208 ? -73.940 -3.128 0.295 1.00 62.96 230 ALA B C 1
ATOM 3295 O O . ALA B 2 208 ? -73.014 -3.089 1.105 1.00 60.73 230 ALA B O 1
ATOM 3297 N N . SER B 2 209 ? -75.233 -3.256 0.651 1.00 60.46 231 SER B N 1
ATOM 3298 C CA . SER B 2 209 ? -75.731 -3.357 2.024 1.00 59.70 231 SER B CA 1
ATOM 3299 C C . SER B 2 209 ? -75.252 -4.650 2.697 1.00 61.58 231 SER B C 1
ATOM 3300 O O . SER B 2 209 ? -74.875 -4.623 3.870 1.00 60.08 231 SER B O 1
ATOM 3303 N N . VAL B 2 210 ? -75.258 -5.771 1.940 1.00 58.01 232 VAL B N 1
ATOM 3304 C CA . VAL B 2 210 ? -74.821 -7.102 2.386 1.00 56.67 232 VAL B CA 1
ATOM 3305 C C . VAL B 2 210 ? -73.292 -7.103 2.575 1.00 57.39 232 VAL B C 1
ATOM 3306 O O . VAL B 2 210 ? -72.795 -7.712 3.526 1.00 55.89 232 VAL B O 1
ATOM 3310 N N . TYR B 2 211 ? -72.563 -6.392 1.685 1.00 52.97 233 TYR B N 1
ATOM 3311 C CA . TYR B 2 211 ? -71.104 -6.253 1.710 1.00 50.86 233 TYR B CA 1
ATOM 3312 C C . TYR B 2 211 ? -70.626 -5.607 3.020 1.00 53.04 233 TYR B C 1
ATOM 3313 O O . TYR B 2 211 ? -69.767 -6.179 3.688 1.00 51.29 233 TYR B O 1
ATOM 3322 N N . ILE B 2 212 ? -71.200 -4.437 3.387 1.00 50.08 234 ILE B N 1
ATOM 3323 C CA . ILE B 2 212 ? -70.883 -3.668 4.602 1.00 49.36 234 ILE B CA 1
ATOM 3324 C C . ILE B 2 212 ? -71.043 -4.528 5.869 1.00 52.88 234 ILE B C 1
ATOM 3325 O O . ILE B 2 212 ? -70.161 -4.515 6.732 1.00 51.64 234 ILE B O 1
ATOM 3330 N N . LYS B 2 213 ? -72.143 -5.300 5.948 1.00 50.40 235 LYS B N 1
ATOM 3331 C CA . LYS B 2 213 ? -72.436 -6.202 7.066 1.00 50.71 235 LYS B CA 1
ATOM 3332 C C . LYS B 2 213 ? -71.474 -7.396 7.095 1.00 52.74 235 LYS B C 1
ATOM 3333 O O . LYS B 2 213 ? -71.149 -7.884 8.179 1.00 52.37 235 LYS B O 1
ATOM 3339 N N . LYS B 2 214 ? -71.002 -7.843 5.910 1.00 47.79 236 LYS B N 1
ATOM 3340 C CA . LYS B 2 214 ? -70.044 -8.946 5.776 1.00 46.27 236 LYS B CA 1
ATOM 3341 C C . LYS B 2 214 ? -68.632 -8.538 6.209 1.00 47.70 236 LYS B C 1
ATOM 3342 O O . LYS B 2 214 ? -67.894 -9.381 6.723 1.00 46.69 236 LYS B O 1
ATOM 3348 N N . VAL B 2 215 ? -68.260 -7.252 6.002 1.00 43.58 237 VAL B N 1
ATOM 3349 C CA . VAL B 2 215 ? -66.958 -6.697 6.400 1.00 42.09 237 VAL B CA 1
ATOM 3350 C C . VAL B 2 215 ? -66.916 -6.622 7.934 1.00 45.78 237 VAL B C 1
ATOM 3351 O O . VAL B 2 215 ? -65.935 -7.066 8.533 1.00 44.71 237 VAL B O 1
ATOM 3355 N N . GLU B 2 216 ? -68.011 -6.119 8.560 1.00 43.05 238 GLU B N 1
ATOM 3356 C CA . GLU B 2 216 ? -68.181 -6.018 10.015 1.00 44.22 238 GLU B CA 1
ATOM 3357 C C . GLU B 2 216 ? -68.070 -7.398 10.671 1.00 47.79 238 GLU B C 1
ATOM 3358 O O . GLU B 2 216 ? -67.477 -7.515 11.745 1.00 48.08 238 GLU B O 1
ATOM 3364 N N . ALA B 2 217 ? -68.619 -8.439 10.002 1.00 44.99 239 ALA B N 1
ATOM 3365 C CA . ALA B 2 217 ? -68.581 -9.836 10.436 1.00 45.46 239 ALA B CA 1
ATOM 3366 C C . ALA B 2 217 ? -67.143 -10.359 10.427 1.00 46.19 239 ALA B C 1
ATOM 3367 O O . ALA B 2 217 ? -66.757 -11.081 11.345 1.00 46.38 239 ALA B O 1
ATOM 3369 N N . ARG B 2 218 ? -66.349 -9.966 9.408 1.00 42.54 240 ARG B N 1
ATOM 3370 C CA . ARG B 2 218 ? -64.942 -10.344 9.269 1.00 41.45 240 ARG B CA 1
ATOM 3371 C C . ARG B 2 218 ? -64.071 -9.609 10.301 1.00 43.36 240 ARG B C 1
ATOM 3372 O O . ARG B 2 218 ? -63.136 -10.214 10.826 1.00 43.06 240 ARG B O 1
ATOM 3380 N N . ILE B 2 219 ? -64.401 -8.329 10.618 1.00 41.40 241 ILE B N 1
ATOM 3381 C CA . ILE B 2 219 ? -63.696 -7.522 11.628 1.00 41.63 241 ILE B CA 1
ATOM 3382 C C . ILE B 2 219 ? -63.822 -8.222 12.994 1.00 46.26 241 ILE B C 1
ATOM 3383 O O . ILE B 2 219 ? -62.806 -8.466 13.647 1.00 46.87 241 ILE B O 1
ATOM 3388 N N . ASN B 2 220 ? -65.062 -8.589 13.384 1.00 45.18 242 ASN B N 1
ATOM 3389 C CA . ASN B 2 220 ? -65.368 -9.283 14.637 1.00 47.19 242 ASN B CA 1
ATOM 3390 C C . ASN B 2 220 ? -64.807 -10.713 14.686 1.00 50.39 242 ASN B C 1
ATOM 3391 O O . ASN B 2 220 ? -64.514 -11.207 15.776 1.00 52.26 242 ASN B O 1
ATOM 3396 N N . GLU B 2 221 ? -64.654 -11.370 13.514 1.00 45.30 243 GLU B N 1
ATOM 3397 C CA . GLU B 2 221 ? -64.110 -12.727 13.402 1.00 44.95 243 GLU B CA 1
ATOM 3398 C C . GLU B 2 221 ? -62.600 -12.713 13.628 1.00 46.58 243 GLU B C 1
ATOM 3399 O O . GLU B 2 221 ? -62.074 -13.613 14.283 1.00 47.18 243 GLU B O 1
ATOM 3405 N N . GLU B 2 222 ? -61.909 -11.695 13.077 1.00 42.47 244 GLU B N 1
ATOM 3406 C CA . GLU B 2 222 ? -60.460 -11.532 13.206 1.00 41.47 244 GLU B CA 1
ATOM 3407 C C . GLU B 2 222 ? -60.048 -11.101 14.610 1.00 46.11 244 GLU B C 1
ATOM 3408 O O . GLU B 2 222 ? -58.932 -11.413 15.027 1.00 46.27 244 GLU B O 1
ATOM 3414 N N . ILE B 2 223 ? -60.947 -10.399 15.340 1.00 44.18 245 ILE B N 1
ATOM 3415 C CA . ILE B 2 223 ? -60.722 -9.970 16.727 1.00 46.79 245 ILE B CA 1
ATOM 3416 C C . ILE B 2 223 ? -60.749 -11.219 17.629 1.00 53.37 245 ILE B C 1
ATOM 3417 O O . ILE B 2 223 ? -59.891 -11.357 18.505 1.00 54.81 245 ILE B O 1
ATOM 3422 N N . GLU B 2 224 ? -61.699 -12.145 17.361 1.00 50.42 246 GLU B N 1
ATOM 3423 C CA . GLU B 2 224 ? -61.859 -13.418 18.072 1.00 52.91 246 GLU B CA 1
ATOM 3424 C C . GLU B 2 224 ? -60.620 -14.309 17.927 1.00 56.58 246 GLU B C 1
ATOM 3425 O O . GLU B 2 224 ? -60.162 -14.868 18.922 1.00 58.69 246 GLU B O 1
ATOM 3431 N N . ARG B 2 225 ? -60.069 -14.413 16.696 1.00 50.54 247 ARG B N 1
ATOM 3432 C CA . ARG B 2 225 ? -58.875 -15.204 16.374 1.00 50.03 247 ARG B CA 1
ATOM 3433 C C . ARG B 2 225 ? -57.650 -14.709 17.147 1.00 56.08 247 ARG B C 1
ATOM 3434 O O . ARG B 2 225 ? -56.851 -15.522 17.609 1.00 57.15 247 ARG B O 1
ATOM 3442 N N . VAL B 2 226 ? -57.518 -13.375 17.292 1.00 53.07 248 VAL B N 1
ATOM 3443 C CA . VAL B 2 226 ? -56.423 -12.716 18.007 1.00 54.61 248 VAL B CA 1
ATOM 3444 C C . VAL B 2 226 ? -56.540 -12.981 19.512 1.00 63.39 248 VAL B C 1
ATOM 3445 O O . VAL B 2 226 ? -55.564 -13.402 20.128 1.00 64.95 248 VAL B O 1
ATOM 3449 N N . MET B 2 227 ? -57.737 -12.767 20.085 1.00 62.18 249 MET B N 1
ATOM 3450 C CA . MET B 2 227 ? -58.023 -12.965 21.508 1.00 66.41 249 MET B CA 1
ATOM 3451 C C . MET B 2 227 ? -57.887 -14.433 21.957 1.00 71.50 249 MET B C 1
ATOM 3452 O O . MET B 2 227 ? -57.469 -14.677 23.090 1.00 74.74 249 MET B O 1
ATOM 3457 N N . HIS B 2 228 ? -58.216 -15.398 21.073 1.00 65.48 250 HIS B N 1
ATOM 3458 C CA . HIS B 2 228 ? -58.171 -16.828 21.399 1.00 67.10 250 HIS B CA 1
ATOM 3459 C C . HIS B 2 228 ? -56.886 -17.572 20.990 1.00 70.04 250 HIS B C 1
ATOM 3460 O O . HIS B 2 228 ? -56.522 -18.534 21.670 1.00 72.24 250 HIS B O 1
ATOM 3467 N N . CYS B 2 229 ? -56.224 -17.168 19.883 1.00 62.99 251 CYS B N 1
ATOM 3468 C CA . CYS B 2 229 ? -55.037 -17.877 19.381 1.00 62.12 251 CYS B CA 1
ATOM 3469 C C . CYS B 2 229 ? -53.737 -17.071 19.418 1.00 65.38 251 CYS B C 1
ATOM 3470 O O . CYS B 2 229 ? -52.667 -17.675 19.490 1.00 65.67 251 CYS B O 1
ATOM 3473 N N . LEU B 2 230 ? -53.806 -15.737 19.291 1.00 43.34 252 LEU B N 1
ATOM 3474 C CA . LEU B 2 230 ? -52.594 -14.910 19.220 1.00 42.19 252 LEU B CA 1
ATOM 3475 C C . LEU B 2 230 ? -52.426 -13.944 20.410 1.00 45.13 252 LEU B C 1
ATOM 3476 O O . LEU B 2 230 ? -53.127 -14.077 21.417 1.00 46.08 252 LEU B O 1
ATOM 3481 N N . ASP B 2 231 ? -51.467 -13.000 20.304 1.00 41.05 253 ASP B N 1
ATOM 3482 C CA . ASP B 2 231 ? -51.210 -11.972 21.310 1.00 40.84 253 ASP B CA 1
ATOM 3483 C C . ASP B 2 231 ? -52.140 -10.795 20.995 1.00 43.79 253 ASP B C 1
ATOM 3484 O O . ASP B 2 231 ? -52.291 -10.449 19.821 1.00 42.76 253 ASP B O 1
ATOM 3489 N N . LYS B 2 232 ? -52.776 -10.188 22.024 1.00 42.46 254 LYS B N 1
ATOM 3490 C CA . LYS B 2 232 ? -53.749 -9.102 21.827 1.00 42.88 254 LYS B CA 1
ATOM 3491 C C . LYS B 2 232 ? -53.163 -7.795 21.236 1.00 43.85 254 LYS B C 1
ATOM 3492 O O . LYS B 2 232 ? -53.934 -6.900 20.875 1.00 43.11 254 LYS B O 1
ATOM 3498 N N . SER B 2 233 ? -51.825 -7.711 21.072 1.00 39.90 255 SER B N 1
ATOM 3499 C CA . SER B 2 233 ? -51.162 -6.558 20.454 1.00 38.09 255 SER B CA 1
ATOM 3500 C C . SER B 2 233 ? -51.333 -6.594 18.921 1.00 39.54 255 SER B C 1
ATOM 3501 O O . SER B 2 233 ? -51.061 -5.599 18.247 1.00 39.41 255 SER B O 1
ATOM 3504 N N . THR B 2 234 ? -51.796 -7.747 18.388 1.00 37.70 256 THR B N 1
ATOM 3505 C CA . THR B 2 234 ? -52.051 -8.010 16.967 1.00 37.08 256 THR B CA 1
ATOM 3506 C C . THR B 2 234 ? -53.480 -7.576 16.566 1.00 39.83 256 THR B C 1
ATOM 3507 O O . THR B 2 234 ? -53.788 -7.560 15.373 1.00 39.19 256 THR B O 1
ATOM 3511 N N . GLU B 2 235 ? -54.330 -7.185 17.550 1.00 38.12 257 GLU B N 1
ATOM 3512 C CA . GLU B 2 235 ? -55.714 -6.747 17.317 1.00 38.77 257 GLU B CA 1
ATOM 3513 C C . GLU B 2 235 ? -55.803 -5.556 16.358 1.00 41.71 257 GLU B C 1
ATOM 3514 O O . GLU B 2 235 ? -56.509 -5.655 15.355 1.00 42.06 257 GLU B O 1
ATOM 3520 N N . GLU B 2 236 ? -55.074 -4.454 16.645 1.00 38.81 258 GLU B N 1
ATOM 3521 C CA . GLU B 2 236 ? -55.052 -3.259 15.792 1.00 38.43 258 GLU B CA 1
ATOM 3522 C C . GLU B 2 236 ? -54.425 -3.539 14.401 1.00 39.03 258 GLU B C 1
ATOM 3523 O O . GLU B 2 236 ? -55.101 -3.244 13.414 1.00 38.75 258 GLU B O 1
ATOM 3529 N N . PRO B 2 237 ? -53.208 -4.150 14.275 1.00 35.34 259 PRO B N 1
ATOM 3530 C CA . PRO B 2 237 ? -52.649 -4.409 12.933 1.00 34.52 259 PRO B CA 1
ATOM 3531 C C . PRO B 2 237 ? -53.507 -5.254 11.988 1.00 36.78 259 PRO B C 1
ATOM 3532 O O . PRO B 2 237 ? -53.489 -4.979 10.790 1.00 36.39 259 PRO B O 1
ATOM 3536 N N . ILE B 2 238 ? -54.251 -6.262 12.502 1.00 34.39 260 ILE B N 1
ATOM 3537 C CA . ILE B 2 238 ? -55.099 -7.105 11.648 1.00 34.38 260 ILE B CA 1
ATOM 3538 C C . ILE B 2 238 ? -56.371 -6.353 11.219 1.00 37.65 260 ILE B C 1
ATOM 3539 O O . ILE B 2 238 ? -56.729 -6.428 10.044 1.00 37.39 260 ILE B O 1
ATOM 3544 N N . VAL B 2 239 ? -57.024 -5.615 12.148 1.00 35.67 261 VAL B N 1
ATOM 3545 C CA . VAL B 2 239 ? -58.238 -4.827 11.875 1.00 36.05 261 VAL B CA 1
ATOM 3546 C C . VAL B 2 239 ? -57.961 -3.804 10.761 1.00 38.04 261 VAL B C 1
ATOM 3547 O O . VAL B 2 239 ? -58.774 -3.671 9.845 1.00 37.83 261 VAL B O 1
ATOM 3551 N N . LYS B 2 240 ? -56.776 -3.155 10.806 1.00 34.99 262 LYS B N 1
ATOM 3552 C CA . LYS B 2 240 ? -56.321 -2.186 9.805 1.00 34.70 262 LYS B CA 1
ATOM 3553 C C . LYS B 2 240 ? -56.125 -2.830 8.424 1.00 37.51 262 LYS B C 1
ATOM 3554 O O . LYS B 2 240 ? -56.411 -2.182 7.417 1.00 37.41 262 LYS B O 1
ATOM 3560 N N . VAL B 2 241 ? -55.678 -4.109 8.383 1.00 35.15 263 VAL B N 1
ATOM 3561 C CA . VAL B 2 241 ? -55.497 -4.893 7.150 1.00 35.16 263 VAL B CA 1
ATOM 3562 C C . VAL B 2 241 ? -56.885 -5.226 6.560 1.00 38.59 263 VAL B C 1
ATOM 3563 O O . VAL B 2 241 ? -57.080 -5.088 5.351 1.00 38.40 263 VAL B O 1
ATOM 3567 N N . VAL B 2 242 ? -57.849 -5.622 7.428 1.00 36.45 264 VAL B N 1
ATOM 3568 C CA . VAL B 2 242 ? -59.243 -5.935 7.066 1.00 36.67 264 VAL B CA 1
ATOM 3569 C C . VAL B 2 242 ? -59.895 -4.671 6.473 1.00 39.52 264 VAL B C 1
ATOM 3570 O O . VAL B 2 242 ? -60.531 -4.745 5.422 1.00 39.50 264 VAL B O 1
ATOM 3574 N N . GLU B 2 243 ? -59.693 -3.516 7.140 1.00 37.20 265 GLU B N 1
ATOM 3575 C CA . GLU B 2 243 ? -60.215 -2.205 6.745 1.00 37.29 265 GLU B CA 1
ATOM 3576 C C . GLU B 2 243 ? -59.646 -1.715 5.410 1.00 40.34 265 GLU B C 1
ATOM 3577 O O . GLU B 2 243 ? -60.391 -1.166 4.601 1.00 40.56 265 GLU B O 1
ATOM 3583 N N . ARG B 2 244 ? -58.336 -1.915 5.182 1.00 37.45 266 ARG B N 1
ATOM 3584 C CA . ARG B 2 244 ? -57.645 -1.496 3.961 1.00 37.24 266 ARG B CA 1
ATOM 3585 C C . ARG B 2 244 ? -58.073 -2.317 2.737 1.00 39.72 266 ARG B C 1
ATOM 3586 O O . ARG B 2 244 ? -58.444 -1.732 1.719 1.00 40.26 266 ARG B O 1
ATOM 3594 N N . GLU B 2 245 ? -58.020 -3.658 2.839 1.00 36.47 267 GLU B N 1
ATOM 3595 C CA . GLU B 2 245 ? -58.348 -4.584 1.751 1.00 36.32 267 GLU B CA 1
ATOM 3596 C C . GLU B 2 245 ? -59.831 -4.626 1.372 1.00 39.28 267 GLU B C 1
ATOM 3597 O O . GLU B 2 245 ? -60.141 -4.816 0.192 1.00 39.63 267 GLU B O 1
ATOM 3603 N N . LEU B 2 246 ? -60.741 -4.467 2.353 1.00 36.16 268 LEU B N 1
ATOM 3604 C CA . LEU B 2 246 ? -62.183 -4.549 2.107 1.00 36.20 268 LEU B CA 1
ATOM 3605 C C . LEU B 2 246 ? -62.905 -3.199 1.970 1.00 38.57 268 LEU B C 1
ATOM 3606 O O . LEU B 2 246 ? -63.908 -3.144 1.258 1.00 38.79 268 LEU B O 1
ATOM 3611 N N . ILE B 2 247 ? -62.428 -2.127 2.640 1.00 35.35 269 ILE B N 1
ATOM 3612 C CA . ILE B 2 247 ? -63.104 -0.822 2.567 1.00 35.31 269 ILE B CA 1
ATOM 3613 C C . ILE B 2 247 ? -62.315 0.204 1.739 1.00 37.53 269 ILE B C 1
ATOM 3614 O O . ILE B 2 247 ? -62.824 0.656 0.714 1.00 37.41 269 ILE B O 1
ATOM 3619 N N . SER B 2 248 ? -61.096 0.583 2.197 1.00 34.50 270 SER B N 1
ATOM 3620 C CA . SER B 2 248 ? -60.217 1.588 1.581 1.00 34.44 270 SER B CA 1
ATOM 3621 C C . SER B 2 248 ? -59.940 1.384 0.094 1.00 37.90 270 SER B C 1
ATOM 3622 O O . SER B 2 248 ? -59.955 2.355 -0.664 1.00 38.20 270 SER B O 1
ATOM 3625 N N . LYS B 2 249 ? -59.703 0.133 -0.325 1.00 35.49 271 LYS B N 1
ATOM 3626 C CA . LYS B 2 249 ? -59.422 -0.196 -1.723 1.00 36.03 271 LYS B CA 1
ATOM 3627 C C . LYS B 2 249 ? -60.680 -0.244 -2.610 1.00 40.04 271 LYS B C 1
ATOM 3628 O O . LYS B 2 249 ? -60.551 -0.387 -3.828 1.00 40.76 271 LYS B O 1
ATOM 3634 N N . HIS B 2 250 ? -61.886 -0.116 -2.010 1.00 37.97 272 HIS B N 1
ATOM 3635 C CA . HIS B 2 250 ? -63.161 -0.175 -2.735 1.00 38.55 272 HIS B CA 1
ATOM 3636 C C . HIS B 2 250 ? -64.184 0.912 -2.328 1.00 42.04 272 HIS B C 1
ATOM 3637 O O . HIS B 2 250 ? -65.371 0.757 -2.627 1.00 42.20 272 HIS B O 1
ATOM 3644 N N . MET B 2 251 ? -63.727 2.015 -1.688 1.00 39.78 273 MET B N 1
ATOM 3645 C CA . MET B 2 251 ? -64.569 3.128 -1.208 1.00 39.97 273 MET B CA 1
ATOM 3646 C C . MET B 2 251 ? -65.556 3.680 -2.244 1.00 43.91 273 MET B C 1
ATOM 3647 O O . MET B 2 251 ? -66.753 3.760 -1.956 1.00 43.79 273 MET B O 1
ATOM 3652 N N . LYS B 2 252 ? -65.054 4.053 -3.440 1.00 42.36 274 LYS B N 1
ATOM 3653 C CA . LYS B 2 252 ? -65.861 4.597 -4.537 1.00 43.49 274 LYS B CA 1
ATOM 3654 C C . LYS B 2 252 ? -66.778 3.530 -5.141 1.00 48.85 274 LYS B C 1
ATOM 3655 O O . LYS B 2 252 ? -67.901 3.850 -5.514 1.00 49.73 274 LYS B O 1
ATOM 3661 N N . THR B 2 253 ? -66.305 2.270 -5.217 1.00 45.38 275 THR B N 1
ATOM 3662 C CA . THR B 2 253 ? -67.036 1.115 -5.750 1.00 46.17 275 THR B CA 1
ATOM 3663 C C . THR B 2 253 ? -68.299 0.805 -4.934 1.00 50.57 275 THR B C 1
ATOM 3664 O O . THR B 2 253 ? -69.371 0.658 -5.525 1.00 51.87 275 THR B O 1
ATOM 3668 N N . ILE B 2 254 ? -68.167 0.710 -3.591 1.00 45.87 276 ILE B N 1
ATOM 3669 C CA . ILE B 2 254 ? -69.258 0.412 -2.653 1.00 45.95 276 ILE B CA 1
ATOM 3670 C C . ILE B 2 254 ? -70.407 1.427 -2.782 1.00 52.01 276 ILE B C 1
ATOM 3671 O O . ILE B 2 254 ? -71.559 1.016 -2.927 1.00 52.64 276 ILE B O 1
ATOM 3676 N N . VAL B 2 255 ? -70.088 2.736 -2.764 1.00 49.68 277 VAL B N 1
ATOM 3677 C CA . VAL B 2 255 ? -71.086 3.810 -2.863 1.00 51.09 277 VAL B CA 1
ATOM 3678 C C . VAL B 2 255 ? -71.693 3.935 -4.276 1.00 58.15 277 VAL B C 1
ATOM 3679 O O . VAL B 2 255 ? -72.858 4.324 -4.391 1.00 58.98 277 VAL B O 1
ATOM 3683 N N . GLU B 2 256 ? -70.922 3.605 -5.334 1.00 56.16 278 GLU B N 1
ATOM 3684 C CA . GLU B 2 256 ? -71.383 3.710 -6.724 1.00 58.51 278 GLU B CA 1
ATOM 3685 C C . GLU B 2 256 ? -72.070 2.436 -7.265 1.00 64.99 278 GLU B C 1
ATOM 3686 O O . GLU B 2 256 ? -72.336 2.363 -8.470 1.00 66.61 278 GLU B O 1
ATOM 3692 N N . MET B 2 257 ? -72.393 1.458 -6.383 1.00 61.66 279 MET B N 1
ATOM 3693 C CA . MET B 2 257 ? -73.069 0.214 -6.776 1.00 63.22 279 MET B CA 1
ATOM 3694 C C . MET B 2 257 ? -74.475 0.497 -7.306 1.00 70.15 279 MET B C 1
ATOM 3695 O O . MET B 2 257 ? -75.280 1.120 -6.610 1.00 69.44 279 MET B O 1
ATOM 3700 N N . GLU B 2 258 ? -74.742 0.084 -8.563 1.00 69.75 280 GLU B N 1
ATOM 3701 C CA . GLU B 2 258 ? -76.023 0.292 -9.245 1.00 72.27 280 GLU B CA 1
ATOM 3702 C C . GLU B 2 258 ? -77.155 -0.472 -8.563 1.00 76.77 280 GLU B C 1
ATOM 3703 O O . GLU B 2 258 ? -77.041 -1.681 -8.346 1.00 76.17 280 GLU B O 1
ATOM 3709 N N . ASN B 2 259 ? -78.229 0.262 -8.191 1.00 74.12 281 ASN B N 1
ATOM 3710 C CA . ASN B 2 259 ? -79.436 -0.225 -7.503 1.00 74.75 281 ASN B CA 1
ATOM 3711 C C . ASN B 2 259 ? -79.135 -0.890 -6.139 1.00 76.52 281 ASN B C 1
ATOM 3712 O O . ASN B 2 259 ? -79.898 -1.753 -5.691 1.00 76.67 281 ASN B O 1
ATOM 3717 N N . SER B 2 260 ? -7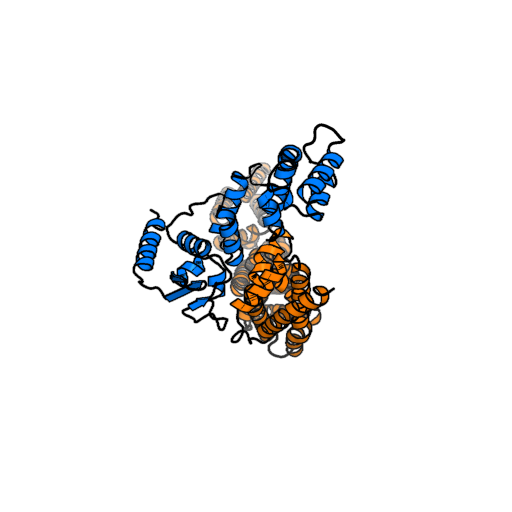8.043 -0.457 -5.465 1.00 70.89 282 SER B N 1
ATOM 3718 C CA . SER B 2 260 ? -77.624 -0.992 -4.164 1.00 68.76 282 SER B CA 1
ATOM 3719 C C . SER B 2 260 ? -76.833 -0.001 -3.296 1.00 70.66 282 SER B C 1
ATOM 3720 O O . SER B 2 260 ? -76.899 -0.089 -2.068 1.00 69.01 282 SER B O 1
ATOM 3723 N N . GLY B 2 261 ? -76.101 0.915 -3.935 1.00 67.20 283 GLY B N 1
ATOM 3724 C CA . GLY B 2 261 ? -75.253 1.909 -3.278 1.00 65.44 283 GLY B CA 1
ATOM 3725 C C . GLY B 2 261 ? -75.962 3.012 -2.513 1.00 69.23 283 GLY B C 1
ATOM 3726 O O . GLY B 2 261 ? -77.150 2.897 -2.202 1.00 69.66 283 GLY B O 1
ATOM 3727 N N . LEU B 2 262 ? -75.213 4.095 -2.198 1.00 64.90 284 LEU B N 1
ATOM 3728 C CA . LEU B 2 262 ? -75.683 5.269 -1.449 1.00 64.61 284 LEU B CA 1
ATOM 3729 C C . LEU B 2 262 ? -76.880 5.970 -2.110 1.00 70.22 284 LEU B C 1
ATOM 3730 O O . LEU B 2 262 ? -77.834 6.312 -1.410 1.00 70.02 284 LEU B O 1
ATOM 3735 N N . VAL B 2 263 ? -76.830 6.168 -3.447 1.00 68.18 285 VAL B N 1
ATOM 3736 C CA . VAL B 2 263 ? -77.884 6.816 -4.247 1.00 69.76 285 VAL B CA 1
ATOM 3737 C C . VAL B 2 263 ? -79.216 6.046 -4.123 1.00 75.03 285 VAL B C 1
ATOM 3738 O O . VAL B 2 263 ? -80.263 6.667 -3.929 1.00 75.29 285 VAL B O 1
ATOM 3742 N N . HIS B 2 264 ? -79.155 4.699 -4.192 1.00 72.11 286 HIS B N 1
ATOM 3743 C CA . HIS B 2 264 ? -80.300 3.792 -4.055 1.00 73.36 286 HIS B CA 1
ATOM 3744 C C . HIS B 2 264 ? -80.891 3.863 -2.640 1.00 77.04 286 HIS B C 1
ATOM 3745 O O . HIS B 2 264 ? -82.113 3.805 -2.486 1.00 77.93 286 HIS B O 1
ATOM 3752 N N . MET B 2 265 ? -80.020 3.986 -1.619 1.00 72.26 287 MET B N 1
ATOM 3753 C CA . MET B 2 265 ? -80.397 4.081 -0.206 1.00 71.76 287 MET B CA 1
ATOM 3754 C C . MET B 2 265 ? -81.082 5.414 0.107 1.00 76.45 287 MET B C 1
ATOM 3755 O O . MET B 2 265 ? -82.009 5.439 0.918 1.00 76.61 287 MET B O 1
ATOM 3760 N N . LEU B 2 266 ? -80.631 6.514 -0.538 1.00 73.14 288 LEU B N 1
ATOM 3761 C CA . LEU B 2 266 ? -81.196 7.859 -0.372 1.00 73.47 288 LEU B CA 1
ATOM 3762 C C . LEU B 2 266 ? -82.592 7.965 -1.001 1.00 79.45 288 LEU B C 1
ATOM 3763 O O . LEU B 2 266 ? -83.442 8.688 -0.477 1.00 79.50 288 LEU B O 1
ATOM 3768 N N . LYS B 2 267 ? -82.816 7.249 -2.124 1.00 77.36 289 LYS B N 1
ATOM 3769 C CA . LYS B 2 267 ? -84.088 7.213 -2.852 1.00 79.25 289 LYS B CA 1
ATOM 3770 C C . LYS B 2 267 ? -85.148 6.435 -2.068 1.00 84.51 289 LYS B C 1
ATOM 3771 O O . LYS B 2 267 ? -86.243 6.955 -1.841 1.00 85.18 289 LYS B O 1
ATOM 3777 N N . ASN B 2 268 ? -84.813 5.195 -1.649 1.00 81.00 290 ASN B N 1
ATOM 3778 C CA . ASN B 2 268 ? -85.694 4.301 -0.893 1.00 81.92 290 ASN B CA 1
ATOM 3779 C C . ASN B 2 268 ? -85.852 4.696 0.582 1.00 85.33 290 ASN B C 1
ATOM 3780 O O . ASN B 2 268 ? -86.799 4.250 1.235 1.00 86.27 290 ASN B O 1
ATOM 3785 N N . GLY B 2 269 ? -84.938 5.532 1.078 1.00 80.20 291 GLY B N 1
ATOM 3786 C CA . GLY B 2 269 ? -84.940 6.027 2.451 1.00 79.53 291 GLY B CA 1
ATOM 3787 C C . GLY B 2 269 ? -84.648 4.965 3.491 1.00 83.11 291 GLY B C 1
ATOM 3788 O O . GLY B 2 269 ? -85.297 4.935 4.540 1.00 83.41 291 GLY B O 1
ATOM 3789 N N . LYS B 2 270 ? -83.669 4.083 3.206 1.00 78.67 292 LYS B N 1
ATOM 3790 C CA . LYS B 2 270 ? -83.264 3.006 4.112 1.00 77.96 292 LYS B CA 1
ATOM 3791 C C . LYS B 2 270 ? -82.344 3.590 5.194 1.00 80.44 292 LYS B C 1
ATOM 3792 O O . LYS B 2 270 ? -81.120 3.528 5.079 1.00 78.45 292 LYS B O 1
ATOM 3798 N N . THR B 2 271 ? -82.968 4.192 6.228 1.00 77.89 293 THR B N 1
ATOM 3799 C CA . THR B 2 271 ? -82.362 4.893 7.367 1.00 77.23 293 THR B CA 1
ATOM 3800 C C . THR B 2 271 ? -81.320 4.047 8.133 1.00 79.88 293 THR B C 1
ATOM 3801 O O . THR B 2 271 ? -80.166 4.470 8.227 1.00 78.23 293 THR B O 1
ATOM 3805 N N . GLU B 2 272 ? -81.725 2.883 8.688 1.00 76.90 294 GLU B N 1
ATOM 3806 C CA . GLU B 2 272 ? -80.834 2.000 9.453 1.00 75.84 294 GLU B CA 1
ATOM 3807 C C . GLU B 2 272 ? -79.736 1.382 8.573 1.00 77.21 294 GLU B C 1
ATOM 3808 O O . GLU B 2 272 ? -78.609 1.196 9.039 1.00 75.58 294 GLU B O 1
ATOM 3814 N N . ASP B 2 273 ? -80.066 1.095 7.301 1.00 73.24 295 ASP B N 1
ATOM 3815 C CA . ASP B 2 273 ? -79.147 0.520 6.318 1.00 71.55 295 ASP B CA 1
ATOM 3816 C C . ASP B 2 273 ? -78.063 1.522 5.888 1.00 73.05 295 ASP B C 1
ATOM 3817 O O . ASP B 2 273 ? -76.922 1.122 5.648 1.00 71.32 295 ASP B O 1
ATOM 3822 N N . LEU B 2 274 ? -78.424 2.820 5.806 1.00 69.15 296 LEU B N 1
ATOM 3823 C CA . LEU B 2 274 ? -77.522 3.925 5.457 1.00 67.67 296 LEU B CA 1
ATOM 3824 C C . LEU B 2 274 ? -76.580 4.218 6.634 1.00 69.61 296 LEU B C 1
ATOM 3825 O O . LEU B 2 274 ? -75.437 4.626 6.421 1.00 68.19 296 LEU B O 1
ATOM 3830 N N . GLY B 2 275 ? -77.074 3.991 7.854 1.00 65.98 297 GLY B N 1
ATOM 3831 C CA . GLY B 2 275 ? -76.329 4.169 9.096 1.00 65.18 297 GLY B CA 1
ATOM 3832 C C . GLY B 2 275 ?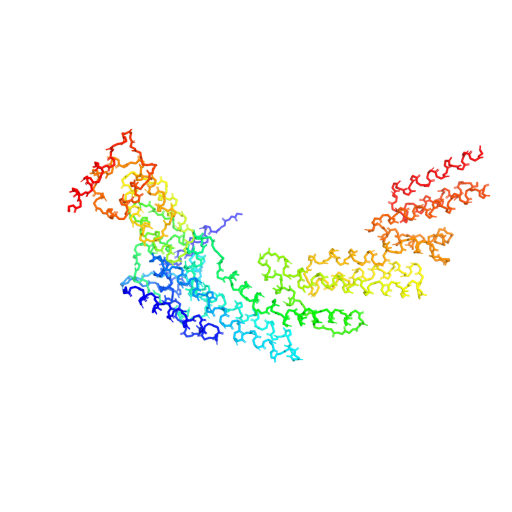 -75.209 3.160 9.257 1.00 66.53 297 GLY B C 1
ATOM 3833 O O . GLY B 2 275 ? -74.186 3.469 9.874 1.00 65.69 297 GLY B O 1
ATOM 3834 N N . CYS B 2 276 ? -75.397 1.944 8.691 1.00 61.62 298 CYS B N 1
ATOM 3835 C CA . CYS B 2 276 ? -74.419 0.851 8.696 1.00 59.67 298 CYS B CA 1
ATOM 3836 C C . CYS B 2 276 ? -73.202 1.226 7.850 1.00 61.04 298 CYS B C 1
ATOM 3837 O O . CYS B 2 276 ? -72.076 0.900 8.228 1.00 59.69 298 CYS B O 1
ATOM 3840 N N . MET B 2 277 ? -73.438 1.926 6.715 1.00 56.77 299 MET B N 1
ATOM 3841 C CA . MET B 2 277 ? -72.406 2.413 5.796 1.00 55.27 299 MET B CA 1
ATOM 3842 C C . MET B 2 277 ? -71.562 3.491 6.489 1.00 58.40 299 MET B C 1
ATOM 3843 O O . MET B 2 277 ? -70.338 3.480 6.359 1.00 56.95 299 MET B O 1
ATOM 3848 N N . TYR B 2 278 ? -72.223 4.402 7.238 1.00 55.60 300 TYR B N 1
ATOM 3849 C CA . TYR B 2 278 ? -71.591 5.484 7.997 1.00 55.50 300 TYR B CA 1
ATOM 3850 C C . TYR B 2 278 ? -70.666 4.929 9.089 1.00 58.81 300 TYR B C 1
ATOM 3851 O O . TYR B 2 278 ? -69.575 5.463 9.283 1.00 58.18 300 TYR B O 1
ATOM 3860 N N . LYS B 2 279 ? -71.107 3.865 9.794 1.00 55.09 301 LYS B N 1
ATOM 3861 C CA . LYS B 2 279 ? -70.355 3.206 10.868 1.00 54.48 301 LYS B CA 1
ATOM 3862 C C . LYS B 2 279 ? -69.094 2.499 10.356 1.00 56.09 301 LYS B C 1
ATOM 3863 O O . LYS B 2 279 ? -68.085 2.472 11.064 1.00 55.83 301 L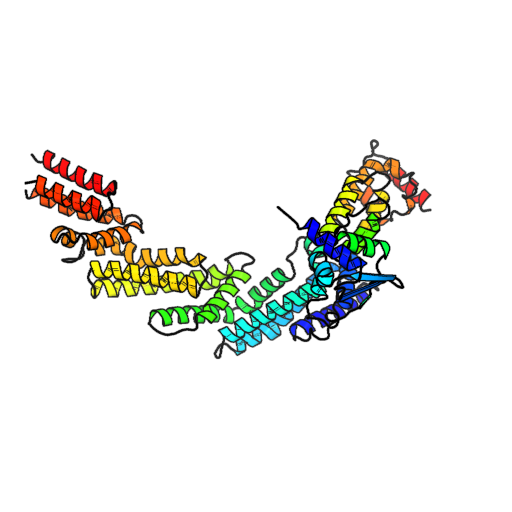YS B O 1
ATOM 3869 N N . LEU B 2 280 ? -69.155 1.929 9.134 1.00 51.08 302 LEU B N 1
ATOM 3870 C CA . LEU B 2 280 ? -68.041 1.217 8.504 1.00 49.48 302 LEU B CA 1
ATOM 3871 C C . LEU B 2 280 ? -67.043 2.167 7.833 1.00 51.38 302 LEU B C 1
ATOM 3872 O O . LEU B 2 280 ? -65.836 1.967 7.973 1.00 50.32 302 LEU B O 1
ATOM 3877 N N . PHE B 2 281 ? -67.542 3.181 7.100 1.00 47.40 303 PHE B N 1
ATOM 3878 C CA . PHE B 2 281 ? -66.707 4.151 6.384 1.00 46.71 303 PHE B CA 1
ATOM 3879 C C . PHE B 2 281 ? -65.995 5.154 7.310 1.00 50.84 303 PHE B C 1
ATOM 3880 O O . PHE B 2 281 ? -64.999 5.747 6.892 1.00 50.57 303 PHE B O 1
ATOM 3888 N N . SER B 2 282 ? -66.466 5.310 8.569 1.00 47.81 304 SER B N 1
ATOM 3889 C CA . SER B 2 282 ? -65.846 6.203 9.560 1.00 48.53 304 SER B CA 1
ATOM 3890 C C . SER B 2 282 ? -64.502 5.656 10.082 1.00 51.89 304 SER B C 1
ATOM 3891 O O . SER B 2 282 ? -63.698 6.419 10.623 1.00 51.99 304 SER B O 1
ATOM 3894 N N . ARG B 2 283 ? -64.265 4.343 9.899 1.00 47.39 305 ARG B N 1
ATOM 3895 C CA . ARG B 2 283 ? -63.058 3.625 10.318 1.00 46.57 305 ARG B CA 1
ATOM 3896 C C . ARG B 2 283 ? -61.827 4.001 9.487 1.00 50.09 305 ARG B C 1
ATOM 3897 O O . ARG B 2 283 ? -60.723 4.068 10.032 1.00 49.68 305 ARG B O 1
ATOM 3905 N N . VAL B 2 284 ? -62.015 4.198 8.167 1.00 46.57 306 VAL B N 1
ATOM 3906 C CA . VAL B 2 284 ? -60.947 4.478 7.198 1.00 46.34 306 VAL B CA 1
ATOM 3907 C C . VAL B 2 284 ? -60.823 5.966 6.802 1.00 51.60 306 VAL B C 1
ATOM 3908 O O . VAL B 2 284 ? -61.845 6.658 6.742 1.00 51.75 306 VAL B O 1
ATOM 3912 N N . PRO B 2 285 ? -59.595 6.464 6.478 1.00 48.85 307 PRO B N 1
ATOM 3913 C CA . PRO B 2 285 ? -59.465 7.862 6.025 1.00 50.04 307 PRO B CA 1
ATOM 3914 C C . PRO B 2 285 ? -60.075 8.032 4.633 1.00 54.04 307 PRO B C 1
ATOM 3915 O O . PRO B 2 285 ? -59.997 7.109 3.815 1.00 52.57 307 PRO B O 1
ATOM 3919 N N . ASN B 2 286 ? -60.717 9.197 4.389 1.00 51.93 308 ASN B N 1
ATOM 3920 C CA . ASN B 2 286 ? -61.431 9.568 3.155 1.00 52.04 308 ASN B CA 1
ATOM 3921 C C . ASN B 2 286 ? -62.715 8.733 2.938 1.00 55.18 308 ASN B C 1
ATOM 3922 O O . ASN B 2 286 ? -63.304 8.780 1.858 1.00 54.86 308 ASN B O 1
ATOM 3927 N N . GLY B 2 287 ? -63.145 8.013 3.977 1.00 51.31 309 GLY B N 1
ATOM 3928 C CA . GLY B 2 287 ? -64.341 7.179 3.957 1.00 50.81 309 GLY B CA 1
ATOM 3929 C C . GLY B 2 287 ? -65.617 7.992 3.957 1.00 56.02 309 GLY B C 1
ATOM 3930 O O . GLY B 2 287 ? -66.455 7.831 3.065 1.00 55.90 309 GLY B O 1
ATOM 3931 N N . LEU B 2 288 ? -65.761 8.891 4.950 1.00 53.61 310 LEU B N 1
ATOM 3932 C CA . LEU B 2 288 ? -66.920 9.779 5.085 1.00 54.43 310 LEU B CA 1
ATOM 3933 C C . LEU B 2 288 ? -66.889 10.893 4.031 1.00 59.44 310 LEU B C 1
ATOM 3934 O O . LEU B 2 288 ? -67.932 11.471 3.718 1.00 59.55 310 LEU B O 1
ATOM 3939 N N . LYS B 2 289 ? -65.690 11.178 3.481 1.00 56.43 311 LYS B N 1
ATOM 3940 C CA . LYS B 2 289 ? -65.454 12.162 2.425 1.00 57.15 311 LYS B CA 1
ATOM 3941 C C . LYS B 2 289 ? -66.073 11.643 1.116 1.00 61.21 311 LYS B C 1
ATOM 3942 O O . LYS B 2 289 ? -66.696 12.420 0.392 1.00 61.55 311 LYS B O 1
ATOM 3948 N N . THR B 2 290 ? -65.916 10.326 0.836 1.00 57.26 312 THR B N 1
ATOM 3949 C CA . THR B 2 290 ? -66.464 9.639 -0.341 1.00 57.35 312 THR B CA 1
ATOM 3950 C C . THR B 2 290 ? -67.998 9.604 -0.249 1.00 62.21 312 THR B C 1
ATOM 3951 O O . THR B 2 290 ? -68.675 9.826 -1.256 1.00 62.49 312 THR B O 1
ATOM 3955 N N . MET B 2 291 ? -68.534 9.356 0.967 1.00 59.07 313 MET B N 1
ATOM 3956 C CA . MET B 2 291 ? -69.971 9.324 1.254 1.00 59.61 313 MET B CA 1
ATOM 3957 C C . MET B 2 291 ? -70.605 10.696 1.018 1.00 65.43 313 MET B C 1
ATOM 3958 O O . MET B 2 291 ? -71.710 10.765 0.482 1.00 65.58 313 MET B O 1
ATOM 3963 N N . CYS B 2 292 ? -69.892 11.779 1.402 1.00 63.02 314 CYS B N 1
ATOM 3964 C CA . CYS B 2 292 ? -70.319 13.169 1.235 1.00 64.05 314 CYS B CA 1
ATOM 3965 C C . CYS B 2 292 ? -70.333 13.592 -0.231 1.00 69.35 314 CYS B C 1
ATOM 3966 O O . CYS B 2 292 ? -71.286 14.243 -0.659 1.00 69.68 314 CYS B O 1
ATOM 3969 N N . GLU B 2 293 ? -69.277 13.232 -0.994 1.00 66.44 315 GLU B N 1
ATOM 3970 C CA . GLU B 2 293 ? -69.135 13.555 -2.419 1.00 67.40 315 GLU B CA 1
ATOM 3971 C C . GLU B 2 293 ? -70.237 12.916 -3.267 1.00 72.40 315 GLU B C 1
ATOM 3972 O O . GLU B 2 293 ? -70.749 13.563 -4.182 1.00 73.10 315 GLU B O 1
ATOM 3978 N N . CYS B 2 294 ? -70.612 11.661 -2.948 1.00 68.80 316 CYS B N 1
ATOM 3979 C CA . CYS B 2 294 ? -71.671 10.921 -3.638 1.00 69.48 316 CYS B CA 1
ATOM 3980 C C . CYS B 2 294 ? -73.054 11.472 -3.264 1.00 74.37 316 CYS B C 1
ATOM 3981 O O . CYS B 2 294 ? -73.946 11.508 -4.114 1.00 75.02 316 CYS B O 1
ATOM 3984 N N . MET B 2 295 ? -73.221 11.912 -1.996 1.00 70.88 317 MET B N 1
ATOM 3985 C CA . MET B 2 295 ? -74.457 12.499 -1.467 1.00 71.39 317 MET B CA 1
ATOM 3986 C C . MET B 2 295 ? -74.695 13.878 -2.092 1.00 76.83 317 MET B C 1
ATOM 3987 O O . MET B 2 295 ? -75.821 14.169 -2.497 1.00 77.04 317 MET B O 1
ATOM 3992 N N . SER B 2 296 ? -73.631 14.709 -2.187 1.00 74.07 318 SER B N 1
ATOM 3993 C CA . SER B 2 296 ? -73.674 16.047 -2.783 1.00 75.03 318 SER B CA 1
ATOM 3994 C C . SER B 2 296 ? -73.978 15.976 -4.279 1.00 80.90 318 SER B C 1
ATOM 3995 O O . SER B 2 296 ? -74.637 16.871 -4.804 1.00 81.32 318 SER B O 1
ATOM 3998 N N . SER B 2 297 ? -73.509 14.904 -4.954 1.00 78.32 319 SER B N 1
ATOM 3999 C CA . SER B 2 297 ? -73.733 14.651 -6.379 1.00 79.77 319 SER B CA 1
ATOM 4000 C C . SER B 2 297 ? -75.217 14.383 -6.657 1.00 85.44 319 SER B C 1
ATOM 4001 O O . SER B 2 297 ? -75.739 14.860 -7.664 1.00 86.31 319 SER B O 1
ATOM 4004 N N . TYR B 2 298 ? -75.893 13.641 -5.754 1.00 82.22 320 TYR B N 1
ATOM 4005 C CA . TYR B 2 298 ? -77.317 13.313 -5.857 1.00 83.30 320 TYR B CA 1
ATOM 4006 C C . TYR B 2 298 ? -78.204 14.479 -5.402 1.00 88.08 320 TYR B C 1
ATOM 4007 O O . TYR B 2 298 ? -79.208 14.759 -6.059 1.00 88.84 320 TYR B O 1
ATOM 4016 N N . LEU B 2 299 ? -77.842 15.140 -4.278 1.00 84.27 321 LEU B N 1
ATOM 4017 C CA . LEU B 2 299 ? -78.585 16.269 -3.704 1.00 84.50 321 LEU B CA 1
ATOM 4018 C C . LEU B 2 299 ? -78.627 17.482 -4.640 1.00 89.80 321 LEU B C 1
ATOM 4019 O O . LEU B 2 299 ? -79.697 18.072 -4.804 1.00 89.96 321 LEU B O 1
ATOM 4024 N N . ARG B 2 300 ? -77.481 17.832 -5.268 1.00 86.99 322 ARG B N 1
ATOM 4025 C CA . ARG B 2 300 ? -77.386 18.958 -6.204 1.00 87.95 322 ARG B CA 1
ATOM 4026 C C . ARG B 2 300 ? -78.217 18.755 -7.471 1.00 93.81 322 ARG B C 1
ATOM 4027 O O . ARG B 2 300 ? -78.771 19.726 -7.983 1.00 94.09 322 ARG B O 1
ATOM 4035 N N . GLU B 2 301 ? -78.315 17.502 -7.963 1.00 91.37 323 GLU B N 1
ATOM 4036 C CA . GLU B 2 301 ? -79.089 17.157 -9.159 1.00 93.18 323 GLU B CA 1
ATOM 4037 C C . GLU B 2 301 ? -80.597 17.186 -8.904 1.00 97.90 323 GLU B C 1
ATOM 4038 O O . GLU B 2 301 ? -81.350 17.592 -9.792 1.00 99.00 323 GLU B O 1
ATOM 4044 N N . GLN B 2 302 ? -81.036 16.758 -7.701 1.00 93.62 324 GLN B N 1
ATOM 4045 C CA . GLN B 2 302 ? -82.453 16.743 -7.313 1.00 94.05 324 GLN B CA 1
ATOM 4046 C C . GLN B 2 302 ? -83.008 18.147 -7.067 1.00 98.23 324 GLN B C 1
ATOM 4047 O O . GLN B 2 302 ? -84.167 18.410 -7.392 1.00 98.83 324 GLN B O 1
ATOM 4053 N N . GLY B 2 303 ? -82.170 19.031 -6.522 1.00 94.00 325 GLY B N 1
ATOM 4054 C CA . GLY B 2 303 ? -82.511 20.429 -6.278 1.00 93.83 325 GLY B CA 1
ATOM 4055 C C . GLY B 2 303 ? -82.534 21.233 -7.564 1.00 99.05 325 GLY B C 1
ATOM 4056 O O . GLY B 2 303 ? -83.258 22.226 -7.666 1.00 99.03 325 GLY B O 1
ATOM 4057 N N . LYS B 2 304 ? -81.732 20.793 -8.559 1.00 96.42 326 LYS B N 1
ATOM 4058 C CA . LYS B 2 304 ? -81.620 21.368 -9.903 1.00 97.73 326 LYS B CA 1
ATOM 4059 C C . LYS B 2 304 ? -82.905 21.055 -10.687 1.00 103.54 326 LYS B C 1
ATOM 4060 O O . LYS B 2 304 ? -83.396 21.910 -11.427 1.00 104.19 326 LYS B O 1
ATOM 4066 N N . ALA B 2 305 ? -83.440 19.826 -10.510 1.00 100.59 327 ALA B N 1
ATOM 4067 C CA . ALA B 2 305 ? -84.663 19.335 -11.150 1.00 102.23 327 ALA B CA 1
ATOM 4068 C C . ALA B 2 305 ? -85.912 20.097 -10.688 1.00 106.06 327 ALA B C 1
ATOM 4069 O O . ALA B 2 305 ? -86.820 20.310 -11.494 1.00 107.36 327 ALA B O 1
ATOM 4071 N N . LEU B 2 306 ? -85.955 20.507 -9.402 1.00 100.79 328 LEU B N 1
ATOM 4072 C CA . LEU B 2 306 ? -87.080 21.253 -8.831 1.00 131.08 328 LEU B CA 1
ATOM 4073 C C . LEU B 2 306 ? -86.887 22.754 -9.012 1.00 159.91 328 LEU B C 1
ATOM 4074 O O . LEU B 2 306 ? -87.680 23.398 -9.696 1.00 123.01 328 LEU B O 1
ATOM 4079 N N . GLY B 2 322 ? -91.417 23.266 -2.634 1.00 101.68 344 GLY B N 1
ATOM 4080 C CA . GLY B 2 322 ? -90.704 22.279 -3.434 1.00 101.98 344 GLY B CA 1
ATOM 4081 C C . GLY B 2 322 ? -89.393 21.833 -2.820 1.00 105.61 344 GLY B C 1
ATOM 4082 O O . GLY B 2 322 ? -89.217 20.646 -2.529 1.00 105.16 344 GLY B O 1
ATOM 4083 N N . LEU B 2 323 ? -88.463 22.788 -2.620 1.00 101.99 345 LEU B N 1
ATOM 4084 C CA . LEU B 2 323 ? -87.137 22.546 -2.039 1.00 101.62 345 LEU B CA 1
ATOM 4085 C C . LEU B 2 323 ? -87.181 22.224 -0.537 1.00 104.63 345 LEU B C 1
ATOM 4086 O O . LEU B 2 323 ? -86.244 21.606 -0.022 1.00 104.14 345 LEU B O 1
ATOM 4091 N N . ASP B 2 324 ? -88.268 22.632 0.157 1.00 100.55 346 ASP B N 1
ATOM 4092 C CA . ASP B 2 324 ? -88.485 22.392 1.589 1.00 99.89 346 ASP B CA 1
ATOM 4093 C C . ASP B 2 324 ? -88.689 20.903 1.905 1.00 103.12 346 ASP B C 1
ATOM 4094 O O . ASP B 2 324 ? -88.407 20.473 3.025 1.00 102.59 346 ASP B O 1
ATOM 4099 N N . ASP B 2 325 ? -89.160 20.123 0.908 1.00 99.37 347 ASP B N 1
ATOM 4100 C CA . ASP B 2 325 ? -89.379 18.678 1.012 1.00 99.07 347 ASP B CA 1
ATOM 4101 C C . ASP B 2 325 ? -88.042 17.930 1.023 1.00 102.12 347 ASP B C 1
ATOM 4102 O O . ASP B 2 325 ? -87.916 16.923 1.723 1.00 101.69 347 ASP B O 1
ATOM 4107 N N . LEU B 2 326 ? -87.048 18.424 0.249 1.00 98.01 348 LEU B N 1
ATOM 4108 C CA . LEU B 2 326 ? -85.703 17.847 0.170 1.00 97.43 348 LEU B CA 1
ATOM 4109 C C . LEU B 2 326 ? -84.901 18.112 1.446 1.00 100.06 348 LEU B C 1
ATOM 4110 O O . LEU B 2 326 ? -84.214 17.206 1.921 1.00 99.52 348 LEU B O 1
ATOM 4115 N N . LYS B 2 327 ? -84.980 19.351 1.991 1.00 95.77 349 LYS B N 1
ATOM 4116 C CA . LYS B 2 327 ? -84.269 19.749 3.211 1.00 95.11 349 LYS B CA 1
ATOM 4117 C C . LYS B 2 327 ? -84.772 18.990 4.432 1.00 98.28 349 LYS B C 1
ATOM 4118 O O . LYS B 2 327 ? -83.964 18.610 5.277 1.00 97.82 349 LYS B O 1
ATOM 4124 N N . SER B 2 328 ? -86.094 18.743 4.504 1.00 94.35 350 SER B N 1
ATOM 4125 C CA . SER B 2 328 ? -86.729 17.994 5.590 1.00 93.93 350 SER B CA 1
ATOM 4126 C C . SER B 2 328 ? -86.282 16.527 5.576 1.00 97.04 350 SER B C 1
ATOM 4127 O O . SER B 2 328 ? -85.998 15.971 6.637 1.00 96.61 350 SER B O 1
ATOM 4130 N N . ARG B 2 329 ? -86.187 15.924 4.370 1.00 93.02 351 ARG B N 1
ATOM 4131 C CA . ARG B 2 329 ? -85.767 14.537 4.150 1.00 92.61 351 ARG B CA 1
ATOM 4132 C C . ARG B 2 329 ? -84.283 14.333 4.487 1.00 95.19 351 ARG B C 1
ATOM 4133 O O . ARG B 2 329 ? -83.947 13.356 5.158 1.00 94.70 351 ARG B O 1
ATOM 4141 N N . PHE B 2 330 ? -83.408 15.253 4.029 1.00 90.86 352 PHE B N 1
ATOM 4142 C CA . PHE B 2 330 ? -81.964 15.188 4.261 1.00 90.11 352 PHE B CA 1
ATOM 4143 C C . PHE B 2 330 ? -81.569 15.500 5.710 1.00 93.14 352 PHE B C 1
ATOM 4144 O O . PHE B 2 330 ? -80.516 15.038 6.151 1.00 92.57 352 PHE B O 1
ATOM 4152 N N . ASP B 2 331 ? -82.417 16.243 6.457 1.00 89.27 353 ASP B N 1
ATOM 4153 C CA . ASP B 2 331 ? -82.185 16.536 7.877 1.00 88.90 353 ASP B CA 1
ATOM 4154 C C . ASP B 2 331 ? -82.461 15.275 8.701 1.00 92.34 353 ASP B C 1
ATOM 4155 O O . ASP B 2 331 ? -81.798 15.049 9.715 1.00 91.98 353 ASP B O 1
ATOM 4160 N N . ARG B 2 332 ? -83.431 14.450 8.244 1.00 88.60 354 ARG B N 1
ATOM 4161 C CA . ARG B 2 332 ? -83.813 13.175 8.858 1.00 88.42 354 ARG B CA 1
ATOM 4162 C C . ARG B 2 332 ? -82.690 12.149 8.685 1.00 91.63 354 ARG B C 1
ATOM 4163 O O . ARG B 2 332 ? -82.454 11.350 9.591 1.00 91.31 354 ARG B O 1
ATOM 4171 N N . PHE B 2 333 ? -81.987 12.188 7.532 1.00 87.49 355 PHE B N 1
ATOM 4172 C CA . PHE B 2 333 ? -80.854 11.308 7.241 1.00 86.89 355 PHE B CA 1
ATOM 4173 C C . PHE B 2 333 ? -79.625 11.729 8.051 1.00 90.14 355 PHE B C 1
ATOM 4174 O O . PHE B 2 333 ? -78.878 10.866 8.509 1.00 89.66 355 PHE B O 1
ATOM 4182 N N . LEU B 2 334 ? -79.420 13.054 8.218 1.00 86.36 356 LEU B N 1
ATOM 4183 C CA . LEU B 2 334 ? -78.299 13.656 8.949 1.00 85.96 356 LEU B CA 1
ATOM 4184 C C . LEU B 2 334 ? -78.286 13.281 10.437 1.00 89.77 356 LEU B C 1
ATOM 4185 O O . LEU B 2 334 ? -77.239 12.889 10.954 1.00 89.22 356 LEU B O 1
ATOM 4190 N N . LEU B 2 335 ? -79.441 13.402 11.112 1.00 86.47 357 LEU B N 1
ATOM 4191 C CA . LEU B 2 335 ? -79.583 13.125 12.544 1.00 86.57 357 LEU B CA 1
ATOM 4192 C C . LEU B 2 335 ? -79.658 11.635 12.897 1.00 90.11 357 LEU B C 1
ATOM 4193 O O . LEU B 2 335 ? -79.045 11.219 13.883 1.00 89.86 357 LEU B O 1
ATOM 4198 N N . GLU B 2 336 ? -80.410 10.840 12.109 1.00 86.27 358 GLU B N 1
ATOM 4199 C CA . GLU B 2 336 ? -80.617 9.409 12.360 1.00 86.13 358 GLU B CA 1
ATOM 4200 C C . GLU B 2 336 ? -79.506 8.494 11.831 1.00 89.24 358 GLU B C 1
ATOM 4201 O O . GLU B 2 336 ? -79.047 7.619 12.569 1.00 88.95 358 GLU B O 1
ATOM 4207 N N . SER B 2 337 ? -79.099 8.669 10.558 1.00 85.00 359 SER B N 1
ATOM 4208 C CA . SER B 2 337 ? -78.089 7.823 9.910 1.00 84.20 359 SER B CA 1
ATOM 4209 C C . SER B 2 337 ? -76.651 8.340 10.008 1.00 87.08 359 SER B C 1
ATOM 4210 O O . SER B 2 337 ? -75.740 7.539 10.225 1.00 86.34 359 SER B O 1
ATOM 4213 N N . PHE B 2 338 ? -76.441 9.658 9.822 1.00 83.23 360 PHE B N 1
ATOM 4214 C CA . PHE B 2 338 ? -75.106 10.264 9.836 1.00 82.56 360 PHE B CA 1
ATOM 4215 C C . PHE B 2 338 ? -74.667 10.812 11.213 1.00 86.64 360 PHE B C 1
ATOM 4216 O O . PHE B 2 338 ? -73.619 11.460 11.298 1.00 85.95 360 PHE B O 1
ATOM 4224 N N . ASN B 2 339 ? -75.446 10.521 12.285 1.00 83.73 361 ASN B N 1
ATOM 4225 C CA . ASN B 2 339 ? -75.191 10.905 13.687 1.00 84.03 361 ASN B CA 1
ATOM 4226 C C . ASN B 2 339 ? -74.805 12.401 13.865 1.00 87.96 361 ASN B C 1
ATOM 4227 O O . ASN B 2 339 ? -73.909 12.730 14.650 1.00 87.67 361 ASN B O 1
ATOM 4232 N N . ASN B 2 340 ? -75.506 13.294 13.128 1.00 84.45 362 ASN B N 1
ATOM 4233 C CA . ASN B 2 340 ? -75.330 14.754 13.111 1.00 84.39 362 ASN B CA 1
ATOM 4234 C C . ASN B 2 340 ? -73.848 15.177 12.958 1.00 88.11 362 ASN B C 1
ATOM 4235 O O . ASN B 2 340 ? -73.322 15.949 13.767 1.00 88.19 362 ASN B O 1
ATOM 4240 N N . ASP B 2 341 ? -73.177 14.641 11.917 1.00 83.95 363 ASP B N 1
ATOM 4241 C CA . ASP B 2 341 ? -71.775 14.940 11.609 1.00 83.40 363 ASP B CA 1
ATOM 4242 C C . ASP B 2 341 ? -71.681 16.341 11.003 1.00 86.99 363 ASP B C 1
ATOM 4243 O O . ASP B 2 341 ? -72.501 16.692 10.150 1.00 86.52 363 ASP B O 1
ATOM 4248 N N . ARG B 2 342 ? -70.685 17.137 11.445 1.00 83.50 364 ARG B N 1
ATOM 4249 C CA . ARG B 2 342 ? -70.477 18.510 10.967 1.00 83.38 364 ARG B CA 1
ATOM 4250 C C . ARG B 2 342 ? -70.067 18.575 9.485 1.00 86.34 364 ARG B C 1
ATOM 4251 O O . ARG B 2 342 ? -70.384 19.563 8.820 1.00 86.02 364 ARG B O 1
ATOM 4259 N N . LEU B 2 343 ? -69.392 17.520 8.971 1.00 82.02 365 LEU B N 1
ATOM 4260 C CA . LEU B 2 343 ? -68.971 17.408 7.570 1.00 81.14 365 LEU B CA 1
ATOM 4261 C C . LEU B 2 343 ? -70.199 17.205 6.671 1.00 85.02 365 LEU B C 1
ATOM 4262 O O . LEU B 2 343 ? -70.291 17.841 5.622 1.00 84.63 365 LEU B O 1
ATOM 4267 N N . PHE B 2 344 ? -71.142 16.340 7.096 1.00 81.60 366 PHE B N 1
ATOM 4268 C CA . PHE B 2 344 ? -72.383 16.065 6.368 1.00 81.48 366 PHE B CA 1
ATOM 4269 C C . PHE B 2 344 ? -73.345 17.255 6.438 1.00 85.98 366 PHE B C 1
ATOM 4270 O O . PHE B 2 344 ? -74.062 17.509 5.469 1.00 85.48 366 PHE B O 1
ATOM 4278 N N . LYS B 2 345 ? -73.340 17.992 7.571 1.00 83.24 367 LYS B N 1
ATOM 4279 C CA . LYS B 2 345 ? -74.184 19.167 7.808 1.00 83.59 367 LYS B CA 1
ATOM 4280 C C . LYS B 2 345 ? -73.817 20.333 6.882 1.00 87.92 367 LYS B C 1
ATOM 4281 O O . LYS B 2 345 ? -74.717 20.933 6.293 1.00 87.66 367 LYS B O 1
ATOM 4287 N N . GLN B 2 346 ? -72.508 20.642 6.742 1.00 84.73 368 GLN B N 1
ATOM 4288 C CA . GLN B 2 346 ? -72.031 21.721 5.868 1.00 84.80 368 GLN B CA 1
ATOM 4289 C C . GLN B 2 346 ? -72.188 21.375 4.378 1.00 88.80 368 GLN B C 1
ATOM 4290 O O . GLN B 2 346 ? -72.287 22.284 3.553 1.00 88.50 368 GLN B O 1
ATOM 4296 N N . THR B 2 347 ? -72.226 20.064 4.045 1.00 85.44 369 THR B N 1
ATOM 4297 C CA . THR B 2 347 ? -72.418 19.560 2.682 1.00 85.34 369 THR B CA 1
ATOM 4298 C C . THR B 2 347 ? -73.873 19.805 2.250 1.00 90.14 369 THR B C 1
ATOM 4299 O O . THR B 2 347 ? -74.095 20.305 1.148 1.00 89.87 369 THR B O 1
ATOM 4303 N N . ILE B 2 348 ? -74.850 19.482 3.132 1.00 87.27 370 ILE B N 1
ATOM 4304 C CA . ILE B 2 348 ? -76.284 19.690 2.888 1.00 87.52 370 ILE B CA 1
ATOM 4305 C C . ILE B 2 348 ? -76.580 21.198 2.818 1.00 92.31 370 ILE B C 1
ATOM 4306 O O . ILE B 2 348 ? -77.162 21.649 1.831 1.00 91.98 370 ILE B O 1
ATOM 4311 N N . ALA B 2 349 ? -76.134 21.970 3.835 1.00 89.64 371 ALA B N 1
ATOM 4312 C CA . ALA B 2 349 ? -76.310 23.425 3.915 1.00 90.12 371 ALA B CA 1
ATOM 4313 C C . ALA B 2 349 ? -75.657 24.168 2.741 1.00 94.86 371 ALA B C 1
ATOM 4314 O O . ALA B 2 349 ? -76.221 25.151 2.260 1.00 94.70 371 ALA B O 1
ATOM 4316 N N . GLY B 2 350 ? -74.500 23.677 2.289 1.00 91.81 372 GLY B N 1
ATOM 4317 C CA . GLY B 2 350 ? -73.756 24.234 1.164 1.00 92.00 372 GLY B CA 1
ATOM 4318 C C . GLY B 2 350 ? -74.449 24.032 -0.170 1.00 96.65 372 GLY B C 1
ATOM 4319 O O . GLY B 2 350 ? -74.376 24.903 -1.042 1.00 96.41 372 GLY B O 1
ATOM 4320 N N . ASP B 2 351 ? -75.133 22.879 -0.333 1.00 93.73 373 ASP B N 1
ATOM 4321 C CA . ASP B 2 351 ? -75.881 22.528 -1.543 1.00 94.01 373 ASP B CA 1
ATOM 4322 C C . ASP B 2 351 ? -77.190 23.311 -1.656 1.00 98.97 373 ASP B C 1
ATOM 4323 O O . ASP B 2 351 ? -77.626 23.592 -2.773 1.00 98.83 373 ASP B O 1
ATOM 4328 N N . PHE B 2 352 ? -77.817 23.658 -0.510 1.00 96.13 374 PHE B N 1
ATOM 4329 C CA . PHE B 2 352 ? -79.065 24.426 -0.484 1.00 96.41 374 PHE B CA 1
ATOM 4330 C C . PHE B 2 352 ? -78.835 25.920 -0.722 1.00 101.04 374 PHE B C 1
ATOM 4331 O O . PHE B 2 352 ? -79.759 26.618 -1.146 1.00 100.78 374 PHE B O 1
ATOM 4339 N N . GLU B 2 353 ? -77.593 26.393 -0.496 1.00 98.07 375 GLU B N 1
ATOM 4340 C CA . GLU B 2 353 ? -77.169 27.773 -0.751 1.00 98.41 375 GLU B CA 1
ATOM 4341 C C . GLU B 2 353 ? -76.889 27.930 -2.252 1.00 102.93 375 GLU B C 1
ATOM 4342 O O . GLU B 2 353 ? -76.988 29.037 -2.786 1.00 102.77 375 GLU B O 1
ATOM 4348 N N . TYR B 2 354 ? -76.547 26.807 -2.921 1.00 99.75 376 TYR B N 1
ATOM 4349 C CA . TYR B 2 354 ? -76.281 26.703 -4.356 1.00 100.03 376 TYR B CA 1
ATOM 4350 C C . TYR B 2 354 ? -77.595 26.793 -5.155 1.00 104.63 376 TYR B C 1
ATOM 4351 O O . TYR B 2 354 ? -77.594 27.356 -6.252 1.00 104.68 376 TYR B O 1
ATOM 4360 N N . PHE B 2 355 ? -78.708 26.249 -4.604 1.00 101.23 377 PHE B N 1
ATOM 4361 C CA . PHE B 2 355 ? -80.031 26.283 -5.247 1.00 101.35 377 PHE B CA 1
ATOM 4362 C C . PHE B 2 355 ? -80.614 27.695 -5.248 1.00 105.74 377 PHE B C 1
ATOM 4363 O O . PHE B 2 355 ? -81.321 28.061 -6.189 1.00 105.69 377 PHE B O 1
ATOM 4371 N N . LEU B 2 356 ? -80.302 28.488 -4.201 1.00 102.39 378 LEU B N 1
ATOM 4372 C CA . LEU B 2 356 ? -80.728 29.885 -4.060 1.00 102.52 378 LEU B CA 1
ATOM 4373 C C . LEU B 2 356 ? -79.961 30.773 -5.051 1.00 107.07 378 LEU B C 1
ATOM 4374 O O . LEU B 2 356 ? -80.496 31.784 -5.510 1.00 106.93 378 LEU B O 1
ATOM 4379 N N . ASN B 2 357 ? -78.713 30.378 -5.386 1.00 103.85 379 ASN B N 1
ATOM 4380 C CA . ASN B 2 357 ? -77.833 31.068 -6.334 1.00 104.18 379 ASN B CA 1
ATOM 4381 C C . ASN B 2 357 ? -78.323 30.895 -7.779 1.00 108.54 379 ASN B C 1
ATOM 4382 O O . ASN B 2 357 ? -78.099 31.784 -8.603 1.00 108.67 379 ASN B O 1
ATOM 4387 N N . LEU B 2 358 ? -78.980 29.750 -8.082 1.00 104.93 380 LEU B N 1
ATOM 4388 C CA . LEU B 2 358 ? -79.523 29.421 -9.407 1.00 105.18 380 LEU B CA 1
ATOM 4389 C C . LEU B 2 358 ? -80.629 30.395 -9.840 1.00 109.26 380 LEU B C 1
ATOM 4390 O O . LEU B 2 358 ? -80.703 30.746 -11.020 1.00 109.45 380 LEU B O 1
ATOM 4395 N N . ASN B 2 359 ? -81.474 30.833 -8.883 1.00 105.30 381 ASN B N 1
ATOM 4396 C CA . ASN B 2 359 ? -82.572 31.777 -9.107 1.00 134.78 381 ASN B CA 1
ATOM 4397 C C . ASN B 2 359 ? -82.740 32.711 -7.914 1.00 159.71 381 ASN B C 1
ATOM 4398 O O . ASN B 2 359 ? -82.371 33.881 -7.992 1.00 120.43 381 ASN B O 1
#

Radius of gyration: 36.78 Å; Cα contacts (8 Å, |Δi|>4): 570; chains: 2; bounding box: 99×68×84 Å